Protein AF-A0A660PCL8-F1 (afdb_monomer_lite)

Foldseek 3Di:
DDDLLVVLVVLLVQWAPVLVLLSVLQVVQVVVLCVLCVVVVNNVVADQRAADPPLLVNLVSSQVSDPDLVSNLSSSLNSLSSNLSNLLSVLLVCLLVDLQPDPCLLVVLVVSLVVSVVSVLVSVLSSLVVLCVSQADPVQAFFKFKWFFDDPQQLQETEIAMEGDDDGDVVSVLRSVVSSQVSCVNRHHHYDDVLCCQFDPRRRYHYLVSLLVCVVVVVDALRSLRRLLLIDTSDTDPVRVVVSCVSHNLLLADDPVCPPSVNVVVSLVRLVVLLVVLLPDDDDPQKDFLVSLQVSSLLSVLSNVCRDQVNSDNHSLVSLVVCCVSPVVCVVLSVLSSSSNSLSSLLSSQCVTRPHSDRIQRCPDPPSVVSLLVSLVSSNQCDDDPAGSNNVSVVVNVVSSVSNVD

Secondary structure (DSSP, 8-state):
---HHHHHHHHHTTS-GGGHHHHHHHHHHHHHHHHHHHHTT-GGGS-SSS--S-HHHHHHHHHHT---HHHHHHHHHHHHHHHHHHHHHHHHHHHHHHHTT-S-HHHHHHHHHHHHHHHHHHHHHHHHHHHHHHH--TTTPPEEEEEE-S-TT-SSEEEEEEEEESSS-HHHHHHHHHHHHHHHHHHS-EEE-HHHHHH-SBTTBEEHHHHHHHHHHT---HHHHHHHHH-EEEEE-HHHHHHHIIIIIGGGS--TT-TT-HHHHHHHHHHHHHHHHHHHS---TTEE-HIIIIIHHHHHHHHHHHHHHT----SHHHHHHHHHHH-GGGHHHHHHHHHHHHHHHHHHHHHHHHT-S-S-EETTSTTHHHHHHHHHHHHT---BTTB-HHHHHHHHHHHHHHHHH-

Radius of gyration: 22.69 Å; chains: 1; bounding box: 47×72×55 Å

Sequence (406 aa):
MKDQLTRLTERTAALGNYNRKYLYIISSNIDKLTAALEQHGKRDMVHLWSYSTEIPGEMDTVLEVSTDTHERLDFLGCYYAIQFLQINLHMVDIVKLELASSSERWRTGKRLMLEAGRMFRNLTKCYMERLLDIFLDKKNAPEFVILGVGTRADQDDIDLGIVYREPGDSDALNRAIGRLSSEMFKKATRLHFHLSEHVGHHNLAATIEEYEEILEKGIYDFVIITEMLGAATILGSSSLFEEFKNRVTNCFYYNTRNKENRYHEGYLRGILGEIHSLLTQMKPPETINPKDDALRPIKSLLSALKLVYGIHKVNAWNIIDDLKVKNPQREQQYNNLEQALSFFELFRHLYQIMVAQDEDISLNEPGIEDMVSTIAEMIGFEKKGVVTAKDFMLVNYYEFLERSIH

pLDDT: mean 88.71, std 9.02, range [40.0, 98.19]

Structure (mmCIF, N/CA/C/O backbone):
data_AF-A0A660PCL8-F1
#
_entry.id   AF-A0A660PCL8-F1
#
loop_
_atom_site.group_PDB
_atom_site.id
_atom_site.type_symbol
_atom_site.label_atom_id
_atom_site.label_alt_id
_atom_site.label_comp_id
_atom_site.label_asym_id
_atom_site.label_entity_id
_atom_site.label_seq_id
_atom_site.pdbx_PDB_ins_code
_atom_site.Cartn_x
_atom_site.Cartn_y
_atom_site.Cartn_z
_atom_site.occupancy
_atom_site.B_iso_or_equiv
_atom_site.auth_seq_id
_atom_site.auth_comp_id
_atom_site.auth_asym_id
_atom_site.auth_atom_id
_atom_site.pdbx_PDB_model_num
ATOM 1 N N . MET A 1 1 ? 1.216 -38.789 -1.403 1.00 56.41 1 MET A N 1
ATOM 2 C CA . MET A 1 1 ? 0.623 -37.489 -1.788 1.00 56.41 1 MET A CA 1
ATOM 3 C C . MET A 1 1 ? 1.157 -36.469 -0.790 1.00 56.41 1 MET A C 1
ATOM 5 O O . MET A 1 1 ? 0.979 -36.722 0.390 1.00 56.41 1 MET A O 1
ATOM 9 N N . LYS A 1 2 ? 1.896 -35.427 -1.207 1.00 72.62 2 LYS A N 1
ATOM 10 C CA . LYS A 1 2 ? 2.437 -34.430 -0.254 1.00 72.62 2 LYS A CA 1
ATOM 11 C C . LYS A 1 2 ? 1.286 -33.671 0.412 1.00 72.62 2 LYS A C 1
ATOM 13 O O . LYS A 1 2 ? 0.318 -33.358 -0.298 1.00 72.62 2 LYS A O 1
ATOM 18 N N . ASP A 1 3 ? 1.397 -33.404 1.713 1.00 89.12 3 ASP A N 1
ATOM 19 C CA . ASP A 1 3 ? 0.448 -32.573 2.459 1.00 89.12 3 ASP A CA 1
ATOM 20 C C . ASP A 1 3 ? 0.472 -31.116 1.956 1.00 89.12 3 ASP A C 1
ATOM 22 O O . ASP A 1 3 ? 1.377 -30.704 1.222 1.00 89.12 3 ASP A O 1
ATOM 26 N N . GLN A 1 4 ? -0.567 -30.348 2.288 1.00 90.06 4 GLN A N 1
ATOM 27 C CA . GLN A 1 4 ? -0.767 -29.002 1.740 1.00 90.06 4 GLN A CA 1
ATOM 28 C C . GLN A 1 4 ? 0.277 -27.994 2.232 1.00 90.06 4 GLN A C 1
ATOM 30 O O . GLN A 1 4 ? 0.703 -27.141 1.452 1.00 90.06 4 GLN A O 1
ATOM 35 N N . LEU A 1 5 ? 0.740 -28.117 3.480 1.00 89.88 5 LEU A N 1
ATOM 36 C CA . LEU A 1 5 ? 1.755 -27.225 4.034 1.00 89.88 5 LEU A CA 1
ATOM 37 C C . LEU A 1 5 ? 3.104 -27.442 3.341 1.00 89.88 5 LEU A C 1
ATOM 39 O O . LEU A 1 5 ? 3.761 -26.473 2.959 1.00 89.88 5 LEU A O 1
ATOM 43 N N . THR A 1 6 ? 3.481 -28.697 3.089 1.00 91.00 6 THR A N 1
ATOM 44 C CA . THR A 1 6 ? 4.677 -29.028 2.301 1.00 91.00 6 THR A CA 1
ATOM 45 C C . THR A 1 6 ? 4.599 -28.441 0.889 1.00 91.00 6 THR A C 1
ATOM 47 O O . THR A 1 6 ? 5.567 -27.846 0.419 1.00 91.00 6 THR A O 1
ATOM 50 N N . ARG A 1 7 ? 3.443 -28.524 0.213 1.00 90.31 7 ARG A N 1
ATOM 51 C CA . ARG A 1 7 ? 3.266 -27.915 -1.122 1.00 90.31 7 ARG A CA 1
ATOM 52 C C . ARG A 1 7 ? 3.383 -26.395 -1.094 1.00 90.31 7 ARG A C 1
ATOM 54 O O . ARG A 1 7 ? 4.012 -25.825 -1.983 1.00 90.31 7 ARG A O 1
ATOM 61 N N . LEU A 1 8 ? 2.772 -25.744 -0.101 1.00 90.56 8 LEU A N 1
ATOM 62 C CA . LEU A 1 8 ? 2.882 -24.296 0.070 1.00 90.56 8 LEU A CA 1
ATOM 63 C C . LEU A 1 8 ? 4.348 -23.905 0.275 1.00 90.56 8 LEU A C 1
ATOM 65 O O . LEU A 1 8 ? 4.839 -23.028 -0.425 1.00 90.56 8 LEU A O 1
ATOM 69 N N . THR A 1 9 ? 5.054 -24.631 1.145 1.00 90.81 9 THR A N 1
ATOM 70 C CA . THR A 1 9 ? 6.469 -24.407 1.469 1.00 90.81 9 THR A CA 1
ATOM 71 C C . THR A 1 9 ? 7.353 -24.512 0.222 1.00 90.81 9 THR A C 1
ATOM 73 O O . THR A 1 9 ? 8.157 -23.619 -0.044 1.00 90.81 9 THR A O 1
ATOM 76 N N . GLU A 1 10 ? 7.158 -25.550 -0.597 1.00 90.88 10 GLU A N 1
ATOM 77 C CA . GLU A 1 10 ? 7.883 -25.738 -1.862 1.00 90.88 10 GLU A CA 1
ATOM 78 C C . GLU A 1 10 ? 7.624 -24.605 -2.860 1.00 90.88 10 GLU A C 1
ATOM 80 O O . GLU A 1 10 ? 8.563 -24.113 -3.481 1.00 90.88 10 GLU A O 1
ATOM 85 N N . ARG A 1 11 ? 6.375 -24.140 -2.991 1.00 89.25 11 ARG A N 1
ATOM 86 C CA . ARG A 1 11 ? 6.053 -23.005 -3.873 1.00 89.25 11 ARG A CA 1
ATOM 87 C C . ARG A 1 11 ? 6.656 -21.697 -3.368 1.00 89.25 11 ARG A C 1
ATOM 89 O O . ARG A 1 11 ? 7.162 -20.913 -4.164 1.00 89.25 11 ARG A O 1
ATOM 96 N N . THR A 1 12 ? 6.643 -21.472 -2.057 1.00 89.38 12 THR A N 1
ATOM 97 C CA . THR A 1 12 ? 7.220 -20.265 -1.448 1.00 89.38 12 THR A CA 1
ATOM 98 C C . THR A 1 12 ? 8.744 -20.233 -1.465 1.00 89.38 12 THR A C 1
ATOM 100 O O . THR A 1 12 ? 9.311 -19.170 -1.249 1.00 89.38 12 THR A O 1
ATOM 103 N N . ALA A 1 13 ? 9.420 -21.351 -1.755 1.00 86.88 13 ALA A N 1
ATOM 104 C CA . ALA A 1 13 ? 10.878 -21.383 -1.888 1.00 86.88 13 ALA A CA 1
ATOM 105 C C . ALA A 1 13 ? 11.394 -20.528 -3.060 1.00 86.88 13 ALA A C 1
ATOM 107 O O . ALA A 1 13 ? 12.565 -20.168 -3.078 1.00 86.88 13 ALA A O 1
ATOM 108 N N . ALA A 1 14 ? 10.524 -20.197 -4.022 1.00 82.25 14 ALA A N 1
ATOM 109 C CA . ALA A 1 14 ? 10.819 -19.260 -5.102 1.00 82.25 14 ALA A CA 1
ATOM 110 C C . ALA A 1 14 ? 10.669 -17.778 -4.695 1.00 82.25 14 ALA A C 1
ATOM 112 O O . ALA A 1 14 ? 10.942 -16.900 -5.509 1.00 82.25 14 ALA A O 1
ATOM 113 N N . LEU A 1 15 ? 10.188 -17.498 -3.479 1.00 86.06 15 LEU A N 1
ATOM 114 C CA . LEU A 1 15 ? 10.011 -16.147 -2.949 1.00 86.06 15 LEU A CA 1
ATOM 115 C C . LEU A 1 15 ? 11.172 -15.767 -2.021 1.00 86.06 15 LEU A C 1
ATOM 117 O O . LEU A 1 15 ? 11.873 -16.628 -1.484 1.00 86.06 15 LEU A O 1
ATOM 121 N N . GLY A 1 16 ? 11.319 -14.468 -1.765 1.00 83.56 16 GLY A N 1
ATOM 122 C CA . GLY A 1 16 ? 12.338 -13.929 -0.873 1.00 83.56 16 GLY A CA 1
ATOM 123 C C . GLY A 1 16 ? 12.181 -14.421 0.571 1.00 83.56 16 GLY A C 1
ATOM 124 O O . GLY A 1 16 ? 11.086 -14.756 1.040 1.00 83.56 16 GLY A O 1
ATOM 125 N N . ASN A 1 17 ? 13.293 -14.426 1.312 1.00 83.88 17 ASN A N 1
ATOM 126 C CA . ASN A 1 17 ? 13.387 -15.022 2.652 1.00 83.88 17 ASN A CA 1
ATOM 127 C C . ASN A 1 17 ? 12.452 -14.399 3.700 1.00 83.88 17 ASN A C 1
ATOM 129 O O . ASN A 1 17 ? 12.098 -15.070 4.671 1.00 83.88 17 ASN A O 1
ATOM 133 N N . TYR A 1 18 ? 12.025 -13.151 3.515 1.00 81.19 18 TYR A N 1
ATOM 134 C CA . TYR A 1 18 ? 11.102 -12.467 4.423 1.00 81.19 18 TYR A CA 1
ATOM 135 C C . TYR A 1 18 ? 9.744 -13.200 4.537 1.00 81.19 18 TYR A C 1
ATOM 137 O O . TYR A 1 18 ? 9.095 -13.159 5.585 1.00 81.19 18 TYR A O 1
ATOM 145 N N . ASN A 1 19 ? 9.362 -13.993 3.525 1.00 86.25 19 ASN A N 1
ATOM 146 C CA . ASN A 1 19 ? 8.148 -14.812 3.553 1.00 86.25 19 ASN A CA 1
ATOM 147 C C . ASN A 1 19 ? 8.198 -15.972 4.569 1.00 86.25 19 ASN A C 1
ATOM 149 O O . ASN A 1 19 ? 7.156 -16.518 4.943 1.00 86.25 19 ASN A O 1
ATOM 153 N N . ARG A 1 20 ? 9.388 -16.339 5.075 1.00 88.75 20 ARG A N 1
ATOM 154 C CA . ARG A 1 20 ? 9.561 -17.420 6.067 1.00 88.75 20 ARG A CA 1
ATOM 155 C C . ARG A 1 20 ? 8.821 -17.147 7.375 1.00 88.75 20 ARG A C 1
ATOM 157 O O . ARG A 1 20 ? 8.370 -18.092 8.018 1.00 88.75 20 ARG A O 1
ATOM 164 N N . LYS A 1 21 ? 8.646 -15.873 7.745 1.00 91.56 21 LYS A N 1
ATOM 165 C CA . LYS A 1 21 ? 7.831 -15.468 8.902 1.00 91.56 21 LYS A CA 1
ATOM 166 C C . LYS A 1 21 ? 6.410 -16.026 8.795 1.00 91.56 21 LYS A C 1
ATOM 168 O O . LYS A 1 21 ? 5.902 -16.601 9.754 1.00 91.56 21 LYS A O 1
AT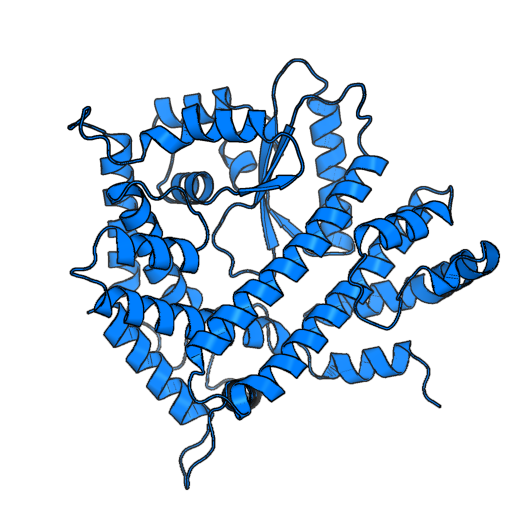OM 173 N N . TYR A 1 22 ? 5.790 -15.902 7.623 1.00 94.19 22 TYR A N 1
ATOM 174 C CA . TYR A 1 22 ? 4.431 -16.382 7.384 1.00 94.19 22 TYR A CA 1
ATOM 175 C C . TYR A 1 22 ? 4.360 -17.907 7.443 1.00 94.19 22 TYR A C 1
ATOM 177 O O . TYR A 1 22 ? 3.486 -18.439 8.118 1.00 94.19 22 TYR A O 1
ATOM 185 N N . LEU A 1 23 ? 5.326 -18.616 6.851 1.00 94.69 23 LEU A N 1
ATOM 186 C CA . LEU A 1 23 ? 5.410 -20.078 6.974 1.00 94.69 23 LEU A CA 1
ATOM 187 C C . LEU A 1 23 ? 5.524 -20.531 8.435 1.00 94.69 23 LEU A C 1
ATOM 189 O O . LEU A 1 23 ? 4.842 -21.471 8.839 1.00 94.69 23 LEU A O 1
ATOM 193 N N . TYR A 1 24 ? 6.331 -19.838 9.242 1.00 95.06 24 TYR A N 1
ATOM 194 C CA . TYR A 1 24 ? 6.457 -20.132 10.668 1.00 95.06 24 TYR A CA 1
ATOM 195 C C . TYR A 1 24 ? 5.124 -19.945 11.407 1.00 95.06 24 TYR A C 1
ATOM 197 O O . TYR A 1 24 ? 4.697 -20.839 12.143 1.00 95.06 24 TYR A O 1
ATOM 205 N N . ILE A 1 25 ? 4.427 -18.829 11.164 1.00 96.25 25 ILE A N 1
ATOM 206 C CA . ILE A 1 25 ? 3.105 -18.556 11.750 1.00 96.25 25 ILE A CA 1
ATOM 207 C C . ILE A 1 25 ? 2.109 -19.658 11.377 1.00 96.25 25 ILE A C 1
ATOM 209 O O . ILE A 1 25 ? 1.408 -20.155 12.259 1.00 96.25 25 ILE A O 1
ATOM 213 N N . ILE A 1 26 ? 2.079 -20.064 10.105 1.00 97.06 26 ILE A N 1
ATOM 214 C CA . ILE A 1 26 ? 1.189 -21.117 9.606 1.00 97.06 26 ILE A CA 1
ATOM 215 C C . ILE A 1 26 ? 1.518 -22.442 10.287 1.00 97.06 26 ILE A C 1
ATOM 217 O O . ILE A 1 26 ? 0.649 -23.027 10.925 1.00 97.06 26 ILE A O 1
ATOM 221 N N . SER A 1 27 ? 2.776 -22.885 10.230 1.00 95.94 27 SER A N 1
ATOM 222 C CA . SER A 1 27 ? 3.205 -24.165 10.813 1.00 95.94 27 SER A CA 1
ATOM 223 C C . SER A 1 27 ? 2.898 -24.279 12.310 1.00 95.94 27 SER A C 1
ATOM 225 O O . SER A 1 27 ? 2.600 -25.363 12.797 1.00 95.94 27 SER A O 1
ATOM 227 N N . SER A 1 28 ? 2.910 -23.154 13.029 1.00 96.56 28 SER A N 1
ATOM 228 C CA . SER A 1 28 ? 2.665 -23.119 14.473 1.00 96.56 28 SER A CA 1
ATOM 229 C C . SER A 1 28 ? 1.178 -23.204 14.846 1.00 96.56 28 SER A C 1
ATOM 231 O O . SER A 1 28 ? 0.861 -23.523 15.990 1.00 96.56 28 SER A O 1
ATOM 233 N N . ASN A 1 29 ? 0.264 -22.888 13.918 1.00 97.31 29 ASN A N 1
ATOM 234 C CA . ASN A 1 29 ? -1.153 -22.657 14.235 1.00 97.31 29 ASN A CA 1
ATOM 235 C C . ASN A 1 29 ? -2.142 -23.424 13.344 1.00 97.31 29 ASN A C 1
ATOM 237 O O . ASN A 1 29 ? -3.309 -23.549 13.713 1.00 97.31 29 ASN A O 1
ATOM 241 N N . ILE A 1 30 ? -1.715 -23.937 12.188 1.00 96.56 30 ILE A N 1
ATOM 242 C CA . ILE A 1 30 ? -2.623 -24.489 11.175 1.00 96.56 30 ILE A CA 1
ATOM 243 C C . ILE A 1 30 ? -3.362 -25.746 11.631 1.00 96.56 30 ILE A C 1
ATOM 245 O O . ILE A 1 30 ? -4.553 -25.876 11.355 1.00 96.56 30 ILE A O 1
ATOM 249 N N . ASP A 1 31 ? -2.704 -26.633 12.377 1.00 96.44 31 ASP A N 1
ATOM 250 C CA . ASP A 1 31 ? -3.334 -27.862 12.869 1.00 96.44 31 ASP A CA 1
ATOM 251 C C . ASP A 1 31 ? -4.426 -27.542 13.895 1.00 96.44 31 ASP A C 1
ATOM 253 O O . ASP A 1 31 ? -5.533 -28.072 13.818 1.00 96.44 31 ASP A O 1
ATOM 257 N N . LYS A 1 32 ? -4.147 -26.601 14.809 1.00 97.25 32 LYS A N 1
ATOM 258 C CA . LYS A 1 32 ? -5.120 -26.128 15.804 1.00 97.25 32 LYS A CA 1
ATOM 259 C C . LYS A 1 32 ? -6.309 -25.437 15.142 1.00 97.25 32 LYS A C 1
ATOM 261 O O . LYS A 1 32 ? -7.448 -25.737 15.484 1.00 97.25 32 LYS A O 1
ATOM 266 N N . LEU A 1 33 ? -6.048 -24.554 14.176 1.00 97.62 33 LEU A N 1
ATOM 267 C CA . LEU A 1 33 ? -7.097 -23.870 13.422 1.00 97.62 33 LEU A CA 1
ATOM 268 C C . LEU A 1 33 ? -7.969 -24.873 12.654 1.00 97.62 33 LEU A C 1
ATOM 270 O O . LEU A 1 33 ? -9.193 -24.796 12.703 1.00 97.62 33 LEU A O 1
ATOM 274 N N . THR A 1 34 ? -7.349 -25.840 11.974 1.00 96.94 34 THR A N 1
ATOM 275 C CA . THR A 1 34 ? -8.070 -26.866 11.208 1.00 96.94 34 THR A CA 1
ATOM 276 C C . THR A 1 34 ? -8.949 -27.715 12.123 1.00 96.94 34 THR A C 1
ATOM 278 O O . THR A 1 34 ? -10.134 -27.874 11.838 1.00 96.94 34 THR A O 1
ATOM 281 N N . ALA A 1 35 ? -8.415 -28.177 13.258 1.00 97.31 35 ALA A N 1
ATOM 282 C CA . ALA A 1 35 ? -9.176 -28.946 14.239 1.00 97.31 35 ALA A CA 1
ATOM 283 C C . ALA A 1 35 ? -10.350 -28.143 14.829 1.00 97.31 35 ALA A C 1
ATOM 285 O O . ALA A 1 35 ? -11.457 -28.669 14.945 1.00 97.31 35 ALA A O 1
ATOM 286 N N . ALA A 1 36 ? -10.144 -26.860 15.147 1.00 97.31 36 ALA A N 1
ATOM 287 C CA . ALA A 1 36 ? -11.205 -25.987 15.648 1.00 97.31 36 ALA A CA 1
ATOM 288 C C . ALA A 1 36 ? -12.317 -25.783 14.604 1.00 97.31 36 ALA A C 1
ATOM 290 O O . ALA A 1 36 ? -13.502 -25.864 14.937 1.00 97.31 36 ALA A O 1
ATOM 291 N N . LEU A 1 37 ? -11.954 -25.576 13.334 1.00 97.50 37 LEU A N 1
ATOM 292 C CA . LEU A 1 37 ? -12.908 -25.470 12.227 1.00 97.50 37 LEU A CA 1
ATOM 293 C C . LEU A 1 37 ? -13.699 -26.768 12.016 1.00 97.50 37 LEU A C 1
ATOM 295 O O . LEU A 1 37 ? -14.907 -26.714 11.788 1.00 97.50 37 LEU A O 1
ATOM 299 N N . GLU A 1 38 ? -13.047 -27.926 12.105 1.00 96.94 38 GLU A N 1
ATOM 300 C CA . GLU A 1 38 ? -13.694 -29.237 11.982 1.00 96.94 38 GLU A CA 1
ATOM 301 C C . GLU A 1 38 ? -14.657 -29.511 13.140 1.00 96.94 38 GLU A C 1
ATOM 303 O O . GLU A 1 38 ? -15.802 -29.896 12.904 1.00 96.94 38 GLU A O 1
ATOM 308 N N . GLN A 1 39 ? -14.245 -29.232 14.380 1.00 96.81 39 GLN A N 1
ATOM 309 C CA . GLN A 1 39 ? -15.080 -29.409 15.571 1.00 96.81 39 GLN A CA 1
ATOM 310 C C . GLN A 1 39 ? -16.373 -28.582 15.507 1.00 96.81 39 GLN A C 1
ATOM 312 O O . GLN A 1 39 ? -17.415 -29.025 15.991 1.00 96.81 39 GLN A O 1
ATOM 317 N N . HIS A 1 40 ? -16.318 -27.400 14.891 1.00 96.75 40 HIS A N 1
ATOM 318 C CA . HIS A 1 40 ? -17.474 -26.520 14.715 1.00 96.75 40 HIS A CA 1
ATOM 319 C C . HIS A 1 40 ? -18.219 -26.743 13.388 1.00 96.75 40 HIS A C 1
ATOM 321 O O . HIS A 1 40 ? -19.184 -26.031 13.114 1.00 96.75 40 HIS A O 1
ATOM 327 N N . GLY A 1 41 ? -17.793 -27.701 12.555 1.00 95.81 41 GLY A N 1
ATOM 328 C CA . GLY A 1 41 ? -18.417 -27.986 11.259 1.00 95.81 41 GLY A CA 1
ATOM 329 C C . GLY A 1 41 ? -18.265 -26.866 10.222 1.00 95.81 41 GLY A C 1
ATOM 330 O O . GLY A 1 41 ? -19.070 -26.778 9.301 1.00 95.81 41 GLY A O 1
ATOM 331 N N . LYS A 1 42 ? -17.252 -25.999 10.363 1.00 96.25 42 LYS A N 1
ATOM 332 C CA . LYS A 1 42 ? -17.016 -24.822 9.502 1.00 96.25 42 LYS A CA 1
ATOM 333 C C . LYS A 1 42 ? -15.802 -24.964 8.582 1.00 96.25 42 LYS A C 1
ATOM 335 O O . LYS A 1 42 ? -15.385 -23.998 7.950 1.00 96.25 42 LYS A O 1
ATOM 340 N N . ARG A 1 43 ? -15.217 -26.161 8.483 1.00 94.88 43 ARG A N 1
ATOM 341 C CA . ARG A 1 43 ? -14.000 -26.411 7.693 1.00 94.88 43 ARG A CA 1
ATOM 342 C C . ARG A 1 43 ? -14.133 -26.025 6.220 1.00 94.88 43 ARG A C 1
ATOM 344 O O . ARG A 1 43 ? -13.179 -25.480 5.666 1.00 94.88 43 ARG A O 1
ATOM 351 N N . ASP A 1 44 ? -15.290 -26.274 5.617 1.00 93.12 44 ASP A N 1
ATOM 352 C CA . ASP A 1 44 ? -15.553 -25.974 4.202 1.00 93.12 44 ASP A CA 1
ATOM 353 C C . ASP A 1 44 ? -15.938 -24.508 3.956 1.00 93.12 44 ASP A C 1
ATOM 355 O O . ASP A 1 44 ? -16.047 -24.080 2.811 1.00 93.12 44 ASP A O 1
ATOM 359 N N . MET A 1 45 ? -16.122 -23.723 5.022 1.00 94.69 45 MET A N 1
ATOM 360 C CA . MET A 1 45 ? -16.423 -22.292 4.935 1.00 94.69 45 MET A CA 1
ATOM 361 C C . MET A 1 45 ? -15.160 -21.431 4.832 1.00 94.69 45 MET A C 1
ATOM 363 O O . MET A 1 45 ? -15.280 -20.230 4.627 1.00 94.69 45 MET A O 1
ATOM 367 N N . VAL A 1 46 ? -13.966 -22.019 4.993 1.00 95.56 46 VAL A N 1
ATOM 368 C CA . VAL A 1 46 ? -12.684 -21.297 5.004 1.00 95.56 46 VAL A CA 1
ATOM 369 C C . VAL A 1 46 ? -11.704 -21.915 4.008 1.00 95.56 46 VAL A C 1
ATOM 371 O O . VAL A 1 46 ? -11.343 -23.096 4.084 1.00 95.56 46 VAL A O 1
ATOM 374 N N . HIS A 1 47 ? -11.200 -21.089 3.098 1.00 94.25 47 HIS A N 1
ATOM 375 C CA . HIS A 1 47 ? -10.228 -21.464 2.084 1.00 94.25 47 HIS A CA 1
ATOM 376 C C . HIS A 1 47 ? -8.804 -21.383 2.645 1.00 94.25 47 HIS A C 1
ATOM 378 O O . HIS A 1 47 ? -8.068 -20.429 2.425 1.00 94.25 47 HIS A O 1
ATOM 384 N N . LEU A 1 48 ? -8.367 -22.428 3.350 1.00 91.81 48 LEU A N 1
ATOM 385 C CA . LEU A 1 48 ? -7.010 -22.479 3.923 1.00 91.81 48 LEU A CA 1
ATOM 386 C C . LEU A 1 48 ? -5.890 -22.717 2.894 1.00 91.81 48 LEU A C 1
ATOM 388 O O . LEU A 1 48 ? -4.725 -22.484 3.188 1.00 91.81 48 LEU A O 1
ATOM 392 N N . TRP A 1 49 ? -6.201 -23.222 1.700 1.00 91.38 49 TRP A N 1
ATOM 393 C CA . TRP A 1 49 ? -5.174 -23.673 0.741 1.00 91.38 49 TRP A CA 1
ATOM 394 C C . TRP A 1 49 ? -5.361 -23.109 -0.667 1.00 91.38 49 TRP A C 1
ATOM 396 O O . TRP A 1 49 ? -4.701 -23.545 -1.610 1.00 91.38 49 TRP A O 1
ATOM 406 N N . SER A 1 50 ? -6.245 -22.127 -0.801 1.00 88.75 50 SER A N 1
ATOM 407 C CA . SER A 1 50 ? -6.508 -21.386 -2.027 1.00 88.75 50 SER A CA 1
ATOM 408 C C . SER A 1 50 ? -6.762 -19.921 -1.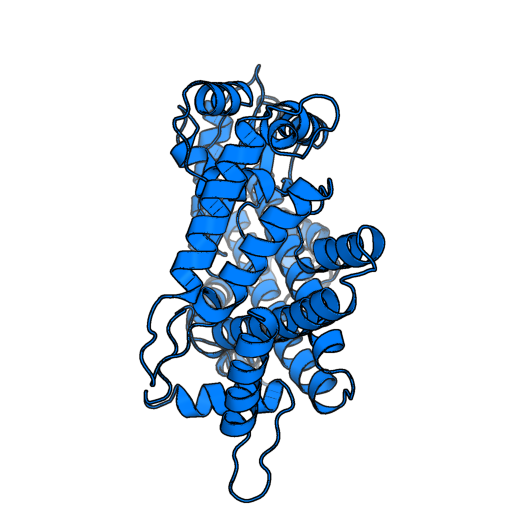695 1.00 88.75 50 SER A C 1
ATOM 410 O O . SER A 1 50 ? -7.099 -19.579 -0.561 1.00 88.75 50 SER A O 1
ATOM 412 N N . TYR A 1 51 ? -6.598 -19.062 -2.696 1.00 85.94 51 TYR A N 1
ATOM 413 C CA . TYR A 1 51 ? -6.978 -17.659 -2.590 1.00 85.94 51 TYR A CA 1
ATOM 414 C C . TYR A 1 51 ? -8.489 -17.524 -2.340 1.00 85.94 51 TYR A C 1
ATOM 416 O O . TYR A 1 51 ? -9.281 -18.165 -3.035 1.00 85.94 51 TYR A O 1
ATOM 424 N N . SER A 1 52 ? -8.869 -16.699 -1.361 1.00 90.44 52 SER A N 1
ATOM 425 C CA . SER A 1 52 ? -10.266 -16.385 -1.047 1.00 90.44 52 SER A CA 1
ATOM 426 C C . SER A 1 52 ? -10.708 -15.048 -1.647 1.00 90.44 52 SER A C 1
ATOM 428 O O . SER A 1 52 ? -10.004 -14.039 -1.554 1.00 90.44 52 SER A O 1
ATOM 430 N N . THR A 1 53 ? -11.925 -15.019 -2.193 1.00 87.94 53 THR A N 1
ATOM 431 C CA . THR A 1 53 ? -12.631 -13.780 -2.558 1.00 87.94 53 THR A CA 1
ATOM 432 C C . THR A 1 53 ? -13.508 -13.235 -1.425 1.00 87.94 53 THR A C 1
ATOM 434 O O . THR A 1 53 ? -13.894 -12.072 -1.477 1.00 87.94 53 THR A O 1
ATOM 437 N N . GLU A 1 54 ? -13.766 -14.027 -0.379 1.00 93.56 54 GLU A N 1
ATOM 438 C CA . GLU A 1 54 ? -14.671 -13.723 0.744 1.00 93.56 54 GLU A CA 1
ATOM 439 C C . GLU A 1 54 ? -13.904 -13.521 2.063 1.00 93.56 54 GLU A C 1
ATOM 441 O O . GLU A 1 54 ? -14.347 -13.908 3.146 1.00 93.56 54 GLU A O 1
ATOM 446 N N . ILE A 1 55 ? -12.737 -12.870 1.974 1.00 95.00 55 ILE A N 1
ATOM 447 C CA . ILE A 1 55 ? -11.817 -12.631 3.099 1.00 95.00 55 ILE A CA 1
ATOM 448 C C . ILE A 1 55 ? -12.524 -12.170 4.391 1.00 95.00 55 ILE A C 1
ATOM 450 O O . ILE A 1 55 ? -12.209 -12.741 5.436 1.00 95.00 55 ILE A O 1
ATOM 454 N N . PRO A 1 56 ? -13.454 -11.188 4.378 1.00 95.62 56 PRO A N 1
ATOM 455 C CA . PRO A 1 56 ? -14.106 -10.734 5.606 1.00 95.62 56 PRO A CA 1
ATOM 456 C C . PRO A 1 56 ? -14.915 -11.840 6.300 1.00 95.62 56 PRO A C 1
ATOM 458 O O . PRO A 1 56 ? -14.747 -12.053 7.498 1.00 95.62 56 PRO A O 1
ATOM 461 N N . GLY A 1 57 ? -15.755 -12.565 5.551 1.00 96.75 57 GLY A N 1
ATOM 462 C CA . GLY A 1 57 ? -16.624 -13.606 6.111 1.00 96.75 57 GLY A CA 1
ATOM 463 C C . GLY A 1 57 ? -15.846 -14.831 6.593 1.00 96.75 57 GLY A C 1
ATOM 464 O O . GLY A 1 57 ? -16.197 -15.449 7.600 1.00 96.75 57 GLY A O 1
ATOM 465 N N . GLU A 1 58 ? -14.739 -15.151 5.926 1.00 97.75 58 GLU A N 1
ATOM 466 C CA . GLU A 1 58 ? -13.835 -16.206 6.382 1.00 97.75 58 GLU A CA 1
ATOM 467 C C . GLU A 1 58 ? -13.092 -15.816 7.661 1.00 97.75 58 GLU A C 1
ATOM 469 O O . GLU A 1 58 ? -12.984 -16.637 8.569 1.00 97.75 58 GLU A O 1
ATOM 474 N N . MET A 1 59 ? -12.643 -14.562 7.792 1.00 98.12 59 MET A N 1
ATOM 475 C CA . MET A 1 59 ? -12.067 -14.069 9.050 1.00 98.12 59 MET A CA 1
ATOM 476 C C . MET A 1 59 ? -13.078 -14.126 10.199 1.00 98.12 59 MET A C 1
ATOM 478 O O . MET A 1 59 ? -12.710 -14.522 11.303 1.00 98.12 59 MET A O 1
ATOM 482 N N . ASP A 1 60 ? -14.345 -13.791 9.948 1.00 97.81 60 ASP A N 1
ATOM 483 C CA . ASP A 1 60 ? -15.403 -13.899 10.961 1.00 97.81 60 ASP A CA 1
ATOM 484 C C . ASP A 1 60 ? -15.608 -15.358 11.379 1.00 97.81 60 ASP A C 1
ATOM 486 O O . ASP A 1 60 ? -15.608 -15.676 12.567 1.00 97.81 60 ASP A O 1
ATOM 490 N N . THR A 1 61 ? -15.648 -16.269 10.405 1.00 97.75 61 THR A N 1
ATOM 491 C CA . THR A 1 61 ? -15.724 -17.714 10.652 1.00 97.75 61 THR A CA 1
ATOM 492 C C . THR A 1 61 ? -14.552 -18.209 11.507 1.00 97.75 61 THR A C 1
ATOM 494 O O . THR A 1 61 ? -14.755 -18.961 12.460 1.00 97.75 61 THR A O 1
ATOM 497 N N . VAL A 1 62 ? -13.330 -17.761 11.206 1.00 97.44 62 VAL A N 1
ATOM 498 C CA . VAL A 1 62 ? -12.109 -18.082 11.964 1.00 97.44 62 VAL A CA 1
ATOM 499 C C . VAL A 1 62 ? -12.175 -17.555 13.403 1.00 97.44 62 VAL A C 1
ATOM 501 O O . VAL A 1 62 ? -11.684 -18.205 14.324 1.00 97.44 62 VAL A O 1
ATOM 504 N N . LEU A 1 63 ? -12.801 -16.402 13.628 1.00 97.44 63 LEU A N 1
ATOM 505 C CA . LEU A 1 63 ? -12.973 -15.832 14.965 1.00 97.44 63 LEU A CA 1
ATOM 506 C C . LEU A 1 63 ? -14.086 -16.501 15.777 1.00 97.44 63 LEU A C 1
ATOM 508 O O . LEU A 1 63 ? -14.043 -16.467 17.005 1.00 97.44 63 LEU A O 1
ATOM 512 N N . GLU A 1 64 ? -15.084 -17.087 15.119 1.00 97.00 64 GLU A N 1
ATOM 513 C CA . GLU A 1 64 ? -16.215 -17.750 15.773 1.00 97.00 64 GLU A CA 1
ATOM 514 C C . GLU A 1 64 ? -15.869 -19.125 16.359 1.00 97.00 64 GLU A C 1
ATOM 516 O O . GLU A 1 64 ? -16.608 -19.618 17.209 1.00 97.00 64 GLU A O 1
ATOM 521 N N . VAL A 1 65 ? -14.780 -19.762 15.915 1.00 96.69 65 VAL A N 1
ATOM 522 C CA . VAL A 1 65 ? -14.400 -21.118 16.362 1.00 96.69 65 VAL A CA 1
ATOM 523 C C . VAL A 1 65 ? -13.574 -21.153 17.648 1.00 96.69 65 VAL A C 1
ATOM 525 O O . VAL A 1 65 ? -13.221 -22.236 18.111 1.00 96.69 65 VAL A O 1
ATOM 528 N N . SER A 1 66 ? -13.280 -19.997 18.249 1.00 94.62 66 SER A N 1
ATOM 529 C CA . SER A 1 66 ? -12.714 -19.920 19.598 1.00 94.62 66 SER A CA 1
ATOM 530 C C . SER A 1 66 ? -13.294 -18.742 20.380 1.00 94.62 66 SER A C 1
ATOM 532 O O . SER A 1 66 ? -13.547 -17.659 19.850 1.00 94.62 66 SER A O 1
ATOM 534 N N . THR A 1 67 ? -13.500 -18.953 21.678 1.00 91.12 67 THR A N 1
ATOM 535 C CA . THR A 1 67 ? -13.877 -17.901 22.631 1.00 91.12 67 THR A CA 1
ATOM 536 C C . THR A 1 67 ? -12.667 -17.300 23.341 1.00 91.12 67 THR A C 1
ATOM 538 O O . THR A 1 67 ? -12.800 -16.262 23.986 1.00 91.12 67 THR A O 1
ATOM 541 N N . ASP A 1 68 ? -11.498 -17.941 23.250 1.00 96.31 68 ASP A N 1
ATOM 542 C CA . ASP A 1 68 ? -10.271 -17.443 23.858 1.00 96.31 68 ASP A CA 1
ATOM 543 C C . ASP A 1 68 ? -9.648 -16.344 22.989 1.00 96.31 68 ASP A C 1
ATOM 545 O O . ASP A 1 68 ? -9.447 -16.497 21.784 1.00 96.31 68 ASP A O 1
ATOM 549 N N . THR A 1 69 ? -9.343 -15.200 23.605 1.00 95.44 69 THR A N 1
ATOM 550 C CA . THR A 1 69 ? -8.805 -14.047 22.870 1.00 95.44 69 THR A CA 1
ATOM 551 C C . THR A 1 69 ? -7.448 -14.363 22.241 1.00 95.44 69 THR A C 1
ATOM 553 O O . THR A 1 69 ? -7.173 -13.891 21.142 1.00 95.44 69 THR A O 1
ATOM 556 N N . HIS A 1 70 ? -6.591 -15.135 22.913 1.00 95.88 70 HIS A N 1
ATOM 557 C CA . HIS A 1 70 ? -5.257 -15.436 22.403 1.00 95.88 70 HIS A CA 1
ATOM 558 C C . HIS A 1 70 ? -5.329 -16.379 21.198 1.00 95.88 70 HIS A C 1
ATOM 560 O O . HIS A 1 70 ? -4.743 -16.076 20.158 1.00 95.88 70 HIS A O 1
ATOM 566 N N . GLU A 1 71 ? -6.132 -17.439 21.287 1.00 96.44 71 GLU A N 1
ATOM 567 C CA . GLU A 1 71 ? -6.390 -18.339 20.159 1.00 96.44 71 GLU A CA 1
ATOM 568 C C . GLU A 1 71 ? -7.016 -17.613 18.970 1.00 96.44 71 GLU A C 1
ATOM 570 O O . GLU A 1 71 ? -6.591 -17.824 17.836 1.00 96.44 71 GLU A O 1
ATOM 575 N N . ARG A 1 72 ? -7.973 -16.706 19.204 1.00 97.69 72 ARG A N 1
ATOM 576 C CA . ARG A 1 72 ? -8.562 -15.886 18.133 1.00 97.69 72 ARG A CA 1
ATOM 577 C C . ARG A 1 72 ? -7.507 -15.077 17.381 1.00 97.69 72 ARG A C 1
ATOM 579 O O . ARG A 1 72 ? -7.561 -15.012 16.155 1.00 97.69 72 ARG A O 1
ATOM 586 N N . LEU A 1 73 ? -6.551 -14.476 18.090 1.00 98.12 73 LEU A N 1
ATOM 587 C CA . LEU A 1 73 ? -5.458 -13.721 17.470 1.00 98.12 73 LEU A CA 1
ATOM 588 C C . LEU A 1 73 ? -4.511 -14.634 16.683 1.00 98.12 73 LEU A C 1
ATOM 590 O O . LEU A 1 73 ? -4.131 -14.304 15.559 1.00 98.12 73 LEU A O 1
ATOM 594 N N . ASP A 1 74 ? -4.164 -15.797 17.234 1.00 97.88 74 ASP A N 1
ATOM 595 C CA . ASP A 1 74 ? -3.305 -16.770 16.558 1.00 97.88 74 ASP A CA 1
ATOM 596 C C . ASP A 1 74 ? -3.957 -17.346 15.296 1.00 97.88 74 ASP A C 1
ATOM 598 O O . ASP A 1 74 ? -3.306 -17.448 14.252 1.00 97.88 74 ASP A O 1
ATOM 602 N N . PHE A 1 75 ? -5.248 -17.666 15.358 1.00 98.19 75 PHE A N 1
ATOM 603 C CA . PHE A 1 75 ? -6.030 -18.161 14.229 1.00 98.19 75 PHE A CA 1
ATOM 604 C C . PHE A 1 75 ? -6.198 -17.104 13.142 1.00 98.19 75 PHE A C 1
ATOM 606 O O . PHE A 1 75 ? -5.967 -17.393 11.965 1.00 98.19 75 PHE A O 1
ATOM 613 N N . LEU A 1 76 ? -6.523 -15.867 13.522 1.00 98.12 76 LEU A N 1
ATOM 614 C CA . LEU A 1 76 ? -6.650 -14.763 12.578 1.00 98.12 76 LEU A CA 1
ATOM 615 C C . LEU A 1 76 ? -5.303 -14.453 11.900 1.00 98.12 76 LEU A C 1
ATOM 617 O O . LEU A 1 76 ? -5.252 -14.288 10.681 1.00 98.12 76 LEU A O 1
ATOM 621 N N . GLY A 1 77 ? -4.204 -14.440 12.661 1.00 97.75 77 GLY A N 1
ATOM 622 C CA . GLY A 1 77 ? -2.852 -14.268 12.126 1.00 97.75 77 GLY A CA 1
ATOM 623 C C . GLY A 1 77 ? -2.416 -15.420 11.211 1.00 97.75 77 GLY A C 1
ATOM 624 O O . GLY A 1 77 ? -1.780 -15.186 10.185 1.00 97.75 77 GLY A O 1
ATOM 625 N N . CYS A 1 78 ? -2.796 -16.660 11.538 1.00 98.00 78 CYS A N 1
ATOM 626 C CA . CYS A 1 78 ? -2.582 -17.831 10.683 1.00 98.00 78 CYS A CA 1
ATOM 627 C C . CYS A 1 78 ? -3.313 -17.687 9.344 1.00 98.00 78 CYS A C 1
ATOM 629 O O . CYS A 1 78 ? -2.699 -17.825 8.285 1.00 98.00 78 CYS A O 1
ATOM 631 N N . TYR A 1 79 ? -4.599 -17.332 9.380 1.00 98.12 79 TYR A N 1
ATOM 632 C CA . TYR A 1 79 ? -5.392 -17.106 8.175 1.00 98.12 79 TYR A CA 1
ATOM 633 C C . TYR A 1 79 ? -4.828 -15.960 7.318 1.00 98.12 79 TYR A C 1
ATOM 635 O O . TYR A 1 79 ? -4.677 -16.120 6.106 1.00 98.12 79 TYR A O 1
ATOM 643 N N . TYR A 1 80 ? -4.436 -14.836 7.936 1.00 97.44 80 TYR A N 1
ATOM 644 C CA . TYR A 1 80 ? -3.770 -13.735 7.232 1.00 97.44 80 TYR A CA 1
ATOM 645 C C . TYR A 1 80 ? -2.505 -14.209 6.508 1.00 97.44 80 TYR A C 1
ATOM 647 O O . TYR A 1 80 ? -2.348 -13.953 5.316 1.00 97.44 80 TYR A O 1
ATOM 655 N N . ALA A 1 81 ? -1.625 -14.932 7.209 1.00 96.56 81 ALA A N 1
ATOM 656 C CA . ALA A 1 81 ? -0.368 -15.433 6.662 1.00 96.56 81 ALA A CA 1
ATOM 657 C C . ALA A 1 81 ? -0.586 -16.356 5.451 1.00 96.56 81 ALA A C 1
ATOM 659 O O . ALA A 1 81 ? 0.125 -16.242 4.451 1.00 96.56 81 ALA A O 1
ATOM 660 N N . ILE A 1 82 ? -1.595 -17.231 5.514 1.00 95.88 82 ILE A N 1
ATOM 661 C CA . ILE A 1 82 ? -1.999 -18.087 4.392 1.00 95.88 82 ILE A CA 1
ATOM 662 C C . ILE A 1 82 ? -2.406 -17.233 3.196 1.00 95.88 82 ILE A C 1
ATOM 664 O O . ILE A 1 82 ? -1.841 -17.384 2.112 1.00 95.88 82 ILE A O 1
ATOM 668 N N . GLN A 1 83 ? -3.377 -16.336 3.385 1.00 96.06 83 GLN A N 1
ATOM 669 C CA . GLN A 1 83 ? -3.922 -15.547 2.283 1.00 96.06 83 GLN A CA 1
ATOM 670 C C . GLN A 1 83 ? -2.862 -14.626 1.676 1.00 96.06 83 GLN A C 1
ATOM 672 O O . GLN A 1 83 ? -2.786 -14.509 0.457 1.00 96.06 83 GLN A O 1
ATOM 677 N N . PHE A 1 84 ? -1.986 -14.041 2.494 1.00 94.19 84 PHE A N 1
ATOM 678 C CA . PHE A 1 84 ? -0.878 -13.214 2.024 1.00 94.19 84 PHE A CA 1
ATOM 679 C C . PHE A 1 84 ? 0.072 -13.989 1.098 1.00 94.19 84 PHE A C 1
ATOM 681 O O . PHE A 1 84 ? 0.366 -13.534 -0.009 1.00 94.19 84 PHE A O 1
ATOM 688 N N . LEU A 1 85 ? 0.498 -15.194 1.498 1.00 93.50 85 LEU A N 1
ATOM 689 C CA . LEU A 1 85 ? 1.355 -16.033 0.655 1.00 93.50 85 LEU A CA 1
ATOM 690 C C . LEU A 1 85 ? 0.650 -16.461 -0.637 1.00 93.50 85 LEU A C 1
ATOM 692 O O . LEU A 1 85 ? 1.270 -16.459 -1.699 1.00 93.50 85 LEU A O 1
ATOM 696 N N . GLN A 1 86 ? -0.642 -16.794 -0.571 1.00 92.62 86 GLN A N 1
ATOM 697 C CA . GLN A 1 86 ? -1.418 -17.155 -1.760 1.00 92.62 86 GLN A CA 1
ATOM 698 C C . GLN A 1 86 ? -1.543 -15.981 -2.736 1.00 92.62 86 GLN A C 1
ATOM 700 O O . GLN A 1 86 ? -1.393 -16.191 -3.937 1.00 92.62 86 GLN A O 1
ATOM 705 N N . ILE A 1 87 ? -1.749 -14.753 -2.243 1.00 90.56 87 ILE A N 1
ATOM 706 C CA . ILE A 1 87 ? -1.770 -13.538 -3.072 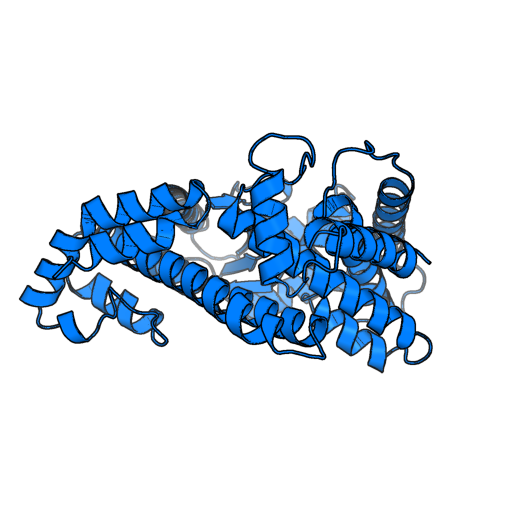1.00 90.56 87 ILE A CA 1
ATOM 707 C C . ILE A 1 87 ? -0.426 -13.359 -3.787 1.00 90.56 87 ILE A C 1
ATOM 709 O O . ILE A 1 87 ? -0.413 -13.202 -5.005 1.00 90.56 87 ILE A O 1
ATOM 713 N N . ASN A 1 88 ? 0.700 -13.438 -3.071 1.00 90.31 88 ASN A N 1
ATOM 714 C CA . ASN A 1 88 ? 2.023 -13.245 -3.677 1.00 90.31 88 ASN A CA 1
ATOM 715 C C . ASN A 1 88 ? 2.344 -14.323 -4.723 1.00 90.31 88 ASN A C 1
ATOM 717 O O . ASN A 1 88 ? 2.801 -14.005 -5.820 1.00 90.31 88 ASN A O 1
ATOM 721 N N . LEU A 1 89 ? 2.055 -15.592 -4.418 1.00 90.44 89 LEU A N 1
ATOM 722 C CA . LEU A 1 89 ? 2.236 -16.693 -5.368 1.00 90.44 89 LEU A CA 1
ATOM 723 C C . LEU A 1 89 ? 1.352 -16.521 -6.607 1.00 90.44 89 LEU A C 1
ATOM 725 O O . LEU A 1 89 ? 1.820 -16.700 -7.728 1.00 90.44 89 LEU A O 1
ATOM 729 N N . HIS A 1 90 ? 0.090 -16.140 -6.412 1.00 88.25 90 HIS A N 1
ATOM 730 C CA . HIS A 1 90 ? -0.840 -15.892 -7.507 1.00 88.25 90 HIS A CA 1
ATOM 731 C C . HIS A 1 90 ? -0.368 -14.747 -8.408 1.00 88.25 90 HIS A C 1
ATOM 733 O O . HIS A 1 90 ? -0.410 -14.879 -9.629 1.00 88.25 90 HIS A O 1
ATOM 739 N N . MET A 1 91 ? 0.146 -13.660 -7.824 1.00 86.44 91 MET A N 1
ATOM 740 C CA . MET A 1 91 ? 0.698 -12.540 -8.585 1.00 86.44 91 MET A CA 1
ATOM 741 C C . MET A 1 91 ? 1.900 -12.955 -9.433 1.00 86.44 91 MET A C 1
ATOM 743 O O . MET A 1 91 ? 1.957 -12.608 -10.611 1.00 86.44 91 MET A O 1
ATOM 747 N N . VAL A 1 92 ? 2.830 -13.733 -8.872 1.00 87.50 92 VAL A N 1
ATOM 748 C CA . VAL A 1 92 ? 3.986 -14.267 -9.612 1.00 87.50 92 VAL A CA 1
ATOM 749 C C . VAL A 1 92 ? 3.539 -15.143 -10.785 1.00 87.50 92 VAL A C 1
ATOM 751 O O . VAL A 1 92 ? 4.082 -15.020 -11.886 1.00 87.50 92 VAL A O 1
ATOM 754 N N . ASP A 1 93 ? 2.539 -15.999 -10.571 1.00 87.50 93 ASP A N 1
ATOM 755 C CA . ASP A 1 93 ? 2.009 -16.884 -11.610 1.00 87.50 93 ASP A CA 1
ATOM 756 C C . ASP A 1 93 ? 1.310 -16.093 -12.731 1.00 87.50 93 ASP A C 1
ATOM 758 O O . ASP A 1 93 ? 1.552 -16.359 -13.910 1.00 87.50 93 ASP A O 1
ATOM 762 N N . ILE A 1 94 ? 0.498 -15.082 -12.393 1.00 85.44 94 ILE A N 1
ATOM 763 C CA . ILE A 1 94 ? -0.168 -14.230 -13.392 1.00 85.44 94 ILE A CA 1
ATOM 764 C C . ILE A 1 94 ? 0.859 -13.439 -14.202 1.00 85.44 94 ILE A C 1
ATOM 766 O O . ILE A 1 94 ? 0.769 -13.412 -15.427 1.00 85.44 94 ILE A O 1
ATOM 770 N N . VAL A 1 95 ? 1.842 -12.816 -13.546 1.00 86.12 95 VAL A N 1
ATOM 771 C CA . VAL A 1 95 ? 2.903 -12.042 -14.213 1.00 86.12 95 VAL A CA 1
ATOM 772 C C . VAL A 1 95 ? 3.602 -12.906 -15.264 1.00 86.12 95 VAL A C 1
ATOM 774 O O . VAL A 1 95 ? 3.692 -12.498 -16.421 1.00 86.12 95 VAL A O 1
ATOM 777 N N . LYS A 1 96 ? 4.012 -14.127 -14.891 1.00 82.69 96 LYS A N 1
ATOM 778 C CA . LYS A 1 96 ? 4.664 -15.082 -15.802 1.00 82.69 96 LYS A CA 1
ATOM 779 C C . LYS A 1 96 ? 3.808 -15.429 -17.018 1.00 82.69 96 LYS A C 1
ATOM 781 O O . LYS A 1 96 ? 4.341 -15.567 -18.113 1.00 82.69 96 LYS A O 1
ATOM 786 N N . LEU A 1 97 ? 2.500 -15.593 -16.836 1.00 83.62 97 LEU A N 1
ATOM 787 C CA . LEU A 1 97 ? 1.587 -15.981 -17.913 1.00 83.62 97 LEU A CA 1
ATOM 788 C C . LEU A 1 97 ? 1.228 -14.801 -18.829 1.00 83.62 97 LEU A C 1
ATOM 790 O O . LEU A 1 97 ? 1.253 -14.923 -20.057 1.00 83.62 97 LEU A O 1
ATOM 794 N N . GLU A 1 98 ? 0.887 -13.653 -18.245 1.00 83.44 98 GLU A N 1
ATOM 795 C CA . GLU A 1 98 ? 0.347 -12.514 -18.987 1.00 83.44 98 GLU A CA 1
ATOM 796 C C . GLU A 1 98 ? 1.428 -11.665 -19.659 1.00 83.44 98 GLU A C 1
ATOM 798 O O . GLU A 1 98 ? 1.232 -11.212 -20.786 1.00 83.44 98 GLU A O 1
ATOM 803 N N . LEU A 1 99 ? 2.580 -11.446 -19.018 1.00 80.50 99 LEU A N 1
ATOM 804 C CA . LEU A 1 99 ? 3.630 -10.602 -19.603 1.00 80.50 99 LEU A CA 1
ATOM 805 C C . LEU A 1 99 ? 4.461 -11.326 -20.660 1.00 80.50 99 LEU A C 1
ATOM 807 O O . LEU A 1 99 ? 4.918 -10.684 -21.606 1.00 80.50 99 LEU A O 1
ATOM 811 N N . ALA A 1 100 ? 4.581 -12.651 -20.561 1.00 71.38 100 ALA A N 1
ATOM 812 C CA . ALA A 1 100 ? 5.206 -13.465 -21.599 1.00 71.38 100 ALA A CA 1
ATOM 813 C C . ALA A 1 100 ? 4.421 -13.440 -22.926 1.00 71.38 100 ALA A C 1
ATOM 815 O O . ALA A 1 100 ? 4.996 -13.656 -23.988 1.00 71.38 100 ALA A O 1
ATOM 816 N N . SER A 1 101 ? 3.113 -13.164 -22.885 1.00 70.25 101 SER A N 1
ATOM 817 C CA . SER A 1 101 ? 2.220 -13.238 -24.051 1.00 70.25 101 SER A CA 1
ATOM 818 C C . SER A 1 101 ? 1.705 -11.882 -24.553 1.00 70.25 101 SER A C 1
ATOM 820 O O . SER A 1 101 ? 1.061 -11.822 -25.602 1.00 70.25 101 SER A O 1
ATOM 822 N N . SER A 1 102 ? 1.987 -10.782 -23.846 1.00 74.62 102 SER A N 1
ATOM 823 C CA . SER A 1 102 ? 1.407 -9.465 -24.136 1.00 74.62 102 SER A CA 1
ATOM 824 C C . SER A 1 102 ? 2.288 -8.589 -25.032 1.00 74.62 102 SER A C 1
ATOM 826 O O . SER A 1 102 ? 3.453 -8.324 -24.732 1.00 74.62 102 SER A O 1
ATOM 828 N N . SER A 1 103 ? 1.696 -8.039 -26.098 1.00 72.50 103 SER A N 1
ATOM 829 C CA . SER A 1 103 ? 2.304 -6.974 -26.911 1.00 72.50 103 SER A CA 1
ATOM 830 C C . SER A 1 103 ? 2.271 -5.602 -26.220 1.00 72.50 103 SER A C 1
ATOM 832 O O . SER A 1 103 ? 3.069 -4.731 -26.554 1.00 72.50 103 SER A O 1
ATOM 834 N N . GLU A 1 104 ? 1.380 -5.406 -25.238 1.00 81.75 104 GLU A N 1
ATOM 835 C CA . GLU A 1 104 ? 1.230 -4.176 -24.442 1.00 81.75 104 GLU A CA 1
ATOM 836 C C . GLU A 1 104 ? 1.684 -4.414 -22.989 1.00 81.75 104 GLU A C 1
ATOM 838 O O . GLU A 1 104 ? 0.905 -4.303 -22.031 1.00 81.75 104 GLU A O 1
ATOM 843 N N . ARG A 1 105 ? 2.965 -4.765 -22.812 1.00 82.31 105 ARG A N 1
ATOM 844 C CA . ARG A 1 105 ? 3.546 -5.150 -21.509 1.00 82.31 105 ARG A CA 1
ATOM 845 C C . ARG A 1 105 ? 3.273 -4.133 -20.400 1.00 82.31 105 ARG A C 1
ATOM 847 O O . ARG A 1 105 ? 2.865 -4.513 -19.310 1.00 82.31 105 ARG A O 1
ATOM 854 N N . TRP A 1 106 ? 3.404 -2.838 -20.678 1.00 84.94 106 TRP A N 1
ATOM 855 C CA . TRP A 1 106 ? 3.273 -1.788 -19.655 1.00 84.94 106 TRP A CA 1
ATOM 856 C C . TRP A 1 106 ? 1.837 -1.566 -19.199 1.00 84.94 106 TRP A C 1
ATOM 858 O O . TRP A 1 106 ? 1.581 -1.387 -18.011 1.00 84.94 106 TRP A O 1
ATOM 868 N N . ARG A 1 107 ? 0.878 -1.665 -20.122 1.00 86.19 107 ARG A N 1
ATOM 869 C CA . ARG A 1 107 ? -0.547 -1.617 -19.780 1.00 86.19 107 ARG A CA 1
ATOM 870 C C . ARG A 1 107 ? -0.952 -2.826 -18.939 1.00 86.19 107 ARG A C 1
ATOM 872 O O . ARG A 1 107 ? -1.728 -2.695 -17.993 1.00 86.19 107 ARG A O 1
ATOM 879 N N . THR A 1 108 ? -0.391 -3.984 -19.277 1.00 87.19 108 THR A N 1
ATOM 880 C CA . THR A 1 108 ? -0.548 -5.221 -18.504 1.00 87.19 108 THR A CA 1
ATOM 881 C C . THR A 1 108 ? 0.053 -5.041 -17.105 1.00 87.19 108 THR A C 1
ATOM 883 O O . THR A 1 108 ? -0.643 -5.260 -16.119 1.00 87.19 108 THR A O 1
ATOM 886 N N . GLY A 1 109 ? 1.270 -4.497 -17.001 1.00 87.69 109 GLY A N 1
ATOM 887 C CA . GLY A 1 109 ? 1.919 -4.140 -15.735 1.00 87.69 109 GLY A CA 1
ATOM 888 C C . GLY A 1 109 ? 1.076 -3.206 -14.858 1.00 87.69 109 GLY A C 1
ATOM 889 O O . GLY A 1 109 ? 0.829 -3.531 -13.698 1.00 87.69 109 GLY A O 1
ATOM 890 N N . LYS A 1 110 ? 0.534 -2.105 -15.411 1.00 90.62 110 LYS A N 1
ATOM 891 C CA . LYS A 1 110 ? -0.400 -1.200 -14.701 1.00 90.62 110 LYS A CA 1
ATOM 892 C C . LYS A 1 110 ? -1.572 -1.971 -14.093 1.00 90.62 110 LYS A C 1
ATOM 894 O O . LYS A 1 110 ? -1.877 -1.803 -12.913 1.00 90.62 110 LYS A O 1
ATOM 899 N N . ARG A 1 111 ? -2.239 -2.818 -14.888 1.00 90.69 111 ARG A N 1
ATOM 900 C CA . ARG A 1 111 ? -3.388 -3.614 -14.426 1.00 90.69 111 ARG A CA 1
ATOM 901 C C . ARG A 1 111 ? -2.999 -4.524 -13.260 1.00 90.69 111 ARG A C 1
ATOM 903 O O . ARG A 1 111 ? -3.685 -4.508 -12.239 1.00 90.69 111 ARG A O 1
ATOM 910 N N . LEU A 1 112 ? -1.894 -5.254 -13.400 1.00 88.94 112 LEU A N 1
ATOM 911 C CA . LEU A 1 112 ? -1.403 -6.185 -12.384 1.00 88.94 112 LEU A CA 1
ATOM 912 C C . LEU A 1 112 ? -1.044 -5.475 -11.077 1.00 88.94 112 LEU A C 1
ATOM 914 O O . LEU A 1 112 ? -1.412 -5.944 -10.004 1.00 88.94 112 LEU A O 1
ATOM 918 N N . MET A 1 113 ? -0.404 -4.306 -11.142 1.00 90.06 113 MET A N 1
ATOM 919 C CA . MET A 1 113 ? -0.050 -3.540 -9.939 1.00 90.06 113 MET A CA 1
ATOM 920 C C . MET A 1 113 ? -1.265 -2.938 -9.234 1.00 90.06 113 MET A C 1
ATOM 922 O O . MET A 1 113 ? -1.342 -2.928 -8.000 1.00 90.06 113 MET A O 1
ATOM 926 N N . LEU A 1 114 ? -2.267 -2.488 -9.994 1.00 90.12 114 LEU A N 1
ATOM 927 C CA . LEU A 1 114 ? -3.539 -2.052 -9.420 1.00 90.12 114 LEU A CA 1
ATOM 928 C C . LEU A 1 114 ? -4.259 -3.204 -8.702 1.00 90.12 114 LEU A C 1
ATOM 930 O O . LEU A 1 114 ? -4.817 -2.993 -7.620 1.00 90.12 114 LEU A O 1
ATOM 934 N N . GLU A 1 115 ? -4.220 -4.405 -9.276 1.00 89.19 115 GLU A N 1
ATOM 935 C CA . GLU A 1 115 ? -4.816 -5.620 -8.720 1.00 89.19 115 GLU A CA 1
ATOM 936 C C . GLU A 1 115 ? -4.093 -6.134 -7.474 1.00 89.19 115 GLU A C 1
ATOM 938 O O . GLU A 1 115 ? -4.729 -6.198 -6.418 1.00 89.19 115 GLU A O 1
ATOM 943 N N . ALA A 1 116 ? -2.780 -6.384 -7.548 1.00 88.75 116 ALA A N 1
ATOM 944 C CA . ALA A 1 116 ? -1.944 -6.771 -6.405 1.00 88.75 116 ALA A CA 1
ATOM 945 C C . ALA A 1 116 ? -2.171 -5.818 -5.230 1.00 88.75 116 ALA A C 1
ATOM 947 O O . ALA A 1 116 ? -2.451 -6.191 -4.088 1.00 88.75 116 ALA A O 1
ATOM 948 N N . GLY A 1 117 ? -2.171 -4.533 -5.566 1.00 87.88 117 GLY A N 1
ATOM 949 C CA . GLY A 1 117 ? -2.499 -3.473 -4.662 1.00 87.88 117 GLY A CA 1
ATOM 950 C C . GLY A 1 117 ? -3.894 -3.591 -4.035 1.00 87.88 117 GLY A C 1
ATOM 951 O O . GLY A 1 117 ? -4.046 -3.437 -2.823 1.00 87.88 117 GLY A O 1
ATOM 952 N N . ARG A 1 118 ? -4.945 -3.785 -4.828 1.00 89.50 118 ARG A N 1
ATOM 953 C CA . ARG A 1 118 ? -6.316 -3.941 -4.318 1.00 89.50 118 ARG A CA 1
ATOM 954 C C . ARG A 1 118 ? -6.419 -5.133 -3.362 1.00 89.50 118 ARG A C 1
ATOM 956 O O . ARG A 1 118 ? -6.982 -4.962 -2.284 1.00 89.50 118 ARG A O 1
ATOM 963 N N . MET A 1 119 ? -5.832 -6.274 -3.721 1.00 90.56 119 MET A N 1
ATOM 964 C CA . MET A 1 119 ? -5.853 -7.501 -2.918 1.00 90.56 119 MET A CA 1
ATOM 965 C C . MET A 1 119 ? -5.164 -7.305 -1.565 1.00 90.56 119 MET A C 1
ATOM 967 O O . MET A 1 119 ? -5.775 -7.565 -0.530 1.00 90.56 119 MET A O 1
ATOM 971 N N . PHE A 1 120 ? -3.944 -6.756 -1.563 1.00 91.06 120 PHE A N 1
ATOM 972 C CA . PHE A 1 120 ? -3.196 -6.487 -0.333 1.00 91.06 120 PHE A CA 1
ATOM 973 C C . PHE A 1 120 ? -3.938 -5.524 0.605 1.00 91.06 120 PHE A C 1
ATOM 975 O O . PHE A 1 120 ? -4.096 -5.805 1.790 1.00 91.06 120 PHE A O 1
ATOM 982 N N . ARG A 1 121 ? -4.469 -4.410 0.073 1.00 90.44 121 ARG A N 1
ATOM 983 C CA . ARG A 1 121 ? -5.266 -3.459 0.873 1.00 90.44 121 ARG A CA 1
ATOM 984 C C . ARG A 1 121 ? -6.500 -4.105 1.472 1.00 90.44 121 ARG A C 1
ATOM 986 O O . ARG A 1 121 ? -6.822 -3.800 2.612 1.00 90.44 121 ARG A O 1
ATOM 993 N N . ASN A 1 122 ? -7.197 -4.944 0.709 1.00 93.06 122 ASN A N 1
ATOM 994 C CA . ASN A 1 122 ? -8.396 -5.607 1.197 1.00 93.06 122 ASN A CA 1
ATOM 995 C C . ASN A 1 122 ? -8.059 -6.555 2.352 1.00 93.06 122 ASN A C 1
ATOM 997 O O . ASN A 1 122 ? -8.640 -6.429 3.423 1.00 93.06 122 ASN A O 1
ATOM 1001 N N . LEU A 1 123 ? -7.063 -7.429 2.166 1.00 95.19 123 LEU A N 1
ATOM 1002 C CA . LEU A 1 123 ? -6.623 -8.365 3.200 1.00 95.19 123 LEU A CA 1
ATOM 1003 C C . LEU A 1 123 ? -6.205 -7.633 4.484 1.00 95.19 123 LEU A C 1
ATOM 1005 O O . LEU A 1 123 ? -6.686 -7.961 5.568 1.00 95.19 123 LEU A O 1
ATOM 1009 N N . THR A 1 124 ? -5.356 -6.611 4.358 1.00 94.31 124 THR A N 1
ATOM 1010 C CA . THR A 1 124 ? -4.867 -5.849 5.511 1.00 94.31 124 THR A CA 1
ATOM 1011 C C . THR A 1 124 ? -5.970 -5.036 6.179 1.00 94.31 124 THR A C 1
ATOM 1013 O O . THR A 1 124 ? -6.068 -5.057 7.403 1.00 94.31 124 THR A O 1
ATOM 1016 N N . LYS A 1 125 ? -6.858 -4.390 5.412 1.00 95.12 125 LYS A N 1
ATOM 1017 C CA . LYS A 1 125 ? -8.018 -3.684 5.969 1.00 95.12 125 LYS A CA 1
ATOM 1018 C C . LYS A 1 125 ? -8.888 -4.623 6.805 1.00 95.12 125 LYS A C 1
ATOM 1020 O O . LYS A 1 125 ? -9.208 -4.281 7.939 1.00 95.12 125 LYS A O 1
ATOM 1025 N N . CYS A 1 126 ? -9.262 -5.784 6.263 1.00 96.69 126 CYS A N 1
ATOM 1026 C CA . CYS A 1 126 ? -10.123 -6.736 6.967 1.00 96.69 126 CYS A CA 1
ATOM 1027 C C . CYS A 1 126 ? -9.456 -7.247 8.246 1.00 96.69 126 CYS A C 1
ATOM 1029 O O . CYS A 1 126 ? -10.092 -7.288 9.296 1.00 96.69 126 CYS A O 1
ATOM 1031 N N . TYR A 1 127 ? -8.161 -7.556 8.183 1.00 97.69 127 TYR A N 1
ATOM 1032 C CA . TYR A 1 127 ? -7.399 -7.979 9.352 1.00 97.69 127 TYR A CA 1
ATOM 1033 C C . TYR A 1 127 ? -7.356 -6.894 10.438 1.00 97.69 127 TYR A C 1
ATOM 1035 O O . TYR A 1 127 ? -7.703 -7.161 11.586 1.00 97.69 127 TYR A O 1
ATOM 1043 N N . MET A 1 128 ? -7.019 -5.653 10.069 1.00 97.38 128 MET A N 1
ATOM 1044 C CA . MET A 1 128 ? -7.004 -4.511 10.992 1.00 97.38 128 MET A CA 1
ATOM 1045 C C . MET A 1 128 ? -8.377 -4.263 11.623 1.00 97.38 128 MET A C 1
ATOM 1047 O O . MET A 1 128 ? -8.464 -4.036 12.826 1.00 97.38 128 MET A O 1
ATOM 1051 N N . GLU A 1 129 ? -9.451 -4.336 10.838 1.00 96.81 129 GLU A N 1
ATOM 1052 C CA . GLU A 1 129 ? -10.821 -4.163 11.326 1.00 96.81 129 GLU A CA 1
ATOM 1053 C C . GLU A 1 129 ? -11.183 -5.214 12.385 1.00 96.81 129 GLU A C 1
ATOM 1055 O O . GLU A 1 129 ? -11.654 -4.859 13.463 1.00 96.81 129 GLU A O 1
ATOM 1060 N N . ARG A 1 130 ? -10.871 -6.493 12.142 1.00 97.50 130 ARG A N 1
ATOM 1061 C CA . ARG A 1 130 ? -11.133 -7.572 13.110 1.00 97.50 130 ARG A CA 1
ATOM 1062 C C . ARG A 1 130 ? -10.270 -7.455 14.368 1.00 97.50 130 ARG A C 1
ATOM 1064 O O . ARG A 1 130 ? -10.745 -7.752 15.460 1.00 97.50 130 ARG A O 1
ATOM 1071 N N . LEU A 1 131 ? -9.022 -6.996 14.247 1.00 97.50 131 LEU A N 1
ATOM 1072 C CA . LEU A 1 131 ? -8.185 -6.699 15.414 1.00 97.50 131 LEU A CA 1
ATOM 1073 C C . LEU A 1 131 ? -8.785 -5.571 16.263 1.00 97.50 131 LEU A C 1
ATOM 1075 O O . LEU A 1 131 ? -8.830 -5.685 17.487 1.00 97.50 131 LEU A O 1
ATOM 1079 N N . LEU A 1 132 ? -9.288 -4.505 15.633 1.00 96.25 132 LEU A N 1
ATOM 1080 C CA . LEU A 1 132 ? -9.973 -3.428 16.350 1.00 96.25 132 LEU A CA 1
ATOM 1081 C C . LEU A 1 132 ? -11.250 -3.918 17.024 1.00 96.25 132 LEU A C 1
ATOM 1083 O O . LEU A 1 132 ? -11.484 -3.551 18.169 1.00 96.25 132 LEU A O 1
ATOM 1087 N N . ASP A 1 133 ? -12.020 -4.791 16.380 1.00 94.94 133 ASP A N 1
ATOM 1088 C CA . ASP A 1 133 ? -13.219 -5.386 16.980 1.00 94.94 133 ASP A CA 1
ATOM 1089 C C . ASP A 1 133 ? -12.911 -6.204 18.247 1.00 94.94 133 ASP A C 1
ATOM 1091 O O . ASP A 1 133 ? -13.755 -6.311 19.135 1.00 94.94 133 ASP A O 1
ATOM 1095 N N . ILE A 1 134 ? -11.696 -6.753 18.358 1.00 95.62 134 ILE A N 1
ATOM 1096 C CA . ILE A 1 134 ? -11.219 -7.462 19.555 1.00 95.62 134 ILE A CA 1
ATOM 1097 C C . ILE A 1 134 ? -10.701 -6.481 20.623 1.00 95.62 134 ILE A C 1
ATOM 1099 O O . ILE A 1 134 ? -10.819 -6.747 21.821 1.00 95.62 134 ILE A O 1
ATOM 1103 N N . PHE A 1 135 ? -10.070 -5.375 20.221 1.00 95.44 135 PHE A N 1
ATOM 1104 C CA . PHE A 1 135 ? -9.323 -4.501 21.136 1.00 95.44 135 PHE A CA 1
ATOM 1105 C C . PHE A 1 135 ? -10.066 -3.255 21.599 1.00 95.44 135 PHE A C 1
ATOM 1107 O O . PHE A 1 135 ? -9.714 -2.719 22.652 1.00 95.44 135 PHE A O 1
ATOM 1114 N N . LEU A 1 136 ? -11.045 -2.788 20.830 1.00 94.00 136 LEU A N 1
ATOM 1115 C CA . LEU A 1 136 ? -11.705 -1.508 21.025 1.00 94.00 136 LEU A CA 1
ATOM 1116 C C . LEU A 1 136 ? -13.185 -1.704 21.352 1.00 94.00 136 LEU A C 1
ATOM 1118 O O . LEU A 1 136 ? -13.953 -2.250 20.561 1.00 94.00 136 LEU A O 1
ATOM 1122 N N . ASP A 1 137 ? -13.609 -1.181 22.501 1.00 88.62 137 ASP A N 1
ATOM 1123 C CA . ASP A 1 137 ? -15.031 -1.062 22.812 1.00 88.62 137 ASP A CA 1
ATOM 1124 C C . ASP A 1 137 ? -15.648 0.085 22.001 1.00 88.62 137 ASP A C 1
ATOM 1126 O O . ASP A 1 137 ? -15.511 1.265 22.336 1.00 88.62 137 ASP A O 1
ATOM 1130 N N . LYS A 1 138 ? -16.366 -0.274 20.932 1.00 84.38 138 LYS A N 1
ATOM 1131 C CA . LYS A 1 138 ? -17.005 0.679 20.014 1.00 84.38 138 LYS A CA 1
ATOM 1132 C C . LYS A 1 138 ? -18.008 1.620 20.687 1.00 84.38 138 LYS A C 1
ATOM 1134 O O . LYS A 1 138 ? -18.335 2.641 20.094 1.00 84.38 138 LYS A O 1
ATOM 1139 N N . LYS A 1 139 ? -18.522 1.305 21.883 1.00 84.25 139 LYS A N 1
ATOM 1140 C CA . LYS A 1 139 ? -19.500 2.169 22.568 1.00 84.25 139 LYS A CA 1
ATOM 1141 C C . LYS A 1 139 ? -18.885 3.451 23.123 1.00 84.25 139 LYS A C 1
ATOM 1143 O O . LYS A 1 139 ? -19.578 4.458 23.193 1.00 84.25 139 LYS A O 1
ATOM 1148 N N . ASN A 1 140 ? -17.619 3.387 23.529 1.00 83.50 140 ASN A N 1
ATOM 1149 C CA . ASN A 1 140 ? -16.915 4.480 24.206 1.00 83.50 140 ASN A CA 1
ATOM 1150 C C . ASN A 1 140 ? -15.788 5.080 23.350 1.00 83.50 140 ASN A C 1
ATOM 1152 O O . ASN A 1 140 ? -15.194 6.094 23.721 1.00 83.50 140 ASN A O 1
ATOM 1156 N N . ALA A 1 141 ? -15.483 4.448 22.214 1.00 88.31 141 ALA A N 1
ATOM 1157 C CA . ALA A 1 141 ? -14.472 4.922 21.289 1.00 88.31 141 ALA A CA 1
ATOM 1158 C C . ALA A 1 141 ? -14.872 6.275 20.667 1.00 88.31 141 ALA A C 1
ATOM 1160 O O . ALA A 1 141 ? -16.033 6.436 20.275 1.00 88.31 141 ALA A O 1
ATOM 1161 N N . PRO A 1 142 ? -13.928 7.224 20.525 1.00 92.31 142 PRO A N 1
ATOM 1162 C CA . PRO A 1 142 ? -14.159 8.422 19.726 1.00 92.31 142 PRO A CA 1
ATOM 1163 C C . PRO A 1 142 ? -14.439 8.043 18.269 1.00 92.31 142 PRO A C 1
ATOM 1165 O O . PRO A 1 142 ? -14.063 6.965 17.802 1.00 92.31 142 PRO A O 1
ATOM 1168 N N . GLU A 1 143 ? -15.061 8.947 17.517 1.00 94.81 143 GLU A N 1
ATOM 1169 C CA . GLU A 1 143 ? -15.105 8.812 16.062 1.00 94.81 143 GLU A CA 1
ATOM 1170 C C . GLU A 1 143 ? -13.675 8.919 15.516 1.00 94.81 143 GLU A C 1
ATOM 1172 O O . GLU A 1 143 ? -12.953 9.858 15.848 1.00 94.81 143 GLU A O 1
ATOM 1177 N N . PHE A 1 144 ? -13.254 7.966 14.683 1.00 95.50 144 PHE A N 1
ATOM 1178 C CA . PHE A 1 144 ? -11.904 7.951 14.125 1.00 95.50 144 PHE A CA 1
ATOM 1179 C C . PHE A 1 144 ? -11.876 7.476 12.675 1.00 95.50 144 PHE A C 1
ATOM 1181 O O . PHE A 1 144 ? -12.800 6.822 12.178 1.00 95.50 144 PHE A O 1
ATOM 1188 N N . VAL A 1 145 ? -10.778 7.788 11.999 1.00 96.19 145 VAL A N 1
ATOM 1189 C CA . VAL A 1 145 ? -10.431 7.268 10.683 1.00 96.19 145 VAL A CA 1
ATOM 1190 C C . VAL A 1 145 ? -8.949 6.909 10.644 1.00 96.19 145 VAL A C 1
ATOM 1192 O O . VAL A 1 145 ? -8.098 7.665 11.106 1.00 96.19 145 VAL A O 1
ATOM 1195 N N . ILE A 1 146 ? -8.650 5.735 10.090 1.00 95.00 146 ILE A N 1
ATOM 1196 C CA . ILE A 1 146 ? -7.285 5.296 9.800 1.00 95.00 146 ILE A CA 1
ATOM 1197 C C . ILE A 1 146 ? -7.029 5.523 8.316 1.00 95.00 146 ILE A C 1
ATOM 1199 O O . ILE A 1 146 ? -7.756 5.020 7.451 1.00 95.00 146 ILE A O 1
ATOM 1203 N N . LEU A 1 147 ? -5.982 6.280 8.032 1.00 93.31 147 LEU A N 1
ATOM 1204 C CA . LEU A 1 147 ? -5.547 6.677 6.706 1.00 93.31 147 LEU A CA 1
ATOM 1205 C C . LEU A 1 147 ? -4.264 5.926 6.372 1.00 93.31 147 LEU A C 1
ATOM 1207 O O . LEU A 1 147 ? -3.354 5.884 7.190 1.00 93.31 147 LEU A O 1
ATOM 1211 N N . GLY A 1 148 ? -4.185 5.356 5.175 1.00 90.00 148 GLY A N 1
ATOM 1212 C CA . GLY A 1 148 ? -2.911 4.969 4.585 1.00 90.00 148 GLY A CA 1
ATOM 1213 C C . GLY A 1 148 ? -2.253 6.216 4.020 1.00 90.00 148 GLY A C 1
ATOM 1214 O O . GLY A 1 148 ? -2.898 6.951 3.266 1.00 90.00 148 GLY A O 1
ATOM 1215 N N . VAL A 1 149 ? -1.007 6.454 4.405 1.00 82.38 149 VAL A N 1
ATOM 1216 C CA . VAL A 1 149 ? -0.215 7.608 3.973 1.00 82.38 149 VAL A CA 1
ATOM 1217 C C . VAL A 1 149 ? 1.009 7.110 3.203 1.00 82.38 149 VAL A C 1
ATOM 1219 O O . VAL A 1 149 ? 1.225 5.906 3.088 1.00 82.38 149 VAL A O 1
ATOM 1222 N N . GLY A 1 150 ? 1.745 8.021 2.575 1.00 71.31 150 GLY A N 1
ATOM 1223 C CA . GLY A 1 150 ? 2.913 7.661 1.775 1.00 71.31 150 GLY A CA 1
ATOM 1224 C C . GLY A 1 150 ? 2.604 7.156 0.361 1.00 71.31 150 GLY A C 1
ATOM 1225 O O . GLY A 1 150 ? 1.461 6.986 -0.086 1.00 71.31 150 GLY A O 1
ATOM 1226 N N . THR A 1 151 ? 3.671 6.967 -0.409 1.00 52.62 151 THR A N 1
ATOM 1227 C CA . THR A 1 151 ? 3.587 6.448 -1.769 1.00 52.62 151 THR A CA 1
ATOM 1228 C C . THR A 1 151 ? 3.659 4.937 -1.731 1.00 52.62 151 THR A C 1
ATOM 1230 O O . THR A 1 151 ? 4.689 4.394 -1.363 1.00 52.62 151 THR A O 1
ATOM 1233 N N . ARG A 1 152 ? 2.615 4.239 -2.185 1.00 51.31 152 ARG A N 1
ATOM 1234 C CA . ARG A 1 152 ? 2.686 2.784 -2.387 1.00 51.31 152 ARG A CA 1
ATOM 1235 C C . ARG A 1 152 ? 3.923 2.396 -3.175 1.00 51.31 152 ARG A C 1
ATOM 1237 O O . ARG A 1 152 ? 3.950 2.666 -4.373 1.00 51.31 152 ARG A O 1
ATOM 1244 N N . ALA A 1 153 ? 4.885 1.801 -2.492 1.00 40.00 153 ALA A N 1
ATOM 1245 C CA . ALA A 1 153 ? 5.989 1.054 -3.066 1.00 40.00 153 ALA A CA 1
ATOM 1246 C C . ALA A 1 153 ? 6.718 0.210 -2.006 1.00 40.00 153 ALA A C 1
ATOM 1248 O O . ALA A 1 153 ? 7.406 -0.731 -2.371 1.00 40.00 153 ALA A O 1
ATOM 1249 N N . ASP A 1 154 ? 6.542 0.487 -0.713 1.00 47.81 154 ASP A N 1
ATOM 1250 C CA . ASP A 1 154 ? 7.159 -0.306 0.347 1.00 47.81 154 ASP A CA 1
ATOM 1251 C C . ASP A 1 154 ? 6.150 -1.389 0.803 1.00 47.81 154 ASP A C 1
ATOM 1253 O O . ASP A 1 154 ? 5.109 -1.095 1.388 1.00 47.81 154 ASP A O 1
ATOM 1257 N N . GLN A 1 155 ? 6.379 -2.661 0.449 1.00 53.19 155 GLN A N 1
ATOM 1258 C CA . GLN A 1 155 ? 5.631 -3.794 1.033 1.00 53.19 155 GLN A CA 1
ATOM 1259 C C . GLN A 1 155 ? 6.065 -4.096 2.476 1.00 53.19 155 GLN A C 1
ATOM 1261 O O . GLN A 1 155 ? 5.493 -4.971 3.133 1.00 53.19 155 GLN A O 1
ATOM 1266 N N . ASP A 1 156 ? 7.091 -3.392 2.936 1.00 58.62 156 ASP A N 1
ATOM 1267 C CA . ASP A 1 156 ? 7.809 -3.662 4.171 1.00 58.62 156 ASP A CA 1
ATOM 1268 C C . ASP A 1 156 ? 7.021 -3.131 5.363 1.00 58.62 156 ASP A C 1
ATOM 1270 O O . ASP A 1 156 ? 6.848 -3.840 6.358 1.00 58.62 156 ASP A O 1
ATOM 1274 N N . ASP A 1 157 ? 6.437 -1.944 5.180 1.00 76.56 157 ASP A N 1
ATOM 1275 C CA . ASP A 1 157 ? 5.730 -1.176 6.188 1.00 76.56 157 ASP A CA 1
ATOM 1276 C C . ASP A 1 157 ? 4.485 -0.497 5.594 1.00 76.56 157 ASP A C 1
ATOM 1278 O O . ASP A 1 157 ? 4.432 -0.139 4.419 1.00 76.56 157 ASP A O 1
ATOM 1282 N N . ILE A 1 158 ? 3.443 -0.338 6.409 1.00 86.00 158 ILE A N 1
ATOM 1283 C CA . ILE A 1 158 ? 2.256 0.446 6.056 1.00 86.00 158 ILE A CA 1
ATOM 1284 C C . ILE A 1 158 ? 2.300 1.731 6.862 1.00 86.00 158 ILE A C 1
ATOM 1286 O O . ILE A 1 158 ? 2.061 1.713 8.074 1.00 86.00 158 ILE A O 1
ATOM 1290 N N . ASP A 1 159 ? 2.550 2.839 6.176 1.00 86.81 159 ASP A N 1
ATOM 1291 C CA . ASP A 1 159 ? 2.473 4.151 6.793 1.00 86.81 159 ASP A CA 1
ATOM 1292 C C . ASP A 1 159 ? 1.012 4.529 7.046 1.00 86.81 159 ASP A C 1
ATOM 1294 O O . ASP A 1 159 ? 0.145 4.445 6.165 1.00 86.81 159 ASP A O 1
ATOM 1298 N N . LEU A 1 160 ? 0.740 4.963 8.272 1.00 89.62 160 LEU A N 1
ATOM 1299 C CA . LEU A 1 160 ? -0.573 5.323 8.766 1.00 89.62 160 LEU A CA 1
ATOM 1300 C C . LEU A 1 160 ? -0.607 6.745 9.322 1.00 89.62 160 LEU A C 1
ATOM 1302 O O . LEU A 1 160 ? 0.304 7.201 10.012 1.00 89.62 160 LEU A O 1
ATOM 1306 N N . GLY A 1 161 ? -1.737 7.404 9.089 1.00 90.94 161 GLY A N 1
ATOM 1307 C CA . GLY A 1 161 ? -2.198 8.538 9.879 1.00 90.94 161 GLY A CA 1
ATOM 1308 C C . GLY A 1 161 ? -3.528 8.197 10.531 1.00 90.94 161 GLY A C 1
ATOM 1309 O O . GLY A 1 161 ? -4.411 7.642 9.875 1.00 90.94 161 GLY A O 1
ATOM 1310 N N . ILE A 1 162 ? -3.685 8.507 11.814 1.00 93.06 162 ILE A N 1
ATOM 1311 C CA . ILE A 1 162 ? -4.942 8.270 12.528 1.00 93.06 162 ILE A CA 1
ATOM 1312 C C . ILE A 1 162 ? -5.499 9.605 12.980 1.00 93.06 162 ILE A C 1
ATOM 1314 O O . ILE A 1 162 ? -4.864 10.318 13.755 1.00 93.06 162 ILE A O 1
ATOM 1318 N N . VAL A 1 163 ? -6.700 9.908 12.492 1.00 93.69 163 VAL A N 1
ATOM 1319 C CA . VAL A 1 163 ? -7.433 11.123 12.839 1.00 93.69 163 VAL A CA 1
ATOM 1320 C C . VAL A 1 163 ? -8.622 10.738 13.703 1.00 93.69 163 VAL A C 1
ATOM 1322 O O . VAL A 1 163 ? -9.372 9.831 13.336 1.00 93.69 163 VAL A O 1
ATOM 1325 N N . TYR A 1 164 ? -8.812 11.413 14.831 1.00 93.69 164 TYR A N 1
ATOM 1326 C CA . TYR A 1 164 ? -9.968 11.206 15.704 1.00 93.69 164 TYR A CA 1
ATOM 1327 C C . TYR A 1 164 ? -10.661 12.522 16.057 1.00 93.69 164 TYR A C 1
ATOM 1329 O O . TYR A 1 164 ? -10.112 13.605 15.853 1.00 93.69 164 TYR A O 1
ATOM 1337 N N . ARG A 1 165 ? -11.894 12.418 16.559 1.00 91.19 165 ARG A N 1
ATOM 1338 C CA . ARG A 1 165 ? -12.708 13.552 16.998 1.00 91.19 165 ARG A CA 1
ATOM 1339 C C . ARG A 1 165 ? -13.202 13.348 18.426 1.00 91.19 165 ARG A C 1
ATOM 1341 O O . ARG A 1 165 ? -13.654 12.262 18.787 1.00 91.19 165 ARG A O 1
ATOM 1348 N N . GLU A 1 166 ? -13.163 14.418 19.210 1.00 85.44 166 GLU A N 1
ATOM 1349 C CA . GLU A 1 166 ? -13.820 14.496 20.513 1.00 85.44 166 GLU A CA 1
ATOM 1350 C C . GLU A 1 166 ? -15.341 14.735 20.380 1.00 85.44 166 GLU A C 1
ATOM 1352 O O . GLU A 1 166 ? -15.793 15.362 19.420 1.00 85.44 166 GLU A O 1
ATOM 1357 N N . PRO A 1 167 ? -16.170 14.298 21.346 1.00 81.75 167 PRO A N 1
ATOM 1358 C CA . PRO A 1 167 ? -15.811 13.609 22.586 1.00 81.75 167 PRO A CA 1
ATOM 1359 C C . PRO A 1 167 ? -15.592 12.096 22.396 1.00 81.75 167 PRO A C 1
ATOM 1361 O O . PRO A 1 167 ? -16.194 11.473 21.526 1.00 81.75 167 PRO A O 1
ATOM 1364 N N . GLY A 1 168 ? -14.771 11.491 23.257 1.00 81.06 168 GLY A N 1
ATOM 1365 C CA . GLY A 1 168 ? -14.575 10.039 23.338 1.00 81.06 168 GLY A CA 1
ATOM 1366 C C . GLY A 1 168 ? -13.328 9.668 24.143 1.00 81.06 168 GLY A C 1
ATOM 1367 O O . GLY A 1 168 ? -12.539 10.541 24.497 1.00 81.06 168 GLY A O 1
ATOM 1368 N N . ASP A 1 169 ? -13.148 8.380 24.445 1.00 85.56 169 ASP A N 1
ATOM 1369 C CA . ASP A 1 169 ? -11.961 7.890 25.163 1.00 85.56 169 ASP A CA 1
ATOM 1370 C C . ASP A 1 169 ? -10.769 7.724 24.196 1.00 85.56 169 ASP A C 1
ATOM 1372 O O . ASP A 1 169 ? -10.544 6.658 23.607 1.00 85.56 169 ASP A O 1
ATOM 1376 N N . SER A 1 170 ? -10.015 8.810 23.995 1.00 86.44 170 SER A N 1
ATOM 1377 C CA . SER A 1 170 ? -8.810 8.831 23.154 1.00 86.44 170 SER A CA 1
ATOM 1378 C C . SER A 1 170 ? -7.708 7.903 23.681 1.00 86.44 170 SER A C 1
ATOM 1380 O O . SER A 1 170 ? -6.963 7.320 22.888 1.00 86.44 170 SER A O 1
ATOM 1382 N N . ASP A 1 171 ? -7.632 7.678 24.994 1.00 88.88 171 ASP A N 1
ATOM 1383 C CA . ASP A 1 171 ? -6.679 6.747 25.596 1.00 88.88 171 ASP A CA 1
ATOM 1384 C C . ASP A 1 171 ? -7.028 5.291 25.258 1.00 88.88 171 ASP A C 1
ATOM 1386 O O . ASP A 1 171 ? -6.140 4.478 24.980 1.00 88.88 171 ASP A O 1
ATOM 1390 N N . ALA A 1 172 ? -8.316 4.935 25.254 1.00 90.69 172 ALA A N 1
ATOM 1391 C CA . ALA A 1 172 ? -8.770 3.621 24.807 1.00 90.69 172 ALA A CA 1
ATOM 1392 C C . ALA A 1 172 ? -8.453 3.387 23.330 1.00 90.69 172 ALA A C 1
ATOM 1394 O O . ALA A 1 172 ? -7.972 2.301 22.989 1.00 90.69 172 ALA A O 1
ATOM 1395 N N . LEU A 1 173 ? -8.646 4.400 22.476 1.00 92.31 173 LEU A N 1
ATOM 1396 C CA . LEU A 1 173 ? -8.238 4.329 21.074 1.00 92.31 173 LEU A CA 1
ATOM 1397 C C . LEU A 1 173 ? -6.725 4.092 20.959 1.00 92.31 173 LEU A C 1
ATOM 1399 O O . LEU A 1 173 ? -6.317 3.116 20.334 1.00 92.31 173 LEU A O 1
ATOM 1403 N N . ASN A 1 174 ? -5.891 4.905 21.615 1.00 91.12 174 ASN A N 1
ATOM 1404 C CA . ASN A 1 174 ? -4.431 4.755 21.581 1.00 91.12 174 ASN A CA 1
ATOM 1405 C C . ASN A 1 174 ? -3.975 3.363 22.059 1.00 91.12 174 ASN A C 1
ATOM 1407 O O . ASN A 1 174 ? -3.137 2.727 21.415 1.00 91.12 174 ASN A O 1
ATOM 1411 N N . ARG A 1 175 ? -4.562 2.832 23.142 1.00 92.31 175 ARG A N 1
ATOM 1412 C CA . ARG A 1 175 ? -4.275 1.464 23.617 1.00 92.31 175 ARG A CA 1
ATOM 1413 C C . ARG A 1 175 ? -4.666 0.400 22.591 1.00 92.31 175 ARG A C 1
ATOM 1415 O O . ARG A 1 175 ? -3.903 -0.545 22.379 1.00 92.31 175 ARG A O 1
ATOM 1422 N N . ALA A 1 176 ? -5.833 0.529 21.960 1.00 94.81 176 ALA A N 1
ATOM 1423 C CA . ALA A 1 176 ? -6.282 -0.412 20.937 1.00 94.81 176 ALA A CA 1
ATOM 1424 C C . ALA A 1 176 ? -5.372 -0.381 19.700 1.00 94.81 176 ALA A C 1
ATOM 1426 O O . ALA A 1 176 ? -4.981 -1.440 19.210 1.00 94.81 176 ALA A O 1
ATOM 1427 N N . ILE A 1 177 ? -4.962 0.810 19.254 1.00 94.62 177 ILE A N 1
ATOM 1428 C CA . ILE A 1 177 ? -4.006 0.985 18.153 1.00 94.62 177 ILE A CA 1
ATOM 1429 C C . ILE A 1 177 ? -2.635 0.398 18.503 1.00 94.62 177 ILE A C 1
ATOM 1431 O O . ILE A 1 177 ? -2.053 -0.308 17.682 1.00 94.62 177 ILE A O 1
ATOM 1435 N N . GLY A 1 178 ? -2.139 0.590 19.729 1.00 93.75 178 GLY A N 1
ATOM 1436 C CA . GLY A 1 178 ? -0.885 -0.026 20.178 1.00 93.75 178 GLY A CA 1
ATOM 1437 C C . GLY A 1 178 ? -0.925 -1.562 20.155 1.00 93.75 178 GLY A C 1
ATOM 1438 O O . GLY A 1 178 ? 0.030 -2.214 19.716 1.00 93.75 178 GLY A O 1
ATOM 1439 N N . ARG A 1 179 ? -2.054 -2.162 20.561 1.00 95.94 179 ARG A N 1
ATOM 1440 C CA . ARG A 1 179 ? -2.275 -3.619 20.470 1.00 95.94 179 ARG A CA 1
ATOM 1441 C C . ARG A 1 179 ? -2.379 -4.090 19.022 1.00 95.94 179 ARG A C 1
ATOM 1443 O O . ARG A 1 179 ? -1.769 -5.096 18.672 1.00 95.94 179 ARG A O 1
ATOM 1450 N N . LEU A 1 180 ? -3.091 -3.344 18.179 1.00 96.06 180 LEU A N 1
ATOM 1451 C CA . LEU A 1 180 ? -3.184 -3.614 16.747 1.00 96.06 180 LEU A CA 1
ATOM 1452 C C . LEU A 1 180 ? -1.801 -3.579 16.090 1.00 96.06 180 LEU A C 1
ATOM 1454 O O . LEU A 1 180 ? -1.446 -4.524 15.395 1.00 96.06 180 LEU A O 1
ATOM 1458 N N . SER A 1 181 ? -0.993 -2.552 16.363 1.00 94.38 181 SER A N 1
ATOM 1459 C CA . SER A 1 181 ? 0.384 -2.438 15.863 1.00 94.38 181 SER A CA 1
ATOM 1460 C C . SER A 1 181 ? 1.243 -3.629 16.284 1.00 94.38 181 SER A C 1
ATOM 1462 O O . SER A 1 181 ? 1.955 -4.211 15.467 1.00 94.38 181 SER A O 1
ATOM 1464 N N . SER A 1 182 ? 1.109 -4.063 17.540 1.00 94.94 182 SER A N 1
ATOM 1465 C CA . SER A 1 182 ? 1.825 -5.233 18.054 1.00 94.94 182 SER A CA 1
ATOM 1466 C C . SER A 1 182 ? 1.451 -6.520 17.312 1.00 94.94 182 SER A C 1
ATOM 1468 O O . SER A 1 182 ? 2.332 -7.309 16.975 1.00 94.94 182 SER A O 1
ATOM 1470 N N . GLU A 1 183 ? 0.165 -6.747 17.035 1.00 96.38 183 GLU A N 1
ATOM 1471 C CA . GLU A 1 183 ? -0.278 -7.934 16.292 1.00 96.38 183 GLU A CA 1
ATOM 1472 C C . GLU A 1 183 ? 0.068 -7.862 14.803 1.00 96.38 183 GLU A C 1
ATOM 1474 O O . GLU A 1 183 ? 0.468 -8.870 14.218 1.00 96.38 183 GLU A O 1
ATOM 1479 N N . MET A 1 184 ? 0.011 -6.673 14.202 1.00 94.50 184 MET A N 1
ATOM 1480 C CA . MET A 1 184 ? 0.495 -6.431 12.843 1.00 94.50 184 MET A CA 1
ATOM 1481 C C . MET A 1 184 ? 1.990 -6.746 12.731 1.00 94.50 184 MET A C 1
ATOM 1483 O O . MET A 1 184 ? 2.393 -7.557 11.903 1.00 94.50 184 MET A O 1
ATOM 1487 N N . PHE A 1 185 ? 2.811 -6.227 13.645 1.00 92.00 185 PHE A N 1
ATOM 1488 C CA . PHE A 1 185 ? 4.244 -6.515 13.686 1.00 92.00 185 PHE A CA 1
ATOM 1489 C C . PHE A 1 185 ? 4.541 -8.010 13.855 1.00 92.00 185 PHE A C 1
ATOM 1491 O O . PHE A 1 185 ? 5.410 -8.550 13.170 1.00 92.00 185 PHE A O 1
ATOM 1498 N N . LYS A 1 186 ? 3.813 -8.719 14.725 1.00 92.31 186 LYS A N 1
ATOM 1499 C CA . LYS A 1 186 ? 4.040 -10.155 14.961 1.00 92.31 186 LYS A CA 1
ATOM 1500 C C . LYS A 1 186 ? 3.575 -11.036 13.805 1.00 92.31 186 LYS A C 1
ATOM 1502 O O . LYS A 1 186 ? 4.258 -12.009 13.487 1.00 92.31 186 LYS A O 1
ATOM 1507 N N . LYS A 1 187 ? 2.417 -10.741 13.208 1.00 92.94 187 LYS A N 1
ATOM 1508 C CA . LYS A 1 187 ? 1.689 -11.691 12.347 1.00 92.94 187 LYS A CA 1
ATOM 1509 C C . LYS A 1 187 ? 1.492 -11.231 10.896 1.00 92.94 187 LYS A C 1
ATOM 1511 O O . LYS A 1 187 ? 1.177 -12.061 10.051 1.00 92.94 187 LYS A O 1
ATOM 1516 N N . ALA A 1 188 ? 1.710 -9.952 10.601 1.00 91.31 188 ALA A N 1
ATOM 1517 C CA . ALA A 1 188 ? 1.452 -9.325 9.303 1.00 91.31 188 ALA A CA 1
ATOM 1518 C C . ALA A 1 188 ? 2.592 -8.363 8.892 1.00 91.31 188 ALA A C 1
ATOM 1520 O O . ALA A 1 188 ? 3.731 -8.511 9.357 1.00 91.31 188 ALA A O 1
ATOM 1521 N N . THR A 1 189 ? 2.288 -7.406 8.007 1.00 87.25 189 THR A N 1
ATOM 1522 C CA . THR A 1 189 ? 3.140 -6.249 7.680 1.00 87.25 189 THR A CA 1
ATOM 1523 C C . THR A 1 189 ? 3.175 -5.267 8.851 1.00 87.25 189 THR A C 1
ATOM 1525 O O . THR A 1 189 ? 2.167 -5.072 9.532 1.00 87.25 189 THR A O 1
ATOM 1528 N N . ARG A 1 190 ? 4.330 -4.652 9.106 1.00 88.00 190 ARG A N 1
ATOM 1529 C CA . ARG A 1 190 ? 4.495 -3.688 10.197 1.00 88.00 190 ARG A CA 1
ATOM 1530 C C . ARG A 1 190 ? 3.793 -2.364 9.861 1.00 88.00 190 ARG A C 1
ATOM 1532 O O . ARG A 1 190 ? 3.580 -2.026 8.701 1.00 88.00 190 ARG A O 1
ATOM 1539 N N . LEU A 1 191 ? 3.363 -1.652 10.902 1.00 88.94 191 LEU A N 1
ATOM 1540 C CA . LEU A 1 191 ? 2.740 -0.335 10.787 1.00 88.94 191 LEU A CA 1
ATOM 1541 C C . LEU A 1 191 ? 3.712 0.752 11.229 1.00 88.94 191 LEU A C 1
ATOM 1543 O O . LEU A 1 191 ? 4.405 0.582 12.235 1.00 88.94 191 LEU A O 1
ATOM 1547 N N . HIS A 1 192 ? 3.700 1.867 10.510 1.00 86.31 192 HIS A N 1
ATOM 1548 C CA . HIS A 1 192 ? 4.478 3.062 10.809 1.00 86.31 192 HIS A CA 1
ATOM 1549 C C . HIS A 1 192 ? 3.536 4.249 10.982 1.00 86.31 192 HIS A C 1
ATOM 1551 O O . HIS A 1 192 ? 2.693 4.500 10.130 1.00 86.31 192 HIS A O 1
ATOM 1557 N N . PHE A 1 193 ? 3.634 4.982 12.089 1.00 82.81 193 PHE A N 1
ATOM 1558 C CA . PHE A 1 193 ? 2.682 6.048 12.428 1.00 82.81 193 PHE A CA 1
ATOM 1559 C C . PHE A 1 193 ? 3.191 7.422 11.982 1.00 82.81 193 PHE A C 1
ATOM 1561 O O . PHE A 1 193 ? 3.150 8.378 12.750 1.00 82.81 193 PHE A O 1
ATOM 1568 N N . HIS A 1 194 ? 3.671 7.517 10.737 1.00 69.25 194 HIS A N 1
ATOM 1569 C CA . HIS A 1 194 ? 4.447 8.663 10.257 1.00 69.25 194 HIS A CA 1
ATOM 1570 C C . HIS A 1 194 ? 3.730 10.004 10.465 1.00 69.25 194 HIS A C 1
ATOM 1572 O O . HIS A 1 194 ? 4.314 10.926 11.025 1.00 69.25 194 HIS A O 1
ATOM 1578 N N . LEU A 1 195 ? 2.441 10.120 10.121 1.00 68.50 195 LEU A N 1
ATOM 1579 C CA . LEU A 1 195 ? 1.724 11.383 10.332 1.00 68.50 195 LEU A CA 1
ATOM 1580 C C . LEU A 1 195 ? 1.480 11.685 11.813 1.00 68.50 195 LEU A C 1
ATOM 1582 O O . LEU A 1 195 ? 1.565 12.838 12.218 1.00 68.50 195 LEU A O 1
ATOM 1586 N N . SER A 1 196 ? 1.135 10.683 12.618 1.00 66.31 196 SER A N 1
ATOM 1587 C CA . SER A 1 196 ? 0.744 10.908 14.014 1.00 66.31 196 SER A CA 1
ATOM 1588 C C . SER A 1 196 ? 1.948 11.151 14.928 1.00 66.31 196 SER A C 1
ATOM 1590 O O . SER A 1 196 ? 1.827 11.940 15.857 1.00 66.31 196 SER A O 1
ATOM 1592 N N . GLU A 1 197 ? 3.115 10.573 14.627 1.00 66.88 197 GLU A N 1
ATOM 1593 C CA . GLU A 1 197 ? 4.373 10.813 15.356 1.00 66.88 197 GLU A CA 1
ATOM 1594 C C . GLU A 1 197 ? 4.883 12.253 15.207 1.00 66.88 197 GLU A C 1
ATOM 1596 O O . GLU A 1 197 ? 5.484 12.795 16.133 1.00 66.88 197 GLU A O 1
ATOM 1601 N N . HIS A 1 198 ? 4.634 12.883 14.056 1.00 65.06 198 HIS A N 1
ATOM 1602 C CA . HIS A 1 198 ? 5.050 14.262 13.796 1.00 65.06 198 HIS A CA 1
ATOM 1603 C C . HIS A 1 198 ? 4.007 15.298 14.225 1.00 65.06 198 HIS A C 1
ATOM 1605 O O . HIS A 1 198 ? 4.355 16.471 14.367 1.00 65.06 198 HIS A O 1
ATOM 1611 N N . VAL A 1 199 ? 2.742 14.885 14.393 1.00 61.22 199 VAL A N 1
ATOM 1612 C CA . VAL A 1 199 ? 1.616 15.813 14.562 1.00 61.22 199 VAL A CA 1
ATOM 1613 C C . VAL A 1 199 ? 0.941 15.760 15.927 1.00 61.22 199 VAL A C 1
ATOM 1615 O O . VAL A 1 199 ? 0.605 16.806 16.475 1.00 61.22 199 VAL A O 1
ATOM 1618 N N . GLY A 1 200 ? 0.717 14.569 16.476 1.00 60.06 200 GLY A N 1
ATOM 1619 C CA . GLY A 1 200 ? -0.103 14.412 17.671 1.00 60.06 200 GLY A CA 1
ATOM 1620 C C . GLY A 1 200 ? 0.646 14.738 18.960 1.00 60.06 200 GLY A C 1
ATOM 1621 O O . GLY A 1 200 ? 1.809 14.378 19.135 1.00 60.06 200 GLY A O 1
ATOM 1622 N N . HIS A 1 201 ? -0.063 15.307 19.936 1.00 58.84 201 HIS A N 1
ATOM 1623 C CA . HIS A 1 201 ? 0.356 15.237 21.339 1.00 58.84 201 HIS A CA 1
ATOM 1624 C C . HIS A 1 201 ? 0.267 13.804 21.893 1.00 58.84 201 HIS A C 1
ATOM 1626 O O . HIS A 1 201 ? 0.896 13.485 22.904 1.00 58.84 201 HIS A O 1
ATOM 1632 N N . HIS A 1 202 ? -0.501 12.939 21.221 1.00 59.44 202 HIS A N 1
ATOM 1633 C CA . HIS A 1 202 ? -0.633 11.515 21.507 1.00 59.44 202 HIS A CA 1
ATOM 1634 C C . HIS A 1 202 ? 0.107 10.703 20.437 1.00 59.44 202 HIS A C 1
ATOM 1636 O O . HIS A 1 202 ? -0.142 10.858 19.245 1.00 59.44 202 HIS A O 1
ATOM 1642 N N . ASN A 1 203 ? 0.986 9.795 20.868 1.00 69.31 203 ASN A N 1
ATOM 1643 C CA . ASN A 1 203 ? 1.985 9.144 20.007 1.00 69.31 203 ASN A CA 1
ATOM 1644 C C . ASN A 1 203 ? 1.434 8.357 18.795 1.00 69.31 203 ASN A C 1
ATOM 1646 O O . ASN A 1 203 ? 2.223 7.986 17.933 1.00 69.31 203 ASN A O 1
ATOM 1650 N N . LEU A 1 204 ? 0.132 8.036 18.732 1.00 83.31 204 LEU A N 1
ATOM 1651 C CA . LEU A 1 204 ? -0.439 7.162 17.692 1.00 83.31 204 LEU A CA 1
ATOM 1652 C C . LEU A 1 204 ? -1.668 7.738 16.967 1.00 83.31 204 LEU A C 1
ATOM 1654 O O . LEU A 1 204 ? -2.126 7.118 16.009 1.00 83.31 204 LEU A O 1
ATOM 1658 N N . ALA A 1 205 ? -2.228 8.872 17.402 1.00 88.94 205 ALA A N 1
ATOM 1659 C CA . ALA A 1 205 ? -3.417 9.480 16.798 1.00 88.94 205 ALA A CA 1
ATOM 1660 C C . ALA A 1 205 ? -3.469 10.990 17.068 1.00 88.94 205 ALA A C 1
ATOM 1662 O O . ALA A 1 205 ? -3.013 11.434 18.118 1.00 88.94 205 ALA A O 1
ATOM 1663 N N . ALA A 1 206 ? -4.066 11.756 16.152 1.00 90.69 206 ALA A N 1
ATOM 1664 C CA . ALA A 1 206 ? -4.173 13.211 16.257 1.00 90.69 206 ALA A CA 1
ATOM 1665 C C . ALA A 1 206 ? -5.577 13.738 15.893 1.00 90.69 206 ALA A C 1
ATOM 1667 O O . ALA A 1 206 ? -6.329 13.079 15.171 1.00 90.69 206 ALA A O 1
ATOM 1668 N N . THR A 1 207 ? -5.949 14.916 16.386 1.00 92.44 207 THR A N 1
ATOM 1669 C CA . THR A 1 207 ? -7.170 15.639 15.995 1.00 92.44 207 THR A CA 1
ATOM 1670 C C . THR A 1 207 ? -6.921 16.506 14.764 1.00 92.44 207 THR A C 1
ATOM 1672 O O . THR A 1 207 ? -5.780 16.800 14.416 1.00 92.44 207 THR A O 1
ATOM 1675 N N . ILE A 1 208 ? -7.986 16.944 14.082 1.00 93.19 208 ILE A N 1
ATOM 1676 C CA . ILE A 1 208 ? -7.858 17.862 12.935 1.00 93.19 208 ILE A CA 1
ATOM 1677 C C . ILE A 1 208 ? -7.243 19.197 13.378 1.00 93.19 208 ILE A C 1
ATOM 1679 O O . ILE A 1 208 ? -6.444 19.778 12.647 1.00 93.19 208 ILE A O 1
ATOM 1683 N N . GLU A 1 209 ? -7.577 19.647 14.584 1.00 92.31 209 GLU A N 1
ATOM 1684 C CA . GLU A 1 209 ? -7.066 20.873 15.191 1.00 92.31 209 GLU A CA 1
ATOM 1685 C C . GLU A 1 209 ? -5.540 20.822 15.388 1.00 92.31 209 GLU A C 1
ATOM 1687 O O . GLU A 1 209 ? -4.863 21.810 15.112 1.00 92.31 209 GLU A O 1
ATOM 1692 N N . GLU A 1 210 ? -4.975 19.671 15.778 1.00 90.25 210 GLU A N 1
ATOM 1693 C CA . GLU A 1 210 ? -3.516 19.491 15.888 1.00 90.25 210 GLU A CA 1
ATOM 1694 C C . GLU A 1 210 ? -2.821 19.623 14.517 1.00 90.25 210 GLU A C 1
ATOM 1696 O O . GLU A 1 210 ? -1.767 20.258 14.404 1.00 90.25 210 GLU A O 1
ATOM 1701 N N . TYR A 1 211 ? -3.429 19.099 13.441 1.00 89.62 211 TYR A N 1
ATOM 1702 C CA . TYR A 1 211 ? -2.911 19.298 12.079 1.00 89.62 211 TYR A CA 1
ATOM 1703 C C . TYR A 1 211 ? -2.957 20.774 11.661 1.00 89.62 211 TYR A C 1
ATOM 1705 O O . TYR A 1 211 ? -1.995 21.277 11.077 1.00 89.62 211 TYR A O 1
ATOM 1713 N N . GLU A 1 212 ? -4.053 21.481 11.948 1.00 90.88 212 GLU A N 1
ATOM 1714 C CA . GLU A 1 212 ? -4.177 22.913 11.649 1.00 90.88 212 GLU A CA 1
ATOM 1715 C C . GLU A 1 212 ? -3.131 23.739 12.407 1.00 90.88 212 GLU A C 1
ATOM 1717 O O . GLU A 1 212 ? -2.470 24.585 11.804 1.00 90.88 212 GLU A O 1
ATOM 1722 N N . GLU A 1 213 ? -2.903 23.450 13.689 1.00 89.00 213 GLU A N 1
ATOM 1723 C CA . GLU A 1 213 ? -1.924 24.162 14.512 1.00 89.00 213 GLU A CA 1
ATOM 1724 C C . GLU A 1 213 ? -0.499 24.049 13.943 1.00 89.00 213 GLU A C 1
ATOM 1726 O O . GLU A 1 213 ? 0.253 25.030 13.908 1.00 89.00 213 GLU A O 1
ATOM 1731 N N . ILE A 1 214 ? -0.121 22.876 13.433 1.00 85.00 214 ILE A N 1
ATOM 1732 C CA . ILE A 1 214 ? 1.177 22.681 12.774 1.00 85.00 214 ILE A CA 1
ATOM 1733 C C . ILE A 1 214 ? 1.271 23.490 11.485 1.00 85.00 214 ILE A C 1
ATOM 1735 O O . ILE A 1 214 ? 2.283 24.165 11.254 1.00 85.00 214 ILE A O 1
ATOM 1739 N N . LEU A 1 215 ? 0.205 23.477 10.678 1.00 85.25 215 LEU A N 1
ATOM 1740 C CA . LEU A 1 215 ? 0.121 24.267 9.452 1.00 85.25 215 LEU A CA 1
ATOM 1741 C C . LEU A 1 215 ? 0.162 25.780 9.714 1.00 85.25 215 LEU A C 1
ATOM 1743 O O . LEU A 1 215 ? 0.664 26.547 8.889 1.00 85.25 215 LEU A O 1
ATOM 1747 N N . GLU A 1 216 ? -0.349 26.243 10.847 1.00 84.44 216 GLU A N 1
ATOM 1748 C CA . GLU A 1 216 ? -0.296 27.652 11.234 1.00 84.44 216 GLU A CA 1
ATOM 1749 C C . GLU A 1 216 ? 1.091 28.071 11.720 1.00 84.44 216 GLU A C 1
ATOM 1751 O O . GLU A 1 216 ? 1.579 29.142 11.342 1.00 84.44 216 GLU A O 1
ATOM 1756 N N . LYS A 1 217 ? 1.752 27.217 12.509 1.00 80.94 217 LYS A N 1
ATOM 1757 C CA . LYS A 1 217 ? 3.084 27.490 13.067 1.00 80.94 217 LYS A CA 1
ATOM 1758 C C . LYS A 1 217 ? 4.212 27.420 12.034 1.00 80.94 217 LYS A C 1
ATOM 1760 O O . LYS A 1 217 ? 5.319 27.866 12.328 1.00 80.94 217 LYS A O 1
ATOM 1765 N N . GLY A 1 218 ? 3.962 26.868 10.845 1.00 69.94 218 GLY A N 1
ATOM 1766 C CA . GLY A 1 218 ? 5.001 26.693 9.824 1.00 69.94 218 GLY A CA 1
ATOM 1767 C C . GLY A 1 218 ? 6.011 25.592 10.165 1.00 69.94 218 GLY A C 1
ATOM 1768 O O . GLY A 1 218 ? 7.102 25.577 9.604 1.00 69.94 218 GLY A O 1
ATOM 1769 N N . ILE A 1 219 ? 5.679 24.700 11.106 1.00 62.91 219 ILE A N 1
ATOM 1770 C CA . ILE A 1 219 ? 6.566 23.635 11.602 1.00 62.91 219 ILE A CA 1
ATOM 1771 C C . ILE A 1 219 ? 6.320 22.366 10.776 1.00 62.91 219 ILE A C 1
ATOM 1773 O O . ILE A 1 219 ? 5.870 21.349 11.287 1.00 62.91 219 ILE A O 1
ATOM 1777 N N . TYR A 1 220 ? 6.531 22.435 9.463 1.00 65.81 220 TYR A N 1
ATOM 1778 C CA . TYR A 1 220 ? 6.316 21.287 8.582 1.00 65.81 220 TYR A CA 1
ATOM 1779 C C . TYR A 1 220 ? 7.247 21.311 7.370 1.00 65.81 220 TYR A C 1
ATOM 1781 O O . TYR A 1 220 ? 7.545 22.361 6.799 1.00 65.81 220 TYR A O 1
ATOM 1789 N N . ASP A 1 221 ? 7.675 20.119 6.968 1.00 76.12 221 ASP A N 1
ATOM 1790 C CA . ASP A 1 221 ? 8.389 19.853 5.721 1.00 76.12 221 ASP A CA 1
ATOM 1791 C C . ASP A 1 221 ? 7.364 19.502 4.613 1.00 76.12 221 ASP A C 1
ATOM 1793 O O . ASP A 1 221 ? 6.257 19.023 4.885 1.00 76.12 221 ASP A O 1
ATOM 1797 N N . PHE A 1 222 ? 7.725 19.724 3.347 1.00 82.38 222 PHE A N 1
ATOM 1798 C CA . PHE A 1 222 ? 6.996 19.205 2.192 1.00 82.38 222 PHE A CA 1
ATOM 1799 C C . PHE A 1 222 ? 6.790 17.677 2.249 1.00 82.38 222 PHE A C 1
ATOM 1801 O O . PHE A 1 222 ? 5.822 17.197 1.658 1.00 82.38 222 PHE A O 1
ATOM 1808 N N . VAL A 1 223 ? 7.635 16.914 2.955 1.00 81.69 223 VAL A N 1
ATOM 1809 C CA . VAL A 1 223 ? 7.466 15.466 3.183 1.00 81.69 223 VAL A CA 1
ATOM 1810 C C . VAL A 1 223 ? 6.154 15.182 3.917 1.00 81.69 223 VAL A C 1
ATOM 1812 O O . VAL A 1 223 ? 5.286 14.505 3.366 1.00 81.69 223 VAL A O 1
ATOM 1815 N N . ILE A 1 224 ? 5.943 15.791 5.090 1.00 83.44 224 ILE A N 1
ATOM 1816 C CA . ILE A 1 224 ? 4.713 15.613 5.885 1.00 83.44 224 ILE A CA 1
ATOM 1817 C C . ILE A 1 224 ? 3.489 16.072 5.081 1.00 83.44 224 ILE A C 1
ATOM 1819 O O . ILE A 1 224 ? 2.452 15.408 5.060 1.00 83.44 224 ILE A O 1
ATOM 1823 N N . ILE A 1 225 ? 3.607 17.178 4.335 1.00 88.31 225 ILE A N 1
ATOM 1824 C CA . ILE A 1 225 ? 2.527 17.633 3.448 1.00 88.31 225 ILE A CA 1
ATOM 1825 C C . ILE A 1 225 ? 2.231 16.611 2.349 1.00 88.31 225 ILE A C 1
ATOM 1827 O O . ILE A 1 225 ? 1.067 16.353 2.050 1.00 88.31 225 ILE A O 1
ATOM 1831 N N . THR A 1 226 ? 3.257 16.019 1.741 1.00 88.56 226 THR A N 1
ATOM 1832 C CA . THR A 1 226 ? 3.088 15.011 0.687 1.00 88.56 226 THR A CA 1
ATOM 1833 C C . THR A 1 226 ? 2.336 13.797 1.213 1.00 88.56 226 THR A C 1
ATOM 1835 O O . THR A 1 226 ? 1.455 13.281 0.523 1.00 88.56 226 THR A O 1
ATOM 1838 N N . GLU A 1 227 ? 2.603 13.388 2.449 1.00 87.06 227 GLU A N 1
ATOM 1839 C CA . GLU A 1 227 ? 1.861 12.320 3.112 1.00 87.06 227 GLU A CA 1
ATOM 1840 C C . GLU A 1 227 ? 0.407 12.690 3.393 1.00 87.06 227 GLU A C 1
ATOM 1842 O O . GLU A 1 227 ? -0.491 11.919 3.048 1.00 87.06 227 GLU A O 1
ATOM 1847 N N . MET A 1 228 ? 0.150 13.888 3.929 1.00 89.88 228 MET A N 1
ATOM 1848 C CA . MET A 1 228 ? -1.214 14.392 4.141 1.00 89.88 228 MET A CA 1
ATOM 1849 C C . MET A 1 228 ? -1.999 14.455 2.825 1.00 89.88 228 MET A C 1
ATOM 1851 O O . MET A 1 228 ? -3.156 14.044 2.756 1.00 89.88 228 MET A O 1
ATOM 1855 N N . LEU A 1 229 ? -1.362 14.921 1.749 1.00 90.88 229 LEU A N 1
ATOM 1856 C CA . LEU A 1 229 ? -1.946 14.973 0.409 1.00 90.88 229 LEU A CA 1
ATOM 1857 C C . LEU A 1 229 ? -2.136 13.587 -0.213 1.00 90.88 229 LEU A C 1
ATOM 1859 O O . LEU A 1 229 ? -2.979 13.432 -1.101 1.00 90.88 229 LEU A O 1
ATOM 1863 N N . GLY A 1 230 ? -1.317 12.611 0.172 1.00 89.50 230 GLY A N 1
ATOM 1864 C CA . GLY A 1 230 ? -1.387 11.218 -0.262 1.00 89.50 230 GLY A CA 1
ATOM 1865 C C . GLY A 1 230 ? -2.389 10.374 0.527 1.00 89.50 230 GLY A C 1
ATOM 1866 O O . GLY A 1 230 ? -2.700 9.264 0.095 1.00 89.50 230 GLY A O 1
ATOM 1867 N N . ALA A 1 231 ? -2.911 10.899 1.637 1.00 91.31 231 ALA A N 1
ATOM 1868 C CA . ALA A 1 231 ? -3.752 10.165 2.565 1.00 91.31 231 ALA A CA 1
ATOM 1869 C C . ALA A 1 231 ? -5.022 9.603 1.906 1.00 91.31 231 ALA A C 1
ATOM 1871 O O . ALA A 1 231 ? -5.758 10.302 1.202 1.00 91.31 231 ALA A O 1
ATOM 1872 N N . ALA A 1 232 ? -5.316 8.334 2.183 1.00 91.69 232 ALA A N 1
ATOM 1873 C CA . ALA A 1 232 ? -6.552 7.679 1.771 1.00 91.69 232 ALA A CA 1
ATOM 1874 C C . ALA A 1 232 ? -7.092 6.760 2.861 1.00 91.69 232 ALA A C 1
ATOM 1876 O O . ALA A 1 232 ? -6.337 6.071 3.539 1.00 91.69 232 ALA A O 1
ATOM 1877 N N . THR A 1 233 ? -8.414 6.702 3.001 1.00 93.56 233 THR A N 1
ATOM 1878 C CA . THR A 1 233 ? -9.067 5.879 4.020 1.00 93.56 233 THR A CA 1
ATOM 1879 C C . THR A 1 233 ? -8.742 4.393 3.862 1.00 93.56 233 THR A C 1
ATOM 1881 O O . THR A 1 233 ? -8.971 3.802 2.805 1.00 93.56 233 THR A O 1
ATOM 1884 N N . ILE A 1 234 ? -8.277 3.778 4.950 1.00 93.38 234 ILE A N 1
ATOM 1885 C CA . ILE A 1 234 ? -8.240 2.322 5.121 1.00 93.38 234 ILE A CA 1
ATOM 1886 C C . ILE A 1 234 ? -9.551 1.873 5.768 1.00 93.38 234 ILE A C 1
ATOM 1888 O O . ILE A 1 234 ? -10.281 1.064 5.192 1.00 93.38 234 ILE A O 1
ATOM 1892 N N . LEU A 1 235 ? -9.880 2.430 6.937 1.00 94.62 235 LEU A N 1
ATOM 1893 C CA . LEU A 1 235 ? -11.102 2.129 7.690 1.00 94.62 235 LEU A CA 1
ATOM 1894 C C . LEU A 1 235 ? -11.526 3.313 8.573 1.00 94.62 235 LEU A C 1
ATOM 1896 O O . LEU A 1 235 ? -10.729 4.214 8.824 1.00 94.62 235 LEU A O 1
ATOM 1900 N N . GLY A 1 236 ? -12.768 3.294 9.059 1.00 94.62 236 GLY A N 1
ATOM 1901 C CA . GLY A 1 236 ? -13.328 4.333 9.930 1.00 94.62 236 GLY A CA 1
ATOM 1902 C C . GLY A 1 236 ? -14.204 5.354 9.196 1.00 94.62 236 GLY A C 1
ATOM 1903 O O . GLY A 1 236 ? -14.755 5.070 8.130 1.00 94.62 236 GLY A O 1
ATOM 1904 N N . SER A 1 237 ? -14.375 6.529 9.800 1.00 96.19 237 SER A N 1
ATOM 1905 C CA . SER A 1 237 ? -15.370 7.529 9.397 1.00 96.19 237 SER A CA 1
ATOM 1906 C C . SER A 1 237 ? -15.021 8.258 8.094 1.00 96.19 237 SER A C 1
ATOM 1908 O O . SER A 1 237 ? -14.023 8.975 7.997 1.00 96.19 237 SER A O 1
ATOM 1910 N N . SER A 1 238 ? -15.899 8.139 7.092 1.00 95.69 238 SER A N 1
ATOM 1911 C CA . SER A 1 238 ? -15.788 8.913 5.849 1.00 95.69 238 SER A CA 1
ATOM 1912 C C . SER A 1 238 ? -16.075 10.401 6.060 1.00 95.69 238 SER A C 1
ATOM 1914 O O . SER A 1 238 ? -15.418 11.228 5.437 1.00 95.69 238 SER A O 1
ATOM 1916 N N . SER A 1 239 ? -17.008 10.765 6.950 1.00 96.69 239 SER A N 1
ATOM 1917 C CA . SER A 1 239 ? -17.306 12.172 7.254 1.00 96.69 239 SER A CA 1
ATOM 1918 C C . SER A 1 239 ? -16.120 12.876 7.900 1.00 96.69 239 SER A C 1
ATOM 1920 O O . SER A 1 239 ? -15.808 14.004 7.525 1.00 96.69 239 SER A O 1
ATOM 1922 N N . LEU A 1 240 ? -15.430 12.198 8.820 1.00 96.69 240 LEU A N 1
ATOM 1923 C CA . LEU A 1 240 ? -14.230 12.737 9.453 1.00 96.69 240 LEU A CA 1
ATOM 1924 C C . LEU A 1 240 ? -13.098 12.928 8.436 1.00 96.69 240 LEU A C 1
ATOM 1926 O O . LEU A 1 240 ? -12.413 13.946 8.457 1.00 96.69 240 LEU A O 1
ATOM 1930 N N . PHE A 1 241 ? -12.935 11.991 7.498 1.00 96.31 241 PHE A N 1
ATOM 1931 C CA . PHE A 1 241 ? -11.942 12.131 6.433 1.00 96.31 241 PHE A CA 1
ATOM 1932 C C . PHE A 1 241 ? -12.250 13.281 5.463 1.00 96.31 241 PHE A C 1
ATOM 1934 O O . PHE A 1 241 ? -11.340 14.008 5.065 1.00 96.31 241 PHE A O 1
ATOM 1941 N N . GLU A 1 242 ? -13.514 13.478 5.079 1.00 96.56 242 GLU A N 1
ATOM 1942 C CA . GLU A 1 242 ? -13.898 14.630 4.254 1.00 96.56 242 GLU A CA 1
ATOM 1943 C C . GLU A 1 242 ? -13.626 15.955 4.971 1.00 96.56 242 GLU A C 1
ATOM 1945 O O . GLU A 1 242 ? -13.130 16.900 4.357 1.00 96.56 242 GLU A O 1
ATOM 1950 N N . GLU A 1 243 ? -13.889 16.022 6.276 1.00 96.31 243 GLU A N 1
ATOM 1951 C CA . GLU A 1 243 ? -13.548 17.196 7.073 1.00 96.31 243 GLU A CA 1
ATOM 1952 C C . GLU A 1 243 ? -12.035 17.433 7.126 1.00 96.31 243 GLU A C 1
ATOM 1954 O O . GLU A 1 243 ? -11.592 18.547 6.840 1.00 96.31 243 GLU A O 1
ATOM 1959 N N . PHE A 1 244 ? -11.245 16.388 7.399 1.00 95.44 244 PHE A N 1
ATOM 1960 C CA . PHE A 1 244 ? -9.783 16.457 7.370 1.00 95.44 244 PHE A CA 1
ATOM 1961 C C . PHE A 1 244 ? -9.287 17.012 6.032 1.00 95.44 244 PHE A C 1
ATOM 1963 O O . PHE A 1 244 ? -8.494 17.952 5.999 1.00 95.44 244 PHE A O 1
ATOM 1970 N N . LYS A 1 245 ? -9.805 16.512 4.903 1.00 95.25 245 LYS A N 1
ATOM 1971 C CA . LYS A 1 245 ? -9.417 17.034 3.588 1.00 95.25 245 LYS A CA 1
ATOM 1972 C C . LYS A 1 245 ? -9.743 18.515 3.437 1.00 95.25 245 LYS A C 1
ATOM 1974 O O . LYS A 1 245 ? -8.904 19.269 2.939 1.00 95.25 245 LYS A O 1
ATOM 1979 N N . ASN A 1 246 ? -10.937 18.921 3.865 1.00 95.06 246 ASN A N 1
ATOM 1980 C CA . ASN A 1 246 ? -11.418 20.292 3.734 1.00 95.06 246 ASN A CA 1
ATOM 1981 C C . ASN A 1 246 ? -10.613 21.294 4.558 1.00 95.06 246 ASN A C 1
ATOM 1983 O O . ASN A 1 246 ? -10.325 22.380 4.058 1.00 95.06 246 ASN A O 1
ATOM 1987 N N . ARG A 1 247 ? -10.253 20.918 5.784 1.00 94.50 247 ARG A N 1
ATOM 1988 C CA . ARG A 1 247 ? -9.554 21.784 6.737 1.00 94.50 247 ARG A CA 1
ATOM 1989 C C . ARG A 1 247 ? -8.036 21.764 6.549 1.00 94.50 247 ARG A C 1
ATOM 1991 O O . ARG A 1 247 ? -7.409 22.815 6.557 1.00 94.50 247 ARG A O 1
ATOM 1998 N N . VAL A 1 248 ? -7.460 20.593 6.271 1.00 92.62 248 VAL A N 1
ATOM 1999 C CA . VAL A 1 248 ? -6.001 20.389 6.269 1.00 92.62 248 VAL A CA 1
ATOM 2000 C C . VAL A 1 248 ? -5.411 20.388 4.860 1.00 92.62 248 VAL A C 1
ATOM 2002 O O . VAL A 1 248 ? -4.416 21.054 4.601 1.00 92.62 248 VAL A O 1
ATOM 2005 N N . THR A 1 249 ? -6.002 19.652 3.912 1.00 93.38 249 THR A N 1
ATOM 2006 C CA . THR A 1 249 ? -5.342 19.408 2.610 1.00 93.38 249 THR A CA 1
ATOM 2007 C C . THR A 1 249 ? -5.748 20.382 1.503 1.00 93.38 249 THR A C 1
ATOM 2009 O O . THR A 1 249 ? -4.953 20.677 0.609 1.00 93.38 249 THR A O 1
ATOM 2012 N N . ASN A 1 250 ? -6.976 20.908 1.537 1.00 93.94 250 ASN A N 1
ATOM 2013 C CA . ASN A 1 250 ? -7.507 21.747 0.460 1.00 93.94 250 ASN A CA 1
ATOM 2014 C C . ASN A 1 250 ? -6.761 23.080 0.312 1.00 93.94 250 ASN A C 1
ATOM 2016 O O . ASN A 1 250 ? -6.747 23.650 -0.780 1.00 93.94 250 ASN A O 1
ATOM 2020 N N . CYS A 1 251 ? -6.102 23.559 1.370 1.00 91.75 251 CYS A N 1
ATOM 2021 C CA . CYS A 1 251 ? -5.320 24.792 1.334 1.00 91.75 251 CYS A CA 1
ATOM 2022 C C . CYS A 1 251 ? -4.105 24.708 0.391 1.00 91.75 251 CYS A C 1
ATOM 2024 O O . CYS A 1 251 ? -3.646 25.743 -0.082 1.00 91.75 251 CYS A O 1
ATOM 2026 N N . PHE A 1 252 ? -3.619 23.511 0.045 1.00 93.56 252 PHE A N 1
ATOM 2027 C CA . PHE A 1 252 ? -2.476 23.323 -0.859 1.00 93.56 252 PHE A CA 1
ATOM 2028 C C . PHE A 1 252 ? -2.847 23.317 -2.345 1.00 93.56 252 PHE A C 1
ATOM 2030 O O . PHE A 1 252 ? -1.965 23.407 -3.199 1.00 93.56 252 PHE A O 1
ATOM 2037 N N . TYR A 1 253 ? -4.130 23.197 -2.687 1.00 93.62 253 TYR A N 1
ATOM 2038 C CA . TYR A 1 253 ? -4.563 23.165 -4.082 1.00 93.62 253 TYR A CA 1
ATOM 2039 C C . TYR A 1 253 ? -4.595 24.568 -4.689 1.00 93.62 253 TYR A C 1
ATOM 2041 O O . TYR A 1 253 ? -4.840 25.571 -4.009 1.00 93.62 253 TYR A O 1
ATOM 2049 N N . TYR A 1 254 ? -4.352 24.638 -5.999 1.00 89.25 254 TYR A N 1
ATOM 2050 C CA . TYR A 1 254 ? -4.422 25.900 -6.719 1.00 89.25 254 TYR A CA 1
ATOM 2051 C C . TYR A 1 254 ? -5.832 26.500 -6.627 1.00 89.25 254 TYR A C 1
ATOM 2053 O O . TYR A 1 254 ? -6.830 25.844 -6.932 1.00 89.25 254 TYR A O 1
ATOM 2061 N N . ASN A 1 255 ? -5.911 27.771 -6.232 1.00 84.12 255 ASN A N 1
ATOM 2062 C CA . ASN A 1 255 ? -7.165 28.498 -6.088 1.00 84.12 255 ASN A CA 1
ATOM 2063 C C . ASN A 1 255 ? -7.109 29.802 -6.888 1.00 84.12 255 ASN A C 1
ATOM 2065 O O . ASN A 1 255 ? -6.384 30.731 -6.543 1.00 84.12 255 ASN A O 1
ATOM 2069 N N . THR A 1 256 ? -7.938 29.910 -7.927 1.00 78.06 256 THR A N 1
ATOM 2070 C CA . THR A 1 256 ? -8.006 31.100 -8.792 1.00 78.06 256 THR A CA 1
ATOM 2071 C C . THR A 1 256 ? -8.428 32.373 -8.055 1.00 78.06 256 THR A C 1
ATOM 2073 O O . THR A 1 256 ? -8.127 33.472 -8.520 1.00 78.06 256 THR A O 1
ATOM 2076 N N . ARG A 1 257 ? -9.111 32.244 -6.909 1.00 81.00 257 ARG A N 1
ATOM 2077 C CA . ARG A 1 257 ? -9.555 33.369 -6.071 1.00 81.00 257 ARG A CA 1
ATOM 2078 C C . ARG A 1 257 ? -8.484 33.850 -5.093 1.00 81.00 257 ARG A C 1
ATOM 2080 O O . ARG A 1 257 ? -8.566 34.991 -4.654 1.00 81.00 257 ARG A O 1
ATOM 2087 N N . ASN A 1 258 ? -7.497 33.015 -4.767 1.00 80.12 258 ASN A N 1
ATOM 2088 C CA . ASN A 1 258 ? -6.392 33.366 -3.878 1.00 80.12 258 ASN A CA 1
ATOM 2089 C C . ASN A 1 258 ? -5.059 33.208 -4.616 1.00 80.12 258 ASN A C 1
ATOM 2091 O O . ASN A 1 258 ? -4.434 32.149 -4.579 1.00 80.12 258 ASN A O 1
ATOM 2095 N N . LYS A 1 259 ? -4.636 34.276 -5.298 1.00 72.94 259 LYS A N 1
ATOM 2096 C CA . LYS A 1 259 ? -3.383 34.282 -6.065 1.00 72.94 259 LYS A CA 1
ATOM 2097 C C . LYS A 1 259 ? -2.132 34.217 -5.181 1.00 72.94 259 LYS A C 1
ATOM 2099 O O . LYS A 1 259 ? -1.091 33.813 -5.680 1.00 72.94 259 LYS A O 1
ATOM 2104 N N . GLU A 1 260 ? -2.241 34.561 -3.899 1.00 81.69 260 GLU A N 1
ATOM 2105 C CA . GLU A 1 260 ? -1.143 34.572 -2.921 1.00 81.69 260 GLU A CA 1
ATOM 2106 C C . GLU A 1 260 ? -1.270 33.394 -1.942 1.00 81.69 260 GLU A C 1
ATOM 2108 O O . GLU A 1 260 ? -1.161 33.526 -0.721 1.00 81.69 260 GLU A O 1
ATOM 2113 N N . ASN A 1 261 ? -1.552 32.202 -2.471 1.00 88.50 261 ASN A N 1
ATOM 2114 C CA . ASN A 1 261 ? -1.649 31.003 -1.652 1.00 88.50 261 ASN A CA 1
ATOM 2115 C C . ASN A 1 261 ? -0.253 30.513 -1.218 1.00 88.50 261 ASN A C 1
ATOM 2117 O O . ASN A 1 261 ? 0.367 29.684 -1.888 1.00 88.50 261 ASN A O 1
ATOM 2121 N N . ARG A 1 262 ? 0.211 30.996 -0.057 1.00 88.88 262 ARG A N 1
ATOM 2122 C CA . ARG A 1 262 ? 1.508 30.628 0.537 1.00 88.88 262 ARG A CA 1
ATOM 2123 C C . ARG A 1 262 ? 1.703 29.120 0.723 1.00 88.88 262 ARG A C 1
ATOM 2125 O O . ARG A 1 262 ? 2.822 28.639 0.582 1.00 88.88 262 ARG A O 1
ATOM 2132 N N . TYR A 1 263 ? 0.634 28.379 1.031 1.00 90.69 263 TYR A N 1
ATOM 2133 C CA . TYR A 1 263 ? 0.697 26.933 1.258 1.00 90.69 263 TYR A CA 1
ATOM 2134 C C . TYR A 1 263 ? 1.000 26.202 -0.046 1.00 90.69 263 TYR A C 1
ATOM 2136 O O . TYR A 1 263 ? 1.915 25.382 -0.106 1.00 90.69 263 TYR A O 1
ATOM 2144 N N . HIS A 1 264 ? 0.276 26.566 -1.106 1.00 92.56 264 HIS A N 1
ATOM 2145 C CA . HIS A 1 264 ? 0.496 26.045 -2.450 1.00 92.56 264 HIS A CA 1
ATOM 2146 C C . HIS A 1 264 ? 1.915 26.345 -2.948 1.00 92.56 264 HIS A C 1
ATOM 2148 O O . HIS A 1 264 ? 2.627 25.440 -3.377 1.00 92.56 264 HIS A O 1
ATOM 2154 N N . GLU A 1 265 ? 2.351 27.603 -2.857 1.00 91.50 265 GLU A N 1
ATOM 2155 C CA . GLU A 1 265 ? 3.676 28.002 -3.338 1.00 91.50 265 GLU A CA 1
ATOM 2156 C C . GLU A 1 265 ? 4.810 27.355 -2.529 1.00 91.50 265 GLU A C 1
ATOM 2158 O O . GLU A 1 265 ? 5.762 26.834 -3.113 1.00 91.50 265 GLU A O 1
ATOM 2163 N N . GLY A 1 266 ? 4.705 27.359 -1.196 1.00 90.88 266 GLY A N 1
ATOM 2164 C CA . GLY A 1 266 ? 5.707 26.772 -0.307 1.00 90.88 266 GLY A CA 1
ATOM 2165 C C . GLY A 1 266 ? 5.900 25.280 -0.564 1.00 90.88 266 GLY A C 1
ATOM 2166 O O . GLY A 1 266 ? 7.035 24.824 -0.710 1.00 90.88 266 GLY A O 1
ATOM 2167 N N . TYR A 1 267 ? 4.800 24.537 -0.716 1.00 92.62 267 TYR A N 1
ATOM 2168 C CA . TYR A 1 267 ? 4.860 23.120 -1.059 1.00 92.62 267 TYR A CA 1
ATOM 2169 C C . TYR A 1 267 ? 5.519 22.878 -2.421 1.00 92.62 267 TYR A C 1
ATOM 2171 O O . TYR A 1 267 ? 6.431 22.058 -2.521 1.00 92.62 267 TYR A O 1
ATOM 2179 N N . LEU A 1 268 ? 5.103 23.614 -3.462 1.00 94.06 268 LEU A N 1
ATOM 2180 C CA . LEU A 1 268 ? 5.670 23.460 -4.804 1.00 94.06 268 LEU A CA 1
ATOM 2181 C C . LEU A 1 268 ? 7.177 23.735 -4.826 1.00 94.06 268 LEU A C 1
ATOM 2183 O O . LEU A 1 268 ? 7.918 23.000 -5.472 1.00 94.06 268 LEU A O 1
ATOM 2187 N N . ARG A 1 269 ? 7.649 24.753 -4.100 1.00 92.19 269 ARG A N 1
ATOM 2188 C CA . ARG A 1 269 ? 9.087 25.036 -3.974 1.00 92.19 269 ARG A CA 1
ATOM 2189 C C . ARG A 1 269 ? 9.838 23.875 -3.319 1.00 92.19 269 ARG A C 1
ATOM 2191 O O . ARG A 1 269 ? 10.893 23.500 -3.823 1.00 92.19 269 ARG A O 1
ATOM 2198 N N . GLY A 1 270 ? 9.291 23.307 -2.243 1.00 91.44 270 GLY A N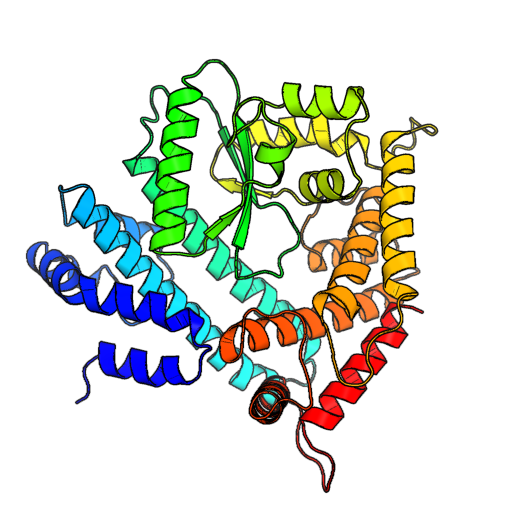 1
ATOM 2199 C CA . GLY A 1 270 ? 9.890 22.164 -1.548 1.00 91.44 270 GLY A CA 1
ATOM 2200 C C . GLY A 1 270 ? 10.013 20.940 -2.453 1.00 91.44 270 GLY A C 1
ATOM 2201 O O . GLY A 1 270 ? 11.115 20.445 -2.681 1.00 91.44 270 GLY A O 1
ATOM 2202 N N . ILE A 1 271 ? 8.901 20.511 -3.054 1.00 92.56 271 ILE A N 1
ATOM 2203 C CA . ILE A 1 271 ? 8.876 19.281 -3.855 1.00 92.56 271 ILE A CA 1
ATOM 2204 C C . ILE A 1 271 ? 9.639 19.405 -5.181 1.00 92.56 271 ILE A C 1
ATOM 2206 O O . ILE A 1 271 ? 10.276 18.452 -5.620 1.00 92.56 271 ILE A O 1
ATOM 2210 N N . LEU A 1 272 ? 9.641 20.582 -5.818 1.00 93.06 272 LEU A N 1
ATOM 2211 C CA . LEU A 1 272 ? 10.468 20.816 -7.007 1.00 93.06 272 LEU A CA 1
ATOM 2212 C C . LEU A 1 272 ? 11.961 20.856 -6.657 1.00 93.06 272 LEU A C 1
ATOM 2214 O O . LEU A 1 272 ? 12.780 20.395 -7.453 1.00 93.06 272 LEU A O 1
ATOM 2218 N N . GLY A 1 273 ? 12.313 21.371 -5.474 1.00 91.44 273 GLY A N 1
ATOM 2219 C CA . GLY A 1 273 ? 13.675 21.311 -4.946 1.00 91.44 273 GLY A CA 1
ATOM 2220 C C . GLY A 1 273 ? 14.149 19.872 -4.733 1.00 91.44 273 GLY A C 1
ATOM 2221 O O . GLY A 1 273 ? 15.253 19.528 -5.151 1.00 91.44 273 GLY A O 1
ATOM 2222 N N . GLU A 1 274 ? 13.294 19.015 -4.167 1.00 90.25 274 GLU A N 1
ATOM 2223 C CA . GLU A 1 274 ? 13.571 17.581 -4.013 1.00 90.25 274 GLU A CA 1
ATOM 2224 C C . GLU A 1 274 ? 13.797 16.899 -5.367 1.00 90.25 274 GLU A C 1
ATOM 2226 O O . GLU A 1 274 ? 14.814 16.234 -5.558 1.00 90.25 274 GLU A O 1
ATOM 2231 N N . ILE A 1 275 ? 12.891 17.107 -6.331 1.00 90.69 275 ILE A N 1
ATOM 2232 C CA . ILE A 1 275 ? 13.027 16.543 -7.682 1.00 90.69 275 ILE A CA 1
ATOM 2233 C C . ILE A 1 275 ? 14.361 16.970 -8.298 1.00 90.69 275 ILE A C 1
ATOM 2235 O O . ILE A 1 275 ? 15.090 16.136 -8.828 1.00 90.69 275 ILE A O 1
ATOM 2239 N N . HIS A 1 276 ? 14.721 18.252 -8.199 1.00 90.00 276 HIS A N 1
ATOM 2240 C CA . HIS A 1 276 ? 15.994 18.734 -8.726 1.00 90.00 276 HIS A CA 1
ATOM 2241 C C . HIS A 1 276 ? 17.200 18.060 -8.052 1.00 90.00 276 HIS A C 1
ATOM 2243 O O . HIS A 1 276 ? 18.148 17.676 -8.738 1.00 90.00 276 HIS A O 1
ATOM 2249 N N . SER A 1 277 ? 17.154 17.867 -6.732 1.00 89.38 277 SER A N 1
ATOM 2250 C CA . SER A 1 277 ? 18.204 17.163 -5.989 1.00 89.38 277 SER A CA 1
ATOM 2251 C C . SER A 1 277 ? 18.353 15.710 -6.450 1.00 89.38 277 SER A C 1
ATOM 2253 O O . SER A 1 277 ? 19.466 15.266 -6.717 1.00 89.38 277 SER A O 1
ATOM 2255 N N . LEU A 1 278 ? 17.244 14.981 -6.604 1.00 87.25 278 LEU A N 1
ATOM 2256 C CA . LEU A 1 278 ? 17.254 13.576 -7.033 1.00 87.25 278 LEU A CA 1
ATOM 2257 C C . LEU A 1 278 ? 17.803 13.410 -8.457 1.00 87.25 278 LEU A C 1
ATOM 2259 O O . LEU A 1 278 ? 18.547 12.474 -8.738 1.00 87.25 278 LEU A O 1
ATOM 2263 N N . LEU A 1 279 ? 17.464 14.339 -9.354 1.00 84.75 279 LEU A N 1
ATOM 2264 C CA . LEU A 1 279 ? 17.902 14.307 -10.752 1.00 84.75 279 LEU A CA 1
ATOM 2265 C C . LEU A 1 279 ? 19.364 14.727 -10.953 1.00 84.75 279 LEU A C 1
ATOM 2267 O O . LEU A 1 279 ? 19.948 14.412 -11.987 1.00 84.75 279 LEU A O 1
ATOM 2271 N N . THR A 1 280 ? 19.956 15.451 -10.000 1.00 85.06 280 THR A N 1
ATOM 2272 C CA . THR A 1 280 ? 21.345 15.939 -10.093 1.00 85.06 280 THR A CA 1
ATOM 2273 C C . THR A 1 280 ? 22.349 15.075 -9.336 1.00 85.06 280 THR A C 1
ATOM 2275 O O . THR A 1 280 ? 23.558 15.232 -9.521 1.00 85.06 280 THR A O 1
ATOM 2278 N N . GLN A 1 281 ? 21.878 14.145 -8.505 1.00 81.62 281 GLN A N 1
ATOM 2279 C CA . GLN A 1 281 ? 22.734 13.245 -7.747 1.00 81.62 281 GLN A CA 1
ATOM 2280 C C . GLN A 1 281 ? 23.444 12.242 -8.671 1.00 81.62 281 GLN A C 1
ATOM 2282 O O . GLN A 1 281 ? 22.811 11.515 -9.437 1.00 81.62 281 GLN A O 1
ATOM 2287 N N . MET A 1 282 ? 24.778 12.178 -8.581 1.00 70.75 282 MET A N 1
ATOM 2288 C CA . MET A 1 282 ? 25.561 11.142 -9.259 1.00 70.75 282 MET A CA 1
ATOM 2289 C C . MET A 1 282 ? 25.303 9.783 -8.614 1.00 70.75 282 MET A C 1
ATOM 2291 O O . MET A 1 282 ? 25.375 9.649 -7.392 1.00 70.75 282 MET A O 1
ATOM 2295 N N . LYS A 1 283 ? 25.050 8.776 -9.448 1.00 75.31 283 LYS A N 1
ATOM 2296 C CA . LYS A 1 283 ? 24.759 7.414 -9.001 1.00 75.31 283 LYS A CA 1
ATOM 2297 C C . LYS A 1 283 ? 25.951 6.502 -9.245 1.00 75.31 283 LYS A C 1
ATOM 2299 O O . LYS A 1 283 ? 26.640 6.682 -10.255 1.00 75.31 283 LYS A O 1
ATOM 2304 N N . PRO A 1 284 ? 26.220 5.544 -8.344 1.00 78.19 284 PRO A N 1
ATOM 2305 C CA . PRO A 1 284 ? 27.241 4.543 -8.594 1.00 78.19 284 PRO A CA 1
ATOM 2306 C C . PRO A 1 284 ? 26.895 3.758 -9.872 1.00 78.19 284 PRO A C 1
ATOM 2308 O O . PRO A 1 284 ? 25.739 3.398 -10.070 1.00 78.19 284 PRO A O 1
ATOM 2311 N N . PRO A 1 285 ? 27.869 3.477 -10.751 1.00 74.19 285 PRO A N 1
ATOM 2312 C CA . PRO A 1 285 ? 27.600 2.838 -12.042 1.00 74.19 285 PRO A CA 1
ATOM 2313 C C . PRO A 1 285 ? 27.180 1.364 -11.929 1.00 74.19 285 PRO A C 1
ATOM 2315 O O . PRO A 1 285 ? 26.689 0.794 -12.897 1.00 74.19 285 PRO A O 1
ATOM 2318 N N . GLU A 1 286 ? 27.395 0.741 -10.770 1.00 84.25 286 GLU A N 1
ATOM 2319 C CA . GLU A 1 286 ? 27.168 -0.692 -10.535 1.00 84.25 286 GLU A CA 1
ATOM 2320 C C . GLU A 1 286 ? 25.903 -0.97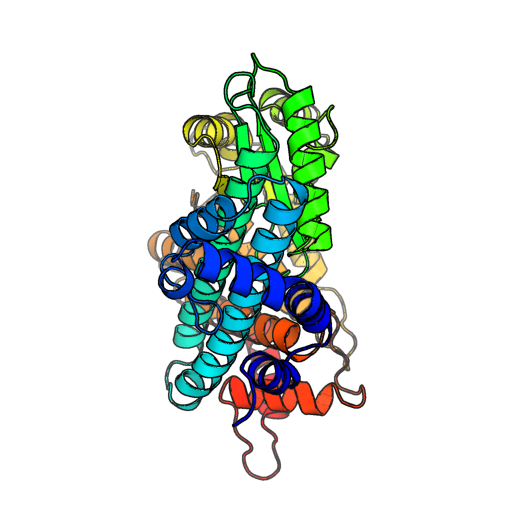8 -9.712 1.00 84.25 286 GLU A C 1
ATOM 2322 O O . GLU A 1 286 ? 25.598 -2.139 -9.425 1.00 84.25 286 GLU A O 1
ATOM 2327 N N . THR A 1 287 ? 25.164 0.068 -9.335 1.00 88.81 287 THR A N 1
ATOM 2328 C CA . THR A 1 287 ? 23.936 -0.044 -8.551 1.00 88.81 287 THR A CA 1
ATOM 2329 C C . THR A 1 287 ? 22.775 0.617 -9.276 1.00 88.81 287 THR A C 1
ATOM 2331 O O . THR A 1 287 ? 22.931 1.636 -9.950 1.00 88.81 287 THR A O 1
ATOM 2334 N N . ILE A 1 288 ? 21.591 0.033 -9.131 1.00 91.19 288 ILE A N 1
ATOM 2335 C CA . ILE A 1 288 ? 20.332 0.663 -9.532 1.00 91.19 288 ILE A CA 1
ATOM 2336 C C . ILE A 1 288 ? 19.438 0.792 -8.307 1.00 91.19 288 ILE A C 1
ATOM 2338 O O . ILE A 1 288 ? 19.446 -0.082 -7.441 1.00 91.19 288 ILE A O 1
ATOM 2342 N N . ASN A 1 289 ? 18.655 1.863 -8.249 1.00 91.31 289 ASN A N 1
ATOM 2343 C CA . ASN A 1 289 ? 17.702 2.090 -7.173 1.00 91.31 289 ASN A CA 1
ATOM 2344 C C . ASN A 1 289 ? 16.374 2.556 -7.786 1.00 91.31 289 ASN A C 1
ATOM 2346 O O . ASN A 1 289 ? 16.167 3.752 -7.975 1.00 91.31 289 ASN A O 1
ATOM 2350 N N . PRO A 1 290 ? 15.442 1.646 -8.130 1.00 90.81 290 PRO A N 1
ATOM 2351 C CA . PRO A 1 290 ? 14.190 2.009 -8.803 1.00 90.81 290 PRO A CA 1
ATOM 2352 C C . PRO A 1 290 ? 13.381 3.093 -8.071 1.00 90.81 290 PRO A C 1
ATOM 2354 O O . PRO A 1 290 ? 12.651 3.866 -8.704 1.00 90.81 290 PRO A O 1
ATOM 2357 N N . LYS A 1 291 ? 13.500 3.150 -6.735 1.00 89.00 291 LYS A N 1
ATOM 2358 C CA . LYS A 1 291 ? 12.832 4.131 -5.878 1.00 89.00 291 LYS A CA 1
ATOM 2359 C C . LYS A 1 291 ? 13.361 5.533 -6.127 1.00 89.00 291 LYS A C 1
ATOM 2361 O O . LYS A 1 291 ? 12.589 6.382 -6.568 1.00 89.00 291 LYS A O 1
ATOM 2366 N N . ASP A 1 292 ? 14.641 5.765 -5.882 1.00 88.81 292 ASP A N 1
ATOM 2367 C CA . ASP A 1 292 ? 15.250 7.090 -6.008 1.00 88.81 292 ASP A CA 1
ATOM 2368 C C . ASP A 1 292 ? 15.576 7.447 -7.465 1.00 88.81 292 ASP A C 1
ATOM 2370 O O . ASP A 1 292 ? 15.640 8.625 -7.822 1.00 88.81 292 ASP A O 1
ATOM 2374 N N . ASP A 1 293 ? 15.695 6.448 -8.342 1.00 88.69 293 ASP A N 1
ATOM 2375 C CA . ASP A 1 293 ? 15.944 6.659 -9.763 1.00 88.69 293 ASP A CA 1
ATOM 2376 C C . ASP A 1 293 ? 14.741 7.192 -10.512 1.00 88.69 293 ASP A C 1
ATOM 2378 O O . ASP A 1 293 ? 14.885 8.121 -11.308 1.00 88.69 293 ASP A O 1
ATOM 2382 N N . ALA A 1 294 ? 13.567 6.625 -10.251 1.00 90.38 294 ALA A N 1
ATOM 2383 C CA . ALA A 1 294 ? 12.382 6.913 -11.038 1.00 90.38 294 ALA A CA 1
ATOM 2384 C C . ALA A 1 294 ? 11.147 7.159 -10.184 1.00 90.38 294 ALA A C 1
ATOM 2386 O O . ALA A 1 294 ? 10.490 8.188 -10.338 1.00 90.38 294 ALA A O 1
ATOM 2387 N N . LEU A 1 295 ? 10.799 6.227 -9.291 1.00 91.25 295 LEU A N 1
ATOM 2388 C CA . LEU A 1 295 ? 9.493 6.244 -8.631 1.00 91.25 295 LEU A CA 1
ATOM 2389 C C . LEU A 1 295 ? 9.292 7.497 -7.781 1.00 91.25 295 LEU A C 1
ATOM 2391 O O . LEU A 1 295 ? 8.228 8.107 -7.856 1.00 91.25 295 LEU A O 1
ATOM 2395 N N . ARG A 1 296 ? 10.297 7.899 -7.002 1.00 89.69 296 ARG A N 1
ATOM 2396 C CA . ARG A 1 296 ? 10.246 9.089 -6.155 1.00 89.69 296 ARG A CA 1
ATOM 2397 C C . ARG A 1 296 ? 10.181 10.370 -6.999 1.00 89.69 296 ARG A C 1
ATOM 2399 O O . ARG A 1 296 ? 9.197 11.085 -6.830 1.00 89.69 296 ARG A O 1
ATOM 2406 N N . PRO A 1 297 ? 11.071 10.627 -7.984 1.00 91.50 297 PRO A N 1
ATOM 2407 C CA . PRO A 1 297 ? 10.915 11.767 -8.895 1.00 91.50 297 PRO A CA 1
ATOM 2408 C C . PRO A 1 297 ? 9.555 11.819 -9.609 1.00 91.50 297 PRO A C 1
ATOM 2410 O O . PRO A 1 297 ? 8.903 12.866 -9.623 1.00 91.50 297 PRO A O 1
ATOM 2413 N N . ILE A 1 298 ? 9.090 10.691 -10.163 1.00 93.00 298 ILE A N 1
ATOM 2414 C CA . ILE A 1 298 ? 7.807 10.607 -10.877 1.00 93.00 298 ILE A CA 1
ATOM 2415 C C . ILE A 1 298 ? 6.651 10.931 -9.928 1.00 93.00 298 ILE A C 1
ATOM 2417 O O . ILE A 1 298 ? 5.795 11.752 -10.255 1.00 93.00 298 ILE A O 1
ATOM 2421 N N . LYS A 1 299 ? 6.605 10.319 -8.740 1.00 92.12 299 LYS A N 1
ATOM 2422 C CA . LYS A 1 299 ? 5.520 10.553 -7.777 1.00 92.12 299 LYS A CA 1
ATOM 2423 C C . LYS A 1 299 ? 5.567 11.960 -7.193 1.00 92.12 299 LYS A C 1
ATOM 2425 O O . LYS A 1 299 ? 4.504 12.563 -7.053 1.00 92.12 299 LYS A O 1
ATOM 2430 N N . SER A 1 300 ? 6.751 12.514 -6.939 1.00 92.31 300 SER A N 1
ATOM 2431 C CA . SER A 1 300 ? 6.902 13.906 -6.510 1.00 92.31 300 SER A CA 1
ATOM 2432 C C . SER A 1 300 ? 6.386 14.874 -7.583 1.00 92.31 300 SER A C 1
ATOM 2434 O O . SER A 1 300 ? 5.621 15.793 -7.278 1.00 92.31 300 SER A O 1
ATOM 2436 N N . LEU A 1 301 ? 6.687 14.617 -8.862 1.00 94.12 301 LEU A N 1
ATOM 2437 C CA . LEU A 1 301 ? 6.143 15.395 -9.979 1.00 94.12 301 LEU A CA 1
ATOM 2438 C C . LEU A 1 301 ? 4.613 15.288 -10.057 1.00 94.12 301 LEU A C 1
ATOM 2440 O O . LEU A 1 301 ? 3.928 16.299 -10.215 1.00 94.12 301 LEU A O 1
ATOM 2444 N N . LEU A 1 302 ? 4.055 14.082 -9.924 1.00 94.75 302 LEU A N 1
ATOM 2445 C CA . LEU A 1 302 ? 2.604 13.879 -9.932 1.00 94.75 302 LEU A CA 1
ATOM 2446 C C . LEU A 1 302 ? 1.920 14.572 -8.748 1.00 94.75 302 LEU A C 1
ATOM 2448 O O . LEU A 1 302 ? 0.844 15.144 -8.927 1.00 94.75 302 LEU A O 1
ATOM 2452 N N . SER A 1 303 ? 2.545 14.588 -7.570 1.00 93.38 303 SER A N 1
ATOM 2453 C CA . SER A 1 303 ? 2.065 15.336 -6.404 1.00 93.38 303 SER A CA 1
ATOM 2454 C C . SER A 1 303 ? 2.060 16.845 -6.647 1.00 93.38 303 SER A C 1
ATOM 2456 O O . SER A 1 303 ? 1.084 17.509 -6.309 1.00 93.38 303 SER A O 1
ATOM 2458 N N . ALA A 1 304 ? 3.077 17.399 -7.310 1.00 95.06 304 ALA A N 1
ATOM 2459 C CA . ALA A 1 304 ? 3.062 18.805 -7.712 1.00 95.06 304 ALA A CA 1
ATOM 2460 C C . ALA A 1 304 ? 1.941 19.094 -8.730 1.00 95.06 304 ALA A C 1
ATOM 2462 O O . ALA A 1 304 ? 1.125 20.003 -8.549 1.00 95.06 304 ALA A O 1
ATOM 2463 N N . LEU A 1 305 ? 1.853 18.284 -9.789 1.00 95.88 305 LEU A N 1
ATOM 2464 C CA . LEU A 1 305 ? 0.886 18.476 -10.870 1.00 95.88 305 LEU A CA 1
ATOM 2465 C C . LEU A 1 305 ? -0.560 18.337 -10.388 1.00 95.88 305 LEU A C 1
ATOM 2467 O O . LEU A 1 305 ? -1.415 19.127 -10.792 1.00 95.88 305 LEU A O 1
ATOM 2471 N N . LYS A 1 306 ? -0.858 17.382 -9.500 1.00 95.12 306 LYS A N 1
ATOM 2472 C CA . LYS A 1 306 ? -2.226 17.199 -9.004 1.00 95.12 306 LYS A CA 1
ATOM 2473 C C . LYS A 1 306 ? -2.729 18.442 -8.261 1.00 95.12 306 LYS A C 1
ATOM 2475 O O . LYS A 1 306 ? -3.896 18.796 -8.404 1.00 95.12 306 LYS A O 1
ATOM 2480 N N . LEU A 1 307 ? -1.857 19.151 -7.539 1.00 94.62 307 LEU A N 1
ATOM 2481 C CA . LEU A 1 307 ? -2.222 20.395 -6.856 1.00 94.62 307 LEU A CA 1
ATOM 2482 C C . LEU A 1 307 ? -2.477 21.540 -7.832 1.00 94.62 307 LEU A C 1
ATOM 2484 O O . LEU A 1 307 ? -3.451 22.276 -7.668 1.00 94.62 307 LEU A O 1
ATOM 2488 N N . VAL A 1 308 ? -1.626 21.670 -8.853 1.00 95.12 308 VAL A N 1
ATOM 2489 C CA . VAL A 1 308 ? -1.759 22.690 -9.906 1.00 95.12 308 VAL A CA 1
ATOM 2490 C C . VAL A 1 308 ? -3.062 22.507 -10.686 1.00 95.12 308 VAL A C 1
ATOM 2492 O O . VAL A 1 308 ? -3.758 23.477 -10.974 1.00 95.12 308 VAL A O 1
ATOM 2495 N N . TYR A 1 309 ? -3.426 21.261 -10.995 1.00 95.19 309 TYR A N 1
ATOM 2496 C CA . TYR A 1 309 ? -4.606 20.939 -11.801 1.00 95.19 309 TYR A CA 1
ATOM 2497 C C . TYR A 1 309 ? -5.871 20.632 -10.984 1.00 95.19 309 TYR A C 1
ATOM 2499 O O . TYR A 1 309 ? -6.915 20.323 -11.569 1.00 95.19 309 TYR A O 1
ATOM 2507 N N . GLY A 1 310 ? -5.830 20.715 -9.651 1.00 94.00 310 GLY A N 1
ATOM 2508 C CA . GLY A 1 310 ? -7.001 20.435 -8.813 1.00 94.00 310 GLY A CA 1
ATOM 2509 C C . GLY A 1 310 ? -7.473 18.981 -8.919 1.00 94.00 310 GLY A C 1
ATOM 2510 O O . GLY A 1 310 ? -8.652 18.730 -9.174 1.00 94.00 310 GLY A O 1
ATOM 2511 N N . ILE A 1 311 ? -6.547 18.024 -8.843 1.00 95.38 311 ILE A N 1
ATOM 2512 C CA . ILE A 1 311 ? -6.805 16.580 -8.897 1.00 95.38 311 ILE A CA 1
ATOM 2513 C C . ILE A 1 311 ? -6.649 16.008 -7.486 1.00 95.38 311 ILE A C 1
ATOM 2515 O O . ILE A 1 311 ? -5.543 15.906 -6.965 1.00 95.38 311 ILE A O 1
ATOM 2519 N N . HIS A 1 312 ? -7.760 15.582 -6.888 1.00 92.25 312 HIS A N 1
ATOM 2520 C CA . HIS A 1 312 ? -7.794 15.062 -5.514 1.00 92.25 312 HIS A CA 1
ATOM 2521 C C . HIS A 1 312 ? -7.508 13.556 -5.406 1.00 92.25 312 HIS A C 1
ATOM 2523 O O . HIS A 1 312 ? -7.565 12.982 -4.319 1.00 92.25 312 HIS A O 1
ATOM 2529 N N . LYS A 1 313 ? -7.228 12.881 -6.526 1.00 92.19 313 LYS A N 1
ATOM 2530 C CA . LYS A 1 313 ? -6.879 11.457 -6.520 1.00 92.19 313 LYS A CA 1
ATOM 2531 C C . LYS A 1 313 ? -5.482 11.259 -5.921 1.00 92.19 313 LYS A C 1
ATOM 2533 O O . LYS A 1 313 ? -4.606 12.108 -6.060 1.00 92.19 313 LYS A O 1
ATOM 2538 N N . VAL A 1 314 ? -5.273 10.117 -5.267 1.00 89.25 314 VAL A N 1
ATOM 2539 C CA . VAL A 1 314 ? -3.993 9.780 -4.608 1.00 89.25 314 VAL A CA 1
ATOM 2540 C C . VAL A 1 314 ? -3.167 8.748 -5.372 1.00 89.25 314 VAL A C 1
ATOM 2542 O O . VAL A 1 314 ? -1.950 8.701 -5.250 1.00 89.25 314 VAL A O 1
ATOM 2545 N N . ASN A 1 315 ? -3.813 7.901 -6.177 1.00 89.56 315 ASN A N 1
ATOM 2546 C CA . ASN A 1 315 ? -3.114 6.876 -6.940 1.00 89.56 315 ASN A CA 1
ATOM 2547 C C . ASN A 1 315 ? -2.448 7.501 -8.173 1.00 89.56 315 ASN A C 1
ATOM 2549 O O . ASN A 1 315 ? -3.132 8.139 -8.968 1.00 89.56 315 ASN A O 1
ATOM 2553 N N . ALA A 1 316 ? -1.146 7.266 -8.341 1.00 92.50 316 ALA A N 1
ATOM 2554 C CA . ALA A 1 316 ? -0.333 7.852 -9.406 1.00 92.50 316 ALA A CA 1
ATOM 2555 C C . ALA A 1 316 ? -0.906 7.618 -10.816 1.00 92.50 316 ALA A C 1
ATOM 2557 O O . ALA A 1 316 ? -1.044 8.573 -11.576 1.00 92.50 316 ALA A O 1
ATOM 2558 N N . TRP A 1 317 ? -1.336 6.394 -11.143 1.00 94.50 317 TRP A N 1
ATOM 2559 C CA . TRP A 1 317 ? -1.965 6.121 -12.439 1.00 94.50 317 TRP A CA 1
ATOM 2560 C C . TRP A 1 317 ? -3.277 6.886 -12.624 1.00 94.50 317 TRP A C 1
ATOM 2562 O O . TRP A 1 317 ? -3.502 7.474 -13.675 1.00 94.50 317 TRP A O 1
ATOM 2572 N N . ASN A 1 318 ? -4.119 6.943 -11.591 1.00 93.88 318 ASN A N 1
ATOM 2573 C CA . ASN A 1 318 ? -5.370 7.693 -11.672 1.00 93.88 318 ASN A CA 1
ATOM 2574 C C . ASN A 1 318 ? -5.147 9.214 -11.774 1.00 93.88 318 ASN A C 1
ATOM 2576 O O . ASN A 1 318 ? -5.972 9.909 -12.365 1.00 93.88 318 ASN A O 1
ATOM 2580 N N . ILE A 1 319 ? -4.066 9.737 -11.180 1.00 95.81 319 ILE A N 1
ATOM 2581 C CA . ILE A 1 319 ? -3.651 11.139 -11.340 1.00 95.81 319 ILE A CA 1
ATOM 2582 C C . ILE A 1 319 ? -3.243 11.382 -12.794 1.00 95.81 319 ILE A C 1
ATOM 2584 O O . ILE A 1 319 ? -3.693 12.357 -13.387 1.00 95.81 319 ILE A O 1
ATOM 2588 N N . ILE A 1 320 ? -2.440 10.488 -13.379 1.00 96.62 320 ILE A N 1
ATOM 2589 C CA . ILE A 1 320 ? -2.046 10.560 -14.790 1.00 96.62 320 ILE A CA 1
ATOM 2590 C C . ILE A 1 320 ? -3.277 10.567 -15.707 1.00 96.62 320 ILE A C 1
ATOM 2592 O O . ILE A 1 320 ? -3.360 11.411 -16.599 1.00 96.62 320 ILE A O 1
ATOM 2596 N N . ASP A 1 321 ? -4.246 9.681 -15.467 1.00 95.88 321 ASP A N 1
ATOM 2597 C CA . ASP A 1 321 ? -5.477 9.613 -16.262 1.00 95.88 321 ASP A CA 1
ATOM 2598 C C . ASP A 1 321 ? -6.245 10.957 -16.230 1.00 95.88 321 ASP A C 1
ATOM 2600 O O . ASP A 1 321 ? -6.671 11.455 -17.273 1.00 95.88 321 ASP A O 1
ATOM 2604 N N . ASP A 1 322 ? -6.339 11.612 -15.066 1.00 97.50 322 ASP A N 1
ATOM 2605 C CA . ASP A 1 322 ? -6.969 12.938 -14.947 1.00 97.50 322 ASP A CA 1
ATOM 2606 C C . ASP A 1 322 ? -6.122 14.066 -15.561 1.00 97.50 322 ASP A C 1
ATOM 2608 O O . ASP A 1 322 ? -6.673 15.028 -16.104 1.00 97.50 322 ASP A O 1
ATOM 2612 N N . LEU A 1 323 ? -4.791 13.966 -15.500 1.00 97.69 323 LEU A N 1
ATOM 2613 C CA . LEU A 1 323 ? -3.878 14.930 -16.120 1.00 97.69 323 LEU A CA 1
ATOM 2614 C C . LEU A 1 323 ? -4.003 14.921 -17.646 1.00 97.69 323 LEU A C 1
ATOM 2616 O O . LEU A 1 323 ? -4.030 15.996 -18.242 1.00 97.69 323 LEU A O 1
ATOM 2620 N N . LYS A 1 324 ? -4.156 13.748 -18.274 1.00 97.12 324 LYS A N 1
ATOM 2621 C CA . LYS A 1 324 ? -4.403 13.636 -19.725 1.00 97.12 324 LYS A CA 1
ATOM 2622 C C . LYS A 1 324 ? -5.678 14.373 -20.142 1.00 97.12 324 LYS A C 1
ATOM 2624 O O . LYS A 1 324 ? -5.692 15.044 -21.168 1.00 97.12 324 LYS A O 1
ATOM 2629 N N . VAL A 1 325 ? -6.724 14.321 -19.313 1.00 96.94 325 VAL A N 1
ATOM 2630 C CA . VAL A 1 325 ? -7.989 15.032 -19.564 1.00 96.94 325 VAL A CA 1
ATOM 2631 C C . VAL A 1 325 ? -7.855 16.540 -19.322 1.00 96.94 325 VAL A C 1
ATOM 2633 O O . VAL A 1 325 ? -8.346 17.341 -20.116 1.00 96.94 325 VAL A O 1
ATOM 2636 N N . LYS A 1 326 ? -7.200 16.952 -18.229 1.00 96.12 326 LYS A N 1
ATOM 2637 C CA . LYS A 1 326 ? -7.080 18.369 -17.838 1.00 96.12 326 LYS A CA 1
ATOM 2638 C C . LYS A 1 326 ? -6.001 19.137 -18.604 1.00 96.12 326 LYS A C 1
ATOM 2640 O O . LYS A 1 326 ? -6.073 20.362 -18.681 1.00 96.12 326 LYS A O 1
ATOM 2645 N N . ASN A 1 327 ? -5.010 18.443 -19.157 1.00 95.75 327 ASN A N 1
ATOM 2646 C CA . ASN A 1 327 ? -3.923 19.015 -19.943 1.00 95.75 327 ASN A CA 1
ATOM 2647 C C . ASN A 1 327 ? -3.573 18.120 -21.152 1.00 95.75 327 ASN A C 1
ATOM 2649 O O . ASN A 1 327 ? -2.492 17.527 -21.204 1.00 95.75 327 ASN A O 1
ATOM 2653 N N . PRO A 1 328 ? -4.454 18.048 -22.165 1.00 95.50 328 PRO A N 1
ATOM 2654 C CA . PRO A 1 328 ? -4.256 17.171 -23.322 1.00 95.50 328 PRO A CA 1
ATOM 2655 C C . PRO A 1 328 ? -3.019 17.535 -24.157 1.00 95.50 328 PRO A C 1
ATOM 2657 O O . PRO A 1 328 ? -2.461 16.692 -24.848 1.00 95.50 328 PRO A O 1
ATOM 2660 N N . GLN A 1 329 ? -2.521 18.773 -24.057 1.00 96.56 329 GLN A N 1
ATOM 2661 C CA . GLN A 1 329 ? -1.308 19.208 -24.764 1.00 96.56 329 GLN A CA 1
ATOM 2662 C C . GLN A 1 329 ? -0.049 18.444 -24.326 1.00 96.56 329 GLN A C 1
ATOM 2664 O O . GLN A 1 329 ? 0.944 18.449 -25.051 1.00 96.56 329 GLN A O 1
ATOM 2669 N N . ARG A 1 330 ? -0.075 17.810 -23.146 1.00 95.31 330 ARG A N 1
ATOM 2670 C CA . ARG A 1 330 ? 1.029 17.009 -22.599 1.00 95.31 330 ARG A CA 1
ATOM 2671 C C . ARG A 1 330 ? 0.728 15.509 -22.550 1.00 95.31 330 ARG A C 1
ATOM 2673 O O . ARG A 1 330 ? 1.395 14.770 -21.830 1.00 95.31 330 ARG A O 1
ATOM 2680 N N . GLU A 1 331 ? -0.271 15.045 -23.300 1.00 95.00 331 GLU A N 1
ATOM 2681 C CA . GLU A 1 331 ? -0.708 13.646 -23.276 1.00 95.00 331 GLU A CA 1
ATOM 2682 C C . GLU A 1 331 ? 0.438 12.662 -23.553 1.00 95.00 331 GLU A C 1
ATOM 2684 O O . GLU A 1 331 ? 0.569 11.663 -22.846 1.00 95.00 331 GLU A O 1
ATOM 2689 N N . GLN A 1 332 ? 1.320 12.964 -24.511 1.00 94.00 332 GLN A N 1
ATOM 2690 C CA . GLN A 1 332 ? 2.458 12.097 -24.818 1.00 94.00 332 GLN A CA 1
ATOM 2691 C C . GLN A 1 332 ? 3.435 11.979 -23.639 1.00 94.00 332 GLN A C 1
ATOM 2693 O O . GLN A 1 332 ? 3.888 10.880 -23.329 1.00 94.00 332 GLN A O 1
ATOM 2698 N N . GLN A 1 333 ? 3.727 13.081 -22.945 1.00 94.12 333 GLN A N 1
ATOM 2699 C CA . GLN A 1 333 ? 4.572 13.068 -21.750 1.00 94.12 333 GLN A CA 1
ATOM 2700 C C . GLN A 1 333 ? 3.917 12.255 -20.628 1.00 94.12 333 GLN A C 1
ATOM 2702 O O . GLN A 1 333 ? 4.584 11.474 -19.956 1.00 94.12 333 GLN A O 1
ATOM 2707 N N . TYR A 1 334 ? 2.600 12.373 -20.457 1.00 95.19 334 TYR A N 1
ATOM 2708 C CA . TYR A 1 334 ? 1.860 11.567 -19.487 1.00 95.19 334 TYR A CA 1
ATOM 2709 C C . TYR A 1 334 ? 1.834 10.076 -19.849 1.00 95.19 334 TYR A C 1
ATOM 2711 O O . TYR A 1 334 ? 1.909 9.237 -18.954 1.00 95.19 334 TYR A O 1
ATOM 2719 N N . ASN A 1 335 ? 1.779 9.731 -21.138 1.00 93.44 335 ASN A N 1
ATOM 2720 C CA . ASN A 1 335 ? 1.921 8.351 -21.604 1.00 93.44 335 ASN A CA 1
ATOM 2721 C C . ASN A 1 335 ? 3.324 7.798 -21.306 1.00 93.44 335 ASN A C 1
ATOM 2723 O O . ASN A 1 335 ? 3.438 6.668 -20.838 1.00 93.44 335 ASN A O 1
ATOM 2727 N N . ASN A 1 336 ? 4.379 8.592 -21.513 1.00 92.81 336 ASN A N 1
ATOM 2728 C CA . ASN A 1 336 ? 5.748 8.192 -21.176 1.00 92.81 336 ASN A CA 1
ATOM 2729 C C . ASN A 1 336 ? 5.906 7.962 -19.661 1.00 92.81 336 ASN A C 1
ATOM 2731 O O . ASN A 1 336 ? 6.412 6.917 -19.254 1.00 92.81 336 ASN A O 1
ATOM 2735 N N . LEU A 1 337 ? 5.401 8.887 -18.832 1.00 93.88 337 LEU A N 1
ATOM 2736 C CA . LEU A 1 337 ? 5.408 8.751 -17.369 1.00 93.88 337 LEU A CA 1
ATOM 2737 C C . LEU A 1 337 ? 4.635 7.516 -16.901 1.00 93.88 337 LEU A C 1
ATOM 2739 O O . LEU A 1 337 ? 5.076 6.824 -15.990 1.00 93.88 337 LEU A O 1
ATOM 2743 N N . GLU A 1 338 ? 3.493 7.214 -17.520 1.00 94.31 338 GLU A N 1
ATOM 2744 C CA . GLU A 1 338 ? 2.712 6.019 -17.200 1.00 94.31 338 GLU A CA 1
ATOM 2745 C C . GLU A 1 338 ? 3.467 4.729 -17.517 1.00 94.31 338 GLU A C 1
ATOM 2747 O O . GLU A 1 338 ? 3.425 3.786 -16.722 1.00 94.31 338 GLU A O 1
ATOM 2752 N N . GLN A 1 339 ? 4.153 4.673 -18.659 1.00 92.88 339 GLN A N 1
ATOM 2753 C CA . GLN A 1 339 ? 4.951 3.510 -19.044 1.00 92.88 339 GLN A CA 1
ATOM 2754 C C . GLN A 1 339 ? 6.115 3.299 -18.079 1.00 92.88 339 GLN A C 1
ATOM 2756 O O . GLN A 1 339 ? 6.259 2.197 -17.551 1.00 92.88 339 GLN A O 1
ATOM 2761 N N . ALA A 1 340 ? 6.874 4.360 -17.792 1.00 93.31 340 ALA A N 1
ATOM 2762 C CA . ALA A 1 340 ? 7.974 4.320 -16.838 1.00 93.31 340 ALA A CA 1
ATOM 2763 C C . ALA A 1 340 ? 7.482 3.888 -15.452 1.00 93.31 340 ALA A C 1
ATOM 2765 O O . ALA A 1 340 ? 7.963 2.896 -14.910 1.00 93.31 340 ALA A O 1
ATOM 2766 N N . LEU A 1 341 ? 6.453 4.553 -14.915 1.00 93.56 341 LEU A N 1
ATOM 2767 C CA . LEU A 1 341 ? 5.849 4.201 -13.629 1.00 93.56 341 LEU A CA 1
ATOM 2768 C C . LEU A 1 341 ? 5.447 2.723 -13.581 1.00 93.56 341 LEU A C 1
ATOM 2770 O O . LEU A 1 341 ? 5.753 2.032 -12.618 1.00 93.56 341 LEU A O 1
ATOM 2774 N N . SER A 1 342 ? 4.785 2.224 -14.626 1.00 92.69 342 SER A N 1
ATOM 2775 C CA . SER A 1 342 ? 4.324 0.832 -14.672 1.00 92.69 342 SER A CA 1
ATOM 2776 C C . SER A 1 342 ? 5.481 -0.165 -14.712 1.00 92.69 342 SER A C 1
ATOM 2778 O O . SER A 1 342 ? 5.386 -1.217 -14.086 1.00 92.69 342 SER A O 1
ATOM 2780 N N . PHE A 1 343 ? 6.564 0.161 -15.422 1.00 92.62 343 PHE A N 1
ATOM 2781 C CA . PHE A 1 343 ? 7.779 -0.649 -15.452 1.00 92.62 343 PHE A CA 1
ATOM 2782 C C . PHE A 1 343 ? 8.468 -0.685 -14.083 1.00 92.62 343 PHE A C 1
ATOM 2784 O O . PHE A 1 343 ? 8.685 -1.771 -13.548 1.00 92.62 343 PHE A O 1
ATOM 2791 N N . PHE A 1 344 ? 8.767 0.478 -13.493 1.00 92.56 344 PHE A N 1
ATOM 2792 C CA . PHE A 1 344 ? 9.506 0.548 -12.231 1.00 92.56 344 PHE A CA 1
ATOM 2793 C C . PHE A 1 344 ? 8.710 -0.025 -11.053 1.00 92.56 344 PHE A C 1
ATOM 279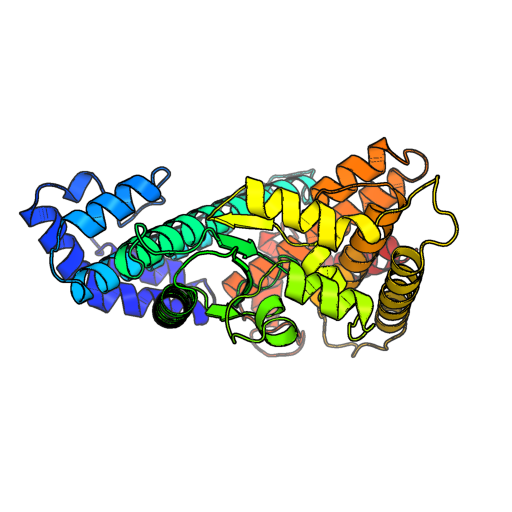5 O O . PHE A 1 344 ? 9.292 -0.724 -10.230 1.00 92.56 344 PHE A O 1
ATOM 2802 N N . GLU A 1 345 ? 7.391 0.205 -10.986 1.00 91.44 345 GLU A N 1
ATOM 2803 C CA . GLU A 1 345 ? 6.531 -0.396 -9.952 1.00 91.44 345 GLU A CA 1
ATOM 2804 C C . GLU A 1 345 ? 6.522 -1.921 -10.062 1.00 91.44 345 GLU A C 1
ATOM 2806 O O . GLU A 1 345 ? 6.696 -2.614 -9.065 1.00 91.44 345 GLU A O 1
ATOM 2811 N N . LEU A 1 346 ? 6.369 -2.456 -11.278 1.00 91.25 346 LEU A N 1
ATOM 2812 C CA . LEU A 1 346 ? 6.357 -3.899 -11.498 1.00 91.25 346 LEU A CA 1
ATOM 2813 C C . LEU A 1 346 ? 7.712 -4.537 -11.176 1.00 91.25 346 LEU A C 1
ATOM 2815 O O . LEU A 1 346 ? 7.758 -5.556 -10.489 1.00 91.25 346 LEU A O 1
ATOM 2819 N N . PHE A 1 347 ? 8.803 -3.949 -11.670 1.00 91.50 347 PHE A N 1
ATOM 2820 C CA . PHE A 1 347 ? 10.152 -4.441 -11.411 1.00 91.50 347 PHE A CA 1
ATOM 2821 C C . PHE A 1 347 ? 10.453 -4.450 -9.913 1.00 91.50 347 PHE A C 1
ATOM 2823 O O . PHE A 1 347 ? 10.814 -5.492 -9.367 1.00 91.50 347 PHE A O 1
ATOM 2830 N N . ARG A 1 348 ? 10.223 -3.317 -9.238 1.00 89.88 348 ARG A N 1
ATOM 2831 C CA . ARG A 1 348 ? 10.434 -3.188 -7.797 1.00 89.88 348 ARG A CA 1
ATOM 2832 C C . ARG A 1 348 ? 9.575 -4.173 -7.008 1.00 89.88 348 ARG A C 1
ATOM 2834 O O . ARG A 1 348 ? 10.083 -4.831 -6.110 1.00 89.88 348 ARG A O 1
ATOM 2841 N N . HIS A 1 349 ? 8.303 -4.325 -7.369 1.00 89.00 349 HIS A N 1
ATOM 2842 C CA . HIS A 1 349 ? 7.400 -5.257 -6.700 1.00 89.00 349 HIS A CA 1
ATOM 2843 C C . HIS A 1 349 ? 7.865 -6.714 -6.822 1.00 89.00 349 HIS A C 1
ATOM 2845 O O . HIS A 1 349 ? 7.867 -7.445 -5.836 1.00 89.00 349 HIS A O 1
ATOM 2851 N N . LEU A 1 350 ? 8.292 -7.148 -8.012 1.00 89.31 350 LEU A N 1
ATOM 2852 C CA . LEU A 1 350 ? 8.820 -8.503 -8.207 1.00 89.31 350 LEU A CA 1
ATOM 2853 C C . LEU A 1 350 ? 10.145 -8.712 -7.473 1.00 89.31 350 LEU A C 1
ATOM 2855 O O . LEU A 1 350 ? 10.351 -9.777 -6.892 1.00 89.31 350 LEU A O 1
ATOM 2859 N N . TYR A 1 351 ? 11.009 -7.697 -7.463 1.00 89.31 351 TYR A N 1
ATOM 2860 C CA . TYR A 1 351 ? 12.256 -7.722 -6.708 1.00 89.31 351 TYR A CA 1
ATOM 2861 C C . TYR A 1 351 ? 12.003 -7.891 -5.208 1.00 89.31 351 TYR A C 1
ATOM 2863 O O . TYR A 1 351 ? 12.529 -8.828 -4.608 1.00 89.31 351 TYR A O 1
ATOM 2871 N N . GLN A 1 352 ? 11.114 -7.079 -4.632 1.00 86.62 352 GLN A N 1
ATOM 2872 C CA . GLN A 1 352 ? 10.704 -7.196 -3.232 1.00 86.62 352 GLN A CA 1
ATOM 2873 C C . GLN A 1 352 ? 10.091 -8.563 -2.930 1.00 86.62 352 GLN A C 1
ATOM 2875 O O . GLN A 1 352 ? 10.373 -9.135 -1.880 1.00 86.62 352 GLN A O 1
ATOM 2880 N N . ILE A 1 353 ? 9.312 -9.130 -3.861 1.00 86.56 353 ILE A N 1
ATOM 2881 C CA . ILE A 1 353 ? 8.694 -10.444 -3.671 1.00 86.56 353 ILE A CA 1
ATOM 2882 C C . ILE A 1 353 ? 9.705 -11.594 -3.679 1.00 86.56 353 ILE A C 1
ATOM 2884 O O . ILE A 1 353 ? 9.576 -12.545 -2.902 1.00 86.56 353 ILE A O 1
ATOM 2888 N N . MET A 1 354 ? 10.687 -11.545 -4.577 1.00 85.31 354 MET A N 1
ATOM 2889 C CA . MET A 1 354 ? 11.548 -12.690 -4.885 1.00 85.31 354 MET A CA 1
ATOM 2890 C C . MET A 1 354 ? 12.941 -12.623 -4.268 1.00 85.31 354 MET A C 1
ATOM 2892 O O . MET A 1 354 ? 13.536 -13.669 -4.024 1.00 85.31 354 MET A O 1
ATOM 2896 N N . VAL A 1 355 ? 13.463 -11.423 -4.030 1.00 84.56 355 VAL A N 1
ATOM 2897 C CA . VAL A 1 355 ? 14.875 -11.203 -3.702 1.00 84.56 355 VAL A CA 1
ATOM 2898 C C . VAL A 1 355 ? 14.998 -10.673 -2.285 1.00 84.56 355 VAL A C 1
ATOM 2900 O O . VAL A 1 355 ? 15.260 -11.433 -1.348 1.00 84.56 355 VAL A O 1
ATOM 2903 N N . ALA A 1 356 ? 14.773 -9.374 -2.126 1.00 80.94 356 ALA A N 1
ATOM 2904 C CA . ALA A 1 356 ? 14.993 -8.652 -0.892 1.00 80.94 356 ALA A CA 1
ATOM 2905 C C . ALA A 1 356 ? 14.137 -7.389 -0.860 1.00 80.94 356 ALA A C 1
ATOM 2907 O O . ALA A 1 356 ? 13.770 -6.836 -1.891 1.00 80.94 356 ALA A O 1
ATOM 2908 N N . GLN A 1 357 ? 13.888 -6.923 0.357 1.00 77.25 357 GLN A N 1
ATOM 2909 C CA . GLN A 1 357 ? 13.244 -5.647 0.656 1.00 77.25 357 GLN A CA 1
ATOM 2910 C C . GLN A 1 357 ? 14.244 -4.468 0.618 1.00 77.25 357 GLN A C 1
ATOM 2912 O O . GLN A 1 357 ? 13.941 -3.379 1.079 1.00 77.25 357 GLN A O 1
ATOM 2917 N N . ASP A 1 358 ? 15.456 -4.694 0.099 1.00 79.25 358 ASP A N 1
ATOM 2918 C CA . ASP A 1 358 ? 16.459 -3.640 -0.069 1.00 79.25 358 ASP A CA 1
ATOM 2919 C C . ASP A 1 358 ? 16.164 -2.807 -1.325 1.00 79.25 358 ASP A C 1
ATOM 2921 O O . ASP A 1 358 ? 15.667 -3.326 -2.328 1.00 79.25 358 ASP A O 1
ATOM 2925 N N . GLU A 1 359 ? 16.475 -1.517 -1.269 1.00 78.50 359 GLU A N 1
ATOM 2926 C CA . GLU A 1 359 ? 16.215 -0.562 -2.350 1.00 78.50 359 GLU A CA 1
ATOM 2927 C C . GLU A 1 359 ? 17.437 -0.366 -3.256 1.00 78.50 359 GLU A C 1
ATOM 2929 O O . GLU A 1 359 ? 17.275 -0.049 -4.438 1.00 78.50 359 GLU A O 1
ATOM 2934 N N . ASP A 1 360 ? 18.647 -0.600 -2.735 1.00 86.69 360 ASP A N 1
ATOM 2935 C CA . ASP A 1 360 ? 19.883 -0.552 -3.515 1.00 86.69 360 ASP A CA 1
ATOM 2936 C C . ASP A 1 360 ? 20.207 -1.934 -4.094 1.00 86.69 360 ASP A C 1
ATOM 2938 O O . ASP A 1 360 ? 20.520 -2.890 -3.384 1.00 86.69 360 ASP A O 1
ATOM 2942 N N . ILE A 1 361 ? 20.156 -2.048 -5.422 1.00 88.94 361 ILE A N 1
ATOM 2943 C CA . ILE A 1 361 ? 20.392 -3.310 -6.125 1.00 88.94 361 ILE A CA 1
ATOM 2944 C C . ILE A 1 361 ? 21.799 -3.293 -6.710 1.00 88.94 361 ILE A C 1
ATOM 2946 O O . ILE A 1 361 ? 22.058 -2.648 -7.731 1.00 88.94 361 ILE A O 1
ATOM 2950 N N . SER A 1 362 ? 22.704 -4.038 -6.078 1.00 87.94 362 SER A N 1
ATOM 2951 C CA . SER A 1 362 ? 24.073 -4.231 -6.560 1.00 87.94 362 SER A CA 1
ATOM 2952 C C . SER A 1 362 ? 24.111 -5.277 -7.672 1.00 87.94 362 SER A C 1
ATOM 2954 O O . SER A 1 362 ? 23.994 -6.476 -7.423 1.00 87.94 362 SER A O 1
ATOM 2956 N N . LEU A 1 363 ? 24.306 -4.840 -8.919 1.00 85.44 363 LEU A N 1
ATOM 2957 C CA . LEU A 1 363 ? 24.235 -5.721 -10.095 1.00 85.44 363 LEU A CA 1
ATOM 2958 C C . LEU A 1 363 ? 25.384 -6.740 -10.175 1.00 85.44 363 LEU A C 1
ATOM 2960 O O . LEU A 1 363 ? 25.265 -7.730 -10.895 1.00 85.44 363 LEU A O 1
ATOM 2964 N N . ASN A 1 364 ? 26.469 -6.492 -9.439 1.00 83.88 364 ASN A N 1
ATOM 2965 C CA . ASN A 1 364 ? 27.665 -7.335 -9.383 1.00 83.88 364 ASN A CA 1
ATOM 2966 C C . ASN A 1 364 ? 27.673 -8.302 -8.185 1.00 83.88 364 ASN A C 1
ATOM 2968 O O . ASN A 1 364 ? 28.623 -9.071 -8.022 1.00 83.88 364 ASN A O 1
ATOM 2972 N N . GLU A 1 365 ? 26.657 -8.258 -7.319 1.00 84.75 365 GLU A N 1
ATOM 2973 C CA . GLU A 1 365 ? 26.593 -9.149 -6.164 1.00 84.75 365 GLU A CA 1
ATOM 2974 C C . GLU A 1 365 ? 26.224 -10.584 -6.595 1.00 84.75 365 GLU A C 1
ATOM 2976 O O . GLU A 1 365 ? 25.219 -10.784 -7.292 1.00 84.75 365 GLU A O 1
ATOM 2981 N N . PRO A 1 366 ? 26.999 -11.609 -6.179 1.00 78.56 366 PRO A N 1
ATOM 2982 C CA . PRO A 1 366 ? 26.707 -12.997 -6.516 1.00 78.56 366 PRO A CA 1
ATOM 2983 C C . PRO A 1 366 ? 25.300 -13.414 -6.068 1.00 78.56 366 PRO A C 1
ATOM 2985 O O . PRO A 1 366 ? 24.946 -13.296 -4.899 1.00 78.56 366 PRO A O 1
ATOM 2988 N N . GLY A 1 367 ? 24.505 -13.945 -6.996 1.00 80.44 367 GLY A N 1
ATOM 2989 C CA . GLY A 1 367 ? 23.127 -14.381 -6.746 1.00 80.44 367 GLY A CA 1
ATOM 2990 C C . GLY A 1 367 ? 22.064 -13.309 -7.006 1.00 80.44 367 GLY A C 1
ATOM 2991 O O . GLY A 1 367 ? 20.992 -13.662 -7.497 1.00 80.44 367 GLY A O 1
ATOM 2992 N N . ILE A 1 368 ? 22.354 -12.016 -6.793 1.00 82.88 368 ILE A N 1
ATOM 2993 C CA . ILE A 1 368 ? 21.445 -10.929 -7.211 1.00 82.88 368 ILE A CA 1
ATOM 2994 C C . ILE A 1 368 ? 21.349 -10.895 -8.736 1.00 82.88 368 ILE A C 1
ATOM 2996 O O . ILE A 1 368 ? 20.256 -10.771 -9.284 1.00 82.88 368 ILE A O 1
ATOM 3000 N N . GLU A 1 369 ? 22.469 -11.083 -9.433 1.00 81.25 369 GLU A N 1
ATOM 3001 C CA . GLU A 1 369 ? 22.507 -11.102 -10.897 1.00 81.25 369 GLU A CA 1
ATOM 3002 C C . GLU A 1 369 ? 21.543 -12.136 -11.516 1.00 81.25 369 GLU A C 1
ATOM 3004 O O . GLU A 1 369 ? 20.773 -11.812 -12.430 1.00 81.25 369 GLU A O 1
ATOM 3009 N N . ASP A 1 370 ? 21.549 -13.368 -11.002 1.00 84.50 370 ASP A N 1
ATOM 3010 C CA . ASP A 1 370 ? 20.681 -14.453 -11.478 1.00 84.50 370 ASP A CA 1
ATOM 3011 C C . ASP A 1 370 ? 19.204 -14.162 -11.175 1.00 84.50 370 ASP A C 1
ATOM 3013 O O . ASP A 1 370 ? 18.311 -14.433 -11.987 1.00 84.50 370 ASP A O 1
ATOM 3017 N N . MET A 1 371 ? 18.930 -13.556 -10.017 1.00 85.56 371 MET A N 1
ATOM 3018 C CA . MET A 1 371 ? 17.577 -13.177 -9.622 1.00 85.56 371 MET A CA 1
ATOM 3019 C C . MET A 1 371 ? 17.028 -12.024 -10.466 1.00 85.56 371 MET A C 1
ATOM 3021 O O . MET A 1 371 ? 15.895 -12.107 -10.939 1.00 85.56 371 MET A O 1
ATOM 3025 N N . VAL A 1 372 ? 17.826 -10.985 -10.728 1.00 87.38 372 VAL A N 1
ATOM 3026 C CA . VAL A 1 372 ? 17.449 -9.887 -11.634 1.00 87.38 372 VAL A CA 1
ATOM 3027 C C . VAL A 1 372 ? 17.224 -10.420 -13.049 1.00 87.38 372 VAL A C 1
ATOM 3029 O O . VAL A 1 372 ? 16.260 -10.027 -13.703 1.00 87.38 372 VAL A O 1
ATOM 3032 N N . SER A 1 373 ? 18.048 -11.367 -13.505 1.00 88.31 373 SER A N 1
ATOM 3033 C CA . SER A 1 373 ? 17.842 -12.043 -14.793 1.00 88.31 373 SER A CA 1
ATOM 3034 C C . SER A 1 373 ? 16.509 -12.798 -14.834 1.00 88.31 373 SER A C 1
ATOM 3036 O O . SER A 1 373 ? 15.759 -12.664 -15.799 1.00 88.31 373 SER A O 1
ATOM 3038 N N . THR A 1 374 ? 16.162 -13.507 -13.757 1.00 88.25 374 THR A N 1
ATOM 3039 C CA . THR A 1 374 ? 14.869 -14.199 -13.623 1.00 88.25 374 THR A CA 1
ATOM 3040 C C . THR A 1 374 ? 13.696 -13.213 -13.653 1.00 88.25 374 THR A C 1
ATOM 3042 O O . THR A 1 374 ? 12.695 -13.455 -14.326 1.00 88.25 374 THR A O 1
ATOM 3045 N N . ILE A 1 375 ? 13.811 -12.075 -12.961 1.00 90.06 375 ILE A N 1
ATOM 3046 C CA . ILE A 1 375 ? 12.786 -11.022 -12.967 1.00 90.06 375 ILE A CA 1
ATOM 3047 C C . ILE A 1 375 ? 12.631 -10.429 -14.371 1.00 90.06 375 ILE A C 1
ATOM 3049 O O . ILE A 1 375 ? 11.505 -10.248 -14.834 1.00 90.06 375 ILE A O 1
ATOM 3053 N N . ALA A 1 376 ? 13.734 -10.169 -15.075 1.00 90.31 376 ALA A N 1
ATOM 3054 C CA . ALA A 1 376 ? 13.695 -9.675 -16.447 1.00 90.31 376 ALA A CA 1
ATOM 3055 C C . ALA A 1 376 ? 12.932 -10.645 -17.367 1.00 90.31 376 ALA A C 1
ATOM 3057 O O . ALA A 1 376 ? 12.046 -10.223 -18.114 1.00 90.31 376 ALA A O 1
ATOM 3058 N N . GLU A 1 377 ? 13.198 -11.947 -17.261 1.00 89.00 377 GLU A N 1
ATOM 3059 C CA . GLU A 1 377 ? 12.457 -12.973 -18.003 1.00 89.00 377 GLU A CA 1
ATOM 3060 C C . GLU A 1 377 ? 10.967 -12.988 -17.642 1.00 89.00 377 GLU A C 1
ATOM 3062 O O . GLU A 1 377 ? 10.114 -13.034 -18.529 1.00 89.00 377 GLU A O 1
ATOM 3067 N N . MET A 1 378 ? 10.628 -12.859 -16.356 1.00 87.25 378 MET A N 1
ATOM 3068 C CA . MET A 1 378 ? 9.234 -12.791 -15.899 1.00 87.25 378 MET A CA 1
ATOM 3069 C C . MET A 1 378 ? 8.480 -11.563 -16.416 1.00 87.25 378 MET A C 1
ATOM 3071 O O . MET A 1 378 ? 7.284 -11.650 -16.685 1.00 87.25 378 MET A O 1
ATOM 3075 N N . ILE A 1 379 ? 9.163 -10.429 -16.576 1.00 87.62 379 ILE A N 1
ATOM 3076 C CA . ILE A 1 379 ? 8.592 -9.208 -17.165 1.00 87.62 379 ILE A CA 1
ATOM 3077 C C . ILE A 1 379 ? 8.439 -9.346 -18.697 1.00 87.62 379 ILE A C 1
ATOM 3079 O O . ILE A 1 379 ? 7.771 -8.531 -19.340 1.00 87.62 379 ILE A O 1
ATOM 3083 N N . GLY A 1 380 ? 8.993 -10.406 -19.292 1.00 86.25 380 GLY A N 1
ATOM 3084 C CA . GLY A 1 380 ? 8.871 -10.731 -20.711 1.00 86.25 380 GLY A CA 1
ATOM 3085 C C . GLY A 1 380 ? 10.055 -10.268 -21.561 1.00 86.25 380 GLY A C 1
ATOM 3086 O O . GLY A 1 380 ? 9.899 -10.101 -22.775 1.00 86.25 380 GLY A O 1
ATOM 3087 N N . PHE A 1 381 ? 11.221 -10.026 -20.949 1.00 88.00 381 PHE A N 1
ATOM 3088 C CA . PHE A 1 381 ? 12.476 -9.861 -21.681 1.00 88.00 381 PHE A CA 1
ATOM 3089 C C . PHE A 1 381 ? 13.052 -11.228 -22.049 1.00 88.00 381 PHE A C 1
ATOM 3091 O O . PHE A 1 381 ? 13.074 -12.150 -21.244 1.00 88.00 381 PHE A O 1
ATOM 3098 N N . GLU A 1 382 ? 13.551 -11.357 -23.273 1.00 85.19 382 GLU A N 1
ATOM 3099 C CA . GLU A 1 382 ? 14.084 -12.618 -23.784 1.00 85.19 382 GLU A CA 1
ATOM 3100 C C . GLU A 1 382 ? 15.550 -12.461 -24.161 1.00 85.19 382 GLU A C 1
ATOM 3102 O O . GLU A 1 382 ? 15.962 -11.440 -24.723 1.00 85.19 382 GLU A O 1
ATOM 3107 N N . LYS A 1 383 ? 16.331 -13.515 -23.927 1.00 85.62 383 LYS A N 1
ATOM 3108 C CA . LYS A 1 383 ? 17.686 -13.615 -24.461 1.00 85.62 383 LYS A CA 1
ATOM 3109 C C . LYS A 1 383 ? 17.645 -13.635 -25.992 1.00 85.62 383 LYS A C 1
ATOM 3111 O O . LYS A 1 383 ? 16.962 -14.465 -26.591 1.00 85.62 383 LYS A O 1
ATOM 3116 N N . LYS A 1 384 ? 18.448 -12.784 -26.636 1.00 85.69 384 LYS A N 1
ATOM 3117 C CA . LYS A 1 384 ? 18.623 -12.771 -28.099 1.00 85.69 384 LYS A CA 1
ATOM 3118 C C . LYS A 1 384 ? 20.105 -12.819 -28.448 1.00 85.69 384 LYS A C 1
ATOM 3120 O O . LYS A 1 384 ? 20.836 -11.845 -28.285 1.00 85.69 384 LYS A O 1
ATOM 3125 N N . GLY A 1 385 ? 20.551 -13.971 -28.949 1.00 87.62 385 GLY A N 1
ATOM 3126 C CA . GLY A 1 385 ? 21.964 -14.207 -29.242 1.00 87.62 385 GLY A CA 1
ATOM 3127 C C . GLY A 1 385 ? 22.818 -14.138 -27.973 1.00 87.62 385 GLY A C 1
ATOM 3128 O O . GLY A 1 385 ? 22.609 -14.921 -27.045 1.00 87.62 385 GLY A O 1
ATOM 3129 N N . VAL A 1 386 ? 23.779 -13.211 -27.947 1.00 86.44 386 VAL A N 1
ATOM 3130 C CA . VAL A 1 386 ? 24.689 -12.990 -26.806 1.00 86.44 386 VAL A CA 1
ATOM 3131 C C . VAL A 1 386 ? 24.113 -12.063 -25.733 1.00 86.44 386 VAL A C 1
ATOM 3133 O O . VAL A 1 386 ? 24.633 -12.049 -24.625 1.00 86.44 386 VAL A O 1
ATOM 3136 N N . VAL A 1 387 ? 23.048 -11.318 -26.044 1.00 88.44 387 VAL A N 1
ATOM 3137 C CA . VAL A 1 387 ? 22.439 -10.339 -25.133 1.00 88.44 387 VAL A CA 1
ATOM 3138 C C . VAL A 1 387 ? 21.417 -11.042 -24.248 1.00 88.44 387 VAL A C 1
ATOM 3140 O O . VAL A 1 387 ? 20.512 -11.717 -24.754 1.00 88.44 387 VAL A O 1
ATOM 3143 N N . THR A 1 388 ? 21.575 -10.910 -22.934 1.00 89.69 388 THR A N 1
ATOM 3144 C CA . THR A 1 388 ? 20.710 -11.550 -21.936 1.00 89.69 388 THR A CA 1
ATOM 3145 C C . THR A 1 388 ? 19.410 -10.766 -21.723 1.00 89.69 388 THR A C 1
ATOM 3147 O O . THR A 1 388 ? 19.292 -9.605 -22.118 1.00 89.69 388 THR A O 1
ATOM 3150 N N . ALA A 1 389 ? 18.414 -11.391 -21.084 1.00 89.06 389 ALA A N 1
ATOM 3151 C CA . ALA A 1 389 ? 17.178 -10.705 -20.697 1.00 89.06 389 ALA A CA 1
ATOM 3152 C C . ALA A 1 389 ? 17.456 -9.518 -19.754 1.00 89.06 389 ALA A C 1
ATOM 3154 O O . ALA A 1 389 ? 16.874 -8.446 -19.925 1.00 89.06 389 ALA A O 1
ATOM 3155 N N . LYS A 1 390 ? 18.406 -9.690 -18.821 1.00 91.06 390 LYS A N 1
ATOM 3156 C CA . LYS A 1 390 ? 18.901 -8.642 -17.918 1.00 91.06 390 LYS A CA 1
ATOM 3157 C C . LYS A 1 390 ? 19.417 -7.431 -18.692 1.00 91.06 390 LYS A C 1
ATOM 3159 O O . LYS A 1 390 ? 19.020 -6.310 -18.394 1.00 91.06 390 LYS A O 1
ATOM 3164 N N . ASP A 1 391 ? 20.248 -7.651 -19.709 1.00 90.50 391 ASP A N 1
ATOM 3165 C CA . ASP A 1 391 ? 20.836 -6.558 -20.492 1.00 90.50 391 ASP A CA 1
ATOM 3166 C C . ASP A 1 391 ? 19.753 -5.733 -21.202 1.00 90.50 391 ASP A C 1
ATOM 3168 O O . ASP A 1 391 ? 19.765 -4.505 -21.143 1.00 90.50 391 ASP A O 1
ATOM 3172 N N . PHE A 1 392 ? 18.764 -6.391 -21.820 1.00 90.00 392 PHE A N 1
ATOM 3173 C CA . PHE A 1 392 ? 17.637 -5.687 -22.442 1.00 90.00 392 PHE A CA 1
ATOM 3174 C C . PHE A 1 392 ? 16.796 -4.906 -21.430 1.00 90.00 392 PHE A C 1
ATOM 3176 O O . PHE A 1 392 ? 16.357 -3.791 -21.729 1.00 90.00 392 PHE A O 1
ATOM 3183 N N . MET A 1 393 ? 16.572 -5.479 -20.249 1.00 92.38 393 MET A N 1
ATOM 3184 C CA . MET A 1 393 ? 15.857 -4.810 -19.170 1.00 92.38 393 MET A CA 1
ATOM 3185 C C . MET A 1 393 ? 16.620 -3.571 -18.689 1.00 92.38 393 MET A C 1
ATOM 3187 O O . MET A 1 393 ? 16.005 -2.518 -18.561 1.00 92.38 393 MET A O 1
ATOM 3191 N N . LEU A 1 394 ? 17.940 -3.657 -18.495 1.00 91.56 394 LEU A N 1
ATOM 3192 C CA . LEU A 1 394 ? 18.774 -2.517 -18.096 1.00 91.56 394 LEU A CA 1
ATOM 3193 C C . LEU A 1 394 ? 18.783 -1.412 -19.160 1.00 91.56 394 LEU A C 1
ATOM 3195 O O . LEU A 1 394 ? 18.677 -0.239 -18.821 1.00 91.56 394 LEU A O 1
ATOM 3199 N N . VAL A 1 395 ? 18.819 -1.758 -20.450 1.00 90.62 395 VAL A N 1
ATOM 3200 C CA . VAL A 1 395 ? 18.675 -0.753 -21.519 1.00 90.62 395 VAL A CA 1
ATOM 3201 C C . VAL A 1 395 ? 17.334 -0.020 -21.404 1.00 90.62 395 VAL A C 1
ATOM 3203 O O . VAL A 1 395 ? 17.310 1.207 -21.431 1.00 90.62 395 VAL A O 1
ATOM 3206 N N . ASN A 1 396 ? 16.227 -0.748 -21.211 1.00 89.50 396 ASN A N 1
ATOM 3207 C CA . ASN A 1 396 ? 14.905 -0.131 -21.036 1.00 89.50 396 ASN A CA 1
ATOM 3208 C C . ASN A 1 396 ? 14.821 0.688 -19.742 1.00 89.50 396 ASN A C 1
ATOM 3210 O O . ASN A 1 396 ? 14.190 1.739 -19.732 1.00 89.50 396 ASN A O 1
ATOM 3214 N N . TYR A 1 397 ? 15.469 0.228 -18.670 1.00 91.81 397 TYR A N 1
ATOM 3215 C CA . TYR A 1 397 ? 15.570 0.944 -17.403 1.00 91.81 397 TYR A CA 1
ATOM 3216 C C . TYR A 1 397 ? 16.132 2.351 -17.629 1.00 91.81 397 TYR A C 1
ATOM 3218 O O . TYR A 1 397 ? 15.464 3.334 -17.314 1.00 91.81 397 TYR A O 1
ATOM 3226 N N . TYR A 1 398 ? 17.307 2.460 -18.255 1.00 90.00 398 TYR A N 1
ATOM 3227 C CA . TYR A 1 398 ? 17.937 3.755 -18.521 1.00 90.00 398 TYR A CA 1
ATOM 3228 C C . TYR A 1 398 ? 17.189 4.578 -19.582 1.00 90.00 398 TYR A C 1
ATOM 3230 O O . TYR A 1 398 ? 17.051 5.788 -19.421 1.00 90.00 398 TYR A O 1
ATOM 3238 N N . GLU A 1 399 ? 16.615 3.946 -20.609 1.00 88.69 399 GLU A N 1
ATOM 3239 C CA . GLU A 1 399 ? 15.783 4.637 -21.606 1.00 88.69 399 GLU A CA 1
ATOM 3240 C C . GLU A 1 399 ? 14.529 5.268 -20.973 1.00 88.69 399 GLU A C 1
ATOM 3242 O O . GLU A 1 399 ? 14.146 6.391 -21.317 1.00 88.69 399 GLU A O 1
ATOM 3247 N N . PHE A 1 400 ? 13.888 4.583 -20.019 1.00 88.44 400 PHE A N 1
ATOM 3248 C CA . PHE A 1 400 ? 12.761 5.144 -19.275 1.00 88.44 400 PHE A CA 1
ATOM 3249 C C . PHE A 1 400 ? 13.176 6.279 -18.348 1.00 88.44 400 PHE A C 1
ATOM 3251 O O . PHE A 1 400 ? 12.406 7.233 -18.214 1.00 88.44 400 PHE A O 1
ATOM 3258 N N . LEU A 1 401 ? 14.363 6.208 -17.739 1.00 86.31 401 LEU A N 1
ATOM 3259 C CA . LEU A 1 401 ? 14.897 7.324 -16.959 1.00 86.31 401 LEU A CA 1
ATOM 3260 C C . LEU A 1 401 ? 15.063 8.561 -17.841 1.00 86.31 401 LEU A C 1
ATOM 3262 O O . LEU A 1 401 ? 14.482 9.600 -17.538 1.00 86.31 401 LEU A O 1
ATOM 3266 N N . GLU A 1 402 ? 15.752 8.442 -18.975 1.00 83.75 402 GLU A N 1
ATOM 3267 C CA . GLU A 1 402 ? 15.975 9.570 -19.887 1.00 83.75 402 GLU A CA 1
ATOM 3268 C C . GLU A 1 402 ? 14.657 10.187 -20.385 1.00 83.75 402 GLU A C 1
ATOM 3270 O O . GLU A 1 402 ? 14.485 11.406 -20.353 1.00 83.75 402 GLU A O 1
ATOM 3275 N N . ARG A 1 403 ? 13.686 9.355 -20.783 1.00 81.56 403 ARG A N 1
ATOM 3276 C CA . ARG A 1 403 ? 12.378 9.811 -21.296 1.00 81.56 403 ARG A CA 1
ATOM 3277 C C . ARG A 1 403 ? 11.432 10.385 -20.249 1.00 81.56 403 ARG A C 1
ATOM 3279 O O . ARG A 1 403 ? 10.456 11.029 -20.623 1.00 81.56 403 ARG A O 1
ATOM 3286 N N . SER A 1 404 ? 11.638 10.069 -18.975 1.00 68.50 404 SER A N 1
ATOM 3287 C CA . SER A 1 404 ? 10.799 10.592 -17.887 1.00 68.50 404 SER A CA 1
ATOM 3288 C C . SER A 1 404 ? 11.318 11.928 -17.360 1.00 68.50 404 SER A C 1
ATOM 3290 O O . SER A 1 404 ? 10.570 12.665 -16.720 1.00 68.50 404 SER A O 1
ATOM 3292 N N . ILE A 1 405 ? 12.594 12.226 -17.618 1.00 62.28 405 ILE A N 1
ATOM 3293 C CA . ILE A 1 405 ? 13.297 13.427 -17.160 1.00 62.28 405 ILE A CA 1
ATOM 3294 C C . ILE A 1 405 ? 13.217 14.561 -18.200 1.00 62.28 405 ILE A C 1
ATOM 3296 O O . ILE A 1 405 ? 13.213 15.735 -17.819 1.00 62.28 405 ILE A O 1
ATOM 3300 N N . HIS A 1 406 ? 13.123 14.224 -19.491 1.00 55.44 406 HIS A N 1
ATOM 3301 C CA . HIS A 1 406 ? 13.050 15.155 -20.627 1.00 55.44 406 HIS A CA 1
ATOM 3302 C C . HIS A 1 406 ? 11.665 15.175 -21.280 1.00 55.44 406 HIS A C 1
ATOM 3304 O O . HIS A 1 406 ? 11.225 16.281 -21.681 1.00 55.44 406 HIS A O 1
#